Protein AF-0000000066163454 (afdb_homodimer)

Secondary structure (DSSP, 8-state):
--HHHHHHHHHHHHHTT--TT-EEEE--STTHHHHHHHHHHHHHHTSS-S-EEEESSHHHHHHHHHTT--B----SSPBSEEEE--SEE-TTS-EE--TTS-HHHHHHHHTTBS-EEEEEEGGGB-SSTTSSS-EEEEE-STTHHHHHHHHHTTS-EEEE--SSSS----TTS-EEEEEEPPSS--HHHHHHHHHHSTTEEEESEE-S--SEEEEEETTEEEEEE-/--HHHHHHHHHHHHHTT--TT-EEEE--STTHHHHHHHHHHHHHTTSS-S-EEEESSHHHHHHHHHTT--B----SSPBSEEEE--SEE-TTS-EE--TTS-HHHHHHHHTTBS-EEEEEEGGGB-SSTTSSS-EEEEE-STTHHHHHHHHTTTS-EEEE--SSSS----TTS-EEEEEEPPSS--HHHHHHHHHHSTTEEEESEE-S--SEEEEEETTEEEEEE-

InterPro domains:
  IPR004788 Ribose 5-phosphate isomerase, type A [PF06026] (52-220)
  IPR004788 Ribose 5-phosphate isomerase, type A [TIGR00021] (7-221)
  IPR004788 Ribose 5-phosphate isomerase, type A [cd01398] (6-216)
  IPR020672 Ribose-5-phosphate isomerase, type A, subgroup [MF_00170] (3-224)
  IPR037171 NagB/RpiA transferase-like [SSF100950] (3-178)
  IPR050262 Ribose 5-phosphate isomerase [PTHR43748] (4-224)

Sequence (452 aa):
MDLEALKKEAALRSVALVQSGQRVGLGTGSTAKYAIEELGRKLAAGELSGIVGVSTSEASEKLAREVGIPTEPLDPRPLDIAIDGADEIAPNLDLVKGLGGALVREKMTEVQAKRLIIIADHTKLVTRLGEKAPLPIEIVPFGFLSTIERLREFLPGGRLRQPGAQPYVTDNGNYIFDAQLPAEFDARELERRIKGTLGVVDTGLFLGMAERAFVAAPDGVQELTRMDLEALKKEAALRSVALVQSGQRVGLGTGSTAKYAIEELGRKLAAGELSGIVGVSTSEASEKLAREVGIPTEPLDPRPLDIAIDGADEIAPNLDLVKGLGGALVREKMTEVQAKRLIIIADHTKLVTRLGEKAPLPIEIVPFGFLSTIERLREFLPGGRLRQPGAQPYVTDNGNYIFDAQLPAEFDARELERRIKGTLGVVDTGLFLGMAERAFVAAPDGVQELTR

Organism: Deinococcus radiodurans (strain ATCC 13939 / DSM 20539 / JCM 16871 / CCUG 27074 / LMG 4051 / NBRC 15346 / NCIMB 9279 / VKM B-1422 / R1) (NCBI:txid243230)

pLDDT: mean 97.54, std 3.18, range [61.19, 98.94]

Radius of gyration: 24.63 Å; Cα contacts (8 Å, |Δi|>4): 1105; chains: 2; bounding box: 43×76×53 Å

Solvent-accessible surface area (backbone atoms only — not comparable to full-atom values): 23075 Å² total; per-residue (Å²): 133,64,65,66,59,31,20,39,53,14,16,52,60,56,50,70,72,62,56,63,61,34,34,32,32,34,24,48,53,87,38,17,50,41,30,50,50,50,52,17,50,34,40,74,70,62,75,33,49,66,54,35,32,30,50,24,31,72,67,31,39,53,50,31,51,74,45,67,39,50,68,48,80,65,52,70,68,68,25,56,33,18,43,24,44,56,62,30,35,24,80,76,43,30,31,35,31,30,90,80,47,37,30,66,44,36,51,65,50,44,73,40,20,76,32,25,37,33,26,32,40,56,86,26,58,37,91,44,84,54,72,90,46,62,42,31,28,34,26,43,60,81,36,37,62,34,32,51,54,60,49,52,74,79,29,84,45,66,44,72,41,46,95,60,96,48,68,44,67,33,95,72,63,25,32,36,38,34,24,38,63,59,96,75,74,56,68,68,60,50,50,51,54,52,30,57,35,74,50,22,46,38,56,15,70,42,74,82,59,52,52,32,31,30,30,10,42,96,91,41,72,41,78,45,65,116,133,64,65,64,60,31,21,39,52,14,16,53,60,57,49,68,72,63,58,62,60,33,35,32,32,34,25,50,54,88,37,16,49,41,29,50,49,50,51,17,50,33,41,75,72,61,75,31,48,66,54,36,33,29,50,22,33,72,67,32,39,54,52,30,52,72,45,66,39,48,68,50,81,65,51,72,69,70,25,57,34,18,42,25,44,55,62,30,34,24,81,76,43,30,30,35,32,30,90,81,48,37,30,64,44,36,50,65,51,43,72,39,20,76,32,25,38,33,26,32,40,56,85,26,59,37,91,43,84,54,72,88,47,63,43,31,27,36,26,41,60,81,38,38,64,34,32,52,54,61,49,51,74,80,28,83,46,65,43,71,42,47,93,59,96,48,68,44,66,33,93,72,63,25,30,37,39,34,24,40,63,60,95,74,77,56,68,68,60,50,49,51,54,51,29,57,34,75,50,20,46,36,58,14,69,42,72,82,58,52,54,32,32,30,30,10,43,97,92,41,70,44,77,46,66,118

Foldseek 3Di:
DPQLVLLLQQLVVQLVVDAAQFEEEQADDSSSLSNLLVNLVCVVVVVHYNYEYEYLAPVRVVSNVVSPHHYDYDDQAAGAEYEYEFQAQEQQRKTFHQPVPRQVSCCSNLQRYPAYEYEEAPVRYDNDPLPPFFKKWWFAPVCVVVLVVQVVVPFVDWDWCDPDPDFDAHPVRTTITRTHHDPDDDLVVSQCVSCPGPGTPGIRIDPPRHQWYFYGDPVGTDIRGD/DPQLVLLLQQLVVQLVVDAAQFEEEQADDSSSLSNLLVNLVCVVVVVHYNYEYEYLAPVRVVSNVVSPHHYDYDDQAAGAEYEYEFQAQEQQRKTFHQPVPRQVSCCSNLQRYPAYEYEEAPVRYDNDPLPPFFKKWWFAPVCVVVLVVQVVVQFVDWDWCDPDPDFDAHPVRTTITRTHHDPDDDLVVSQCVSCPGPGTPGIRIDPPRHQWYFYGDPVGTDIHGD

Structure (mmCIF, N/CA/C/O backbone):
data_AF-0000000066163454-model_v1
#
loop_
_entity.id
_entity.type
_entity.pdbx_description
1 polymer 'Ribose-5-phosphate isomerase A'
#
loop_
_atom_site.group_PDB
_atom_site.id
_atom_site.type_symbol
_atom_site.label_atom_id
_atom_site.label_alt_id
_atom_site.label_comp_id
_atom_site.label_asym_id
_atom_site.label_entity_id
_atom_site.label_seq_id
_atom_site.pdbx_PDB_ins_code
_atom_site.Cartn_x
_atom_site.Cartn_y
_atom_site.Cartn_z
_atom_site.occupancy
_atom_site.B_iso_or_equiv
_atom_site.auth_seq_id
_atom_site.auth_comp_id
_atom_site.auth_asym_id
_atom_site.auth_atom_id
_atom_site.pdbx_PDB_model_num
ATOM 1 N N . MET A 1 1 ? 21.797 -27.141 -21.172 1 61.19 1 MET A N 1
ATOM 2 C CA . MET A 1 1 ? 20.391 -27.516 -21.297 1 61.19 1 MET A CA 1
ATOM 3 C C . MET A 1 1 ? 19.5 -26.281 -21.359 1 61.19 1 MET A C 1
ATOM 5 O O . MET A 1 1 ? 19.859 -25.219 -20.828 1 61.19 1 MET A O 1
ATOM 9 N N . ASP A 1 2 ? 18.422 -26.188 -22.234 1 85.31 2 ASP A N 1
ATOM 10 C CA . ASP A 1 2 ? 17.547 -25.078 -22.594 1 85.31 2 ASP A CA 1
ATOM 11 C C . ASP A 1 2 ? 16.562 -24.766 -21.453 1 85.31 2 ASP A C 1
ATOM 13 O O . ASP A 1 2 ? 15.633 -25.516 -21.203 1 85.31 2 ASP A O 1
ATOM 17 N N . LEU A 1 3 ? 16.922 -23.797 -20.609 1 88.12 3 LEU A N 1
ATOM 18 C CA . LEU A 1 3 ? 16.109 -23.406 -19.453 1 88.12 3 LEU A CA 1
ATOM 19 C C . LEU A 1 3 ? 14.664 -23.188 -19.859 1 88.12 3 LEU A C 1
ATOM 21 O O . LEU A 1 3 ? 13.75 -23.484 -19.078 1 88.12 3 LEU A O 1
ATOM 25 N N . GLU A 1 4 ? 14.461 -22.828 -21.016 1 90 4 GLU A N 1
ATOM 26 C CA . GLU A 1 4 ? 13.102 -22.594 -21.5 1 90 4 GLU A CA 1
ATOM 27 C C . GLU A 1 4 ? 12.32 -23.891 -21.594 1 90 4 GLU A C 1
ATOM 29 O O . GLU A 1 4 ? 11.141 -23.953 -21.234 1 90 4 GLU A O 1
ATOM 34 N N . ALA A 1 5 ? 13.023 -24.859 -22.047 1 91.69 5 ALA A N 1
ATOM 35 C CA . ALA A 1 5 ? 12.391 -26.172 -22.156 1 91.69 5 ALA A CA 1
ATOM 36 C C . ALA A 1 5 ? 12.031 -26.719 -20.781 1 91.69 5 ALA A C 1
ATOM 38 O O . ALA A 1 5 ? 10.984 -27.344 -20.609 1 91.69 5 ALA A O 1
ATOM 39 N N . LEU A 1 6 ? 12.875 -26.484 -19.844 1 92.19 6 LEU A N 1
ATOM 40 C CA . LEU A 1 6 ? 12.641 -26.938 -18.484 1 92.19 6 LEU A CA 1
ATOM 41 C C . LEU A 1 6 ? 11.422 -26.234 -17.891 1 92.19 6 LEU A C 1
ATOM 43 O O . LEU A 1 6 ? 10.57 -26.891 -17.281 1 92.19 6 LEU A O 1
ATOM 47 N N . LYS A 1 7 ? 11.32 -24.969 -18.094 1 93.94 7 LYS A N 1
ATOM 48 C CA . LYS A 1 7 ? 10.18 -24.203 -17.609 1 93.94 7 LYS A CA 1
ATOM 49 C C . LYS A 1 7 ? 8.867 -24.75 -18.172 1 93.94 7 LYS A C 1
ATOM 51 O O . LYS A 1 7 ? 7.887 -24.891 -17.453 1 93.94 7 LYS A O 1
ATOM 56 N N . LYS A 1 8 ? 8.922 -25.062 -19.406 1 96.06 8 LYS A N 1
ATOM 57 C CA . LYS A 1 8 ? 7.734 -25.594 -20.062 1 96.06 8 LYS A CA 1
ATOM 58 C C . LYS A 1 8 ? 7.32 -26.938 -19.438 1 96.06 8 LYS A C 1
ATOM 60 O O . LYS A 1 8 ? 6.133 -27.188 -19.219 1 96.06 8 LYS A O 1
ATOM 65 N N . GLU A 1 9 ? 8.273 -27.766 -19.156 1 96.25 9 GLU A N 1
ATOM 66 C CA . GLU A 1 9 ? 7.977 -29.062 -18.562 1 96.25 9 GLU A CA 1
ATOM 67 C C . GLU A 1 9 ? 7.285 -28.891 -17.203 1 96.25 9 GLU A C 1
ATOM 69 O O . GLU A 1 9 ? 6.289 -29.578 -16.938 1 96.25 9 GLU A O 1
ATOM 74 N N . ALA A 1 10 ? 7.809 -28.047 -16.406 1 97.44 10 ALA A N 1
ATOM 75 C CA . ALA A 1 10 ? 7.195 -27.781 -15.10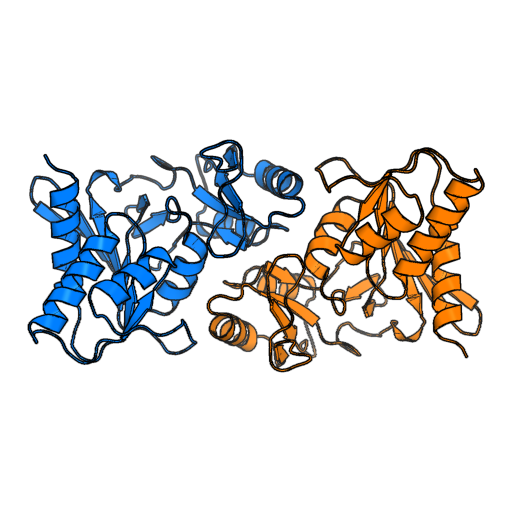2 1 97.44 10 ALA A CA 1
ATOM 76 C C . ALA A 1 10 ? 5.773 -27.25 -15.266 1 97.44 10 ALA A C 1
ATOM 78 O O . ALA A 1 10 ? 4.867 -27.656 -14.531 1 97.44 10 ALA A O 1
ATOM 79 N N . ALA A 1 11 ? 5.578 -26.359 -16.219 1 98 11 ALA A N 1
ATOM 80 C CA . ALA A 1 11 ? 4.266 -25.781 -16.5 1 98 11 ALA A CA 1
ATOM 81 C C . ALA A 1 11 ? 3.256 -26.859 -16.875 1 98 11 ALA A C 1
ATOM 83 O O . ALA A 1 11 ? 2.129 -26.859 -16.375 1 98 11 ALA A O 1
ATOM 84 N N . LEU A 1 12 ? 3.654 -27.75 -17.75 1 97.75 12 LEU A N 1
ATOM 85 C CA . LEU A 1 12 ? 2.764 -28.812 -18.203 1 97.75 12 LEU A CA 1
ATOM 86 C C . LEU A 1 12 ? 2.328 -29.703 -17.031 1 97.75 12 LEU A C 1
ATOM 88 O O . LEU A 1 12 ? 1.161 -30.094 -16.953 1 97.75 12 LEU A O 1
ATOM 92 N N . ARG A 1 13 ? 3.268 -30 -16.156 1 97.75 13 ARG A N 1
ATOM 93 C CA . ARG A 1 13 ? 2.945 -30.812 -14.992 1 97.75 13 ARG A CA 1
ATOM 94 C C . ARG A 1 13 ? 1.906 -30.109 -14.117 1 97.75 13 ARG A C 1
ATOM 96 O O . ARG A 1 13 ? 1.005 -30.766 -13.578 1 97.75 13 ARG A O 1
ATOM 103 N N . SER A 1 14 ? 2.02 -28.875 -13.938 1 98.56 14 SER A N 1
ATOM 104 C CA . SER A 1 14 ? 1.097 -28.109 -13.109 1 98.56 14 SER A CA 1
ATOM 105 C C . SER A 1 14 ? -0.287 -28.031 -13.742 1 98.56 14 SER A C 1
ATOM 107 O O . SER A 1 14 ? -1.301 -28.172 -13.055 1 98.56 14 SER A O 1
ATOM 109 N N . VAL A 1 15 ? -0.374 -27.812 -15.039 1 98.75 15 VAL A N 1
ATOM 110 C CA . VAL A 1 15 ? -1.64 -27.656 -15.75 1 98.75 15 VAL A CA 1
ATOM 111 C C . VAL A 1 15 ? -2.408 -28.984 -15.742 1 98.75 15 VAL A C 1
ATOM 113 O O . VAL A 1 15 ? -3.643 -28.984 -15.773 1 98.75 15 VAL A O 1
ATOM 116 N N . ALA A 1 16 ? -1.667 -30.078 -15.68 1 98.5 16 ALA A N 1
ATOM 117 C CA . ALA A 1 16 ? -2.297 -31.391 -15.602 1 98.5 16 ALA A CA 1
ATOM 118 C C . ALA A 1 16 ? -3.17 -31.516 -14.359 1 98.5 16 ALA A C 1
ATOM 120 O O . ALA A 1 16 ? -4.043 -32.375 -14.289 1 98.5 16 ALA A O 1
ATOM 121 N N . LEU A 1 17 ? -2.984 -30.656 -13.367 1 98.62 17 LEU A N 1
ATOM 122 C CA . LEU A 1 17 ? -3.746 -30.688 -12.117 1 98.62 17 LEU A CA 1
ATOM 123 C C . LEU A 1 17 ? -5.07 -29.953 -12.266 1 98.62 17 LEU A C 1
ATOM 125 O O . LEU A 1 17 ? -5.949 -30.062 -11.414 1 98.62 17 LEU A O 1
ATOM 129 N N . VAL A 1 18 ? -5.258 -29.156 -13.328 1 98.88 18 VAL A N 1
ATOM 130 C CA . VAL A 1 18 ? -6.441 -28.312 -13.523 1 98.88 18 VAL A CA 1
ATOM 131 C C . VAL A 1 18 ? -7.598 -29.172 -14.039 1 98.88 18 VAL A C 1
ATOM 133 O O . VAL A 1 18 ? -7.406 -30.031 -14.906 1 98.88 18 VAL A O 1
ATOM 136 N N . GLN A 1 19 ? -8.75 -28.906 -13.539 1 98.81 19 GLN A N 1
ATOM 137 C CA . GLN A 1 19 ? -9.953 -29.609 -13.953 1 98.81 19 GLN A CA 1
ATOM 138 C C . GLN A 1 19 ? -10.977 -28.656 -14.547 1 98.81 19 GLN A C 1
ATOM 140 O O . GLN A 1 19 ? -11.008 -27.469 -14.195 1 98.81 19 GLN A O 1
ATOM 145 N N . SER A 1 20 ? -11.852 -29.266 -15.406 1 98.81 20 SER A N 1
ATOM 146 C CA . SER A 1 20 ? -12.922 -28.469 -16 1 98.81 20 SER A CA 1
ATOM 147 C C . SER A 1 20 ? -13.805 -27.828 -14.93 1 98.81 20 SER A C 1
ATOM 149 O O . SER A 1 20 ? -14.047 -28.422 -13.883 1 98.81 20 SER A O 1
ATOM 151 N N . GLY A 1 21 ? -14.211 -26.625 -15.156 1 98.69 21 GLY A N 1
ATOM 152 C CA . GLY A 1 21 ? -15.125 -25.922 -14.273 1 98.69 21 GLY A CA 1
ATOM 153 C C . GLY A 1 21 ? -14.406 -25.109 -13.211 1 98.69 21 GLY A C 1
ATOM 154 O O . GLY A 1 21 ? -15.055 -24.438 -12.398 1 98.69 21 GLY A O 1
ATOM 155 N N . GLN A 1 22 ? -13.078 -25.094 -13.25 1 98.88 22 GLN A N 1
ATOM 156 C CA . GLN A 1 22 ? -12.336 -24.484 -12.156 1 98.88 22 GLN A CA 1
ATOM 157 C C . GLN A 1 22 ? -12.047 -23 -12.438 1 98.88 22 GLN A C 1
ATOM 159 O O . GLN A 1 22 ? -11.922 -22.609 -13.602 1 98.88 22 GLN A O 1
ATOM 164 N N . ARG A 1 23 ? -11.992 -22.188 -11.391 1 98.88 23 ARG A N 1
ATOM 165 C CA . ARG A 1 23 ? -11.398 -20.859 -11.406 1 98.88 23 ARG A CA 1
ATOM 166 C C . ARG A 1 23 ? -9.898 -20.922 -11.133 1 98.88 23 ARG A C 1
ATOM 168 O O . ARG A 1 23 ? -9.469 -21.453 -10.109 1 98.88 23 ARG A O 1
ATOM 175 N N . VAL A 1 24 ? -9.141 -20.391 -12.062 1 98.94 24 VAL A N 1
ATOM 176 C CA . VAL A 1 24 ? -7.695 -20.625 -12.047 1 98.94 24 VAL A CA 1
ATOM 177 C C . VAL A 1 24 ? -6.965 -19.281 -11.961 1 98.94 24 VAL A C 1
ATOM 179 O O . VAL A 1 24 ? -7.195 -18.391 -12.781 1 98.94 24 VAL A O 1
ATOM 182 N N . GLY A 1 25 ? -6.137 -19.172 -10.891 1 98.94 25 GLY A N 1
ATOM 183 C CA . GLY A 1 25 ? -5.215 -18.047 -10.867 1 98.94 25 GLY A CA 1
ATOM 184 C C . GLY A 1 25 ? -4.078 -18.188 -11.867 1 98.94 25 GLY A C 1
ATOM 185 O O . GLY A 1 25 ? -3.389 -19.203 -11.883 1 98.94 25 GLY A O 1
ATOM 186 N N . LEU A 1 26 ? -3.869 -17.141 -12.656 1 98.88 26 LEU A N 1
ATOM 187 C CA . LEU A 1 26 ? -2.875 -17.156 -13.727 1 98.88 26 LEU A CA 1
ATOM 188 C C . LEU A 1 26 ? -1.677 -16.297 -13.367 1 98.88 26 LEU A C 1
ATOM 190 O O . LEU A 1 26 ? -1.774 -15.062 -13.375 1 98.88 26 LEU A O 1
ATOM 194 N N . GLY A 1 27 ? -0.599 -16.984 -13.156 1 98.56 27 GLY A N 1
ATOM 195 C CA . GLY A 1 27 ? 0.597 -16.312 -12.688 1 98.56 27 GLY A CA 1
ATOM 196 C C . GLY A 1 27 ? 1.246 -15.445 -13.75 1 98.56 27 GLY A C 1
ATOM 197 O O . GLY A 1 27 ? 0.738 -15.336 -14.867 1 98.56 27 GLY A O 1
ATOM 198 N N . THR A 1 28 ? 2.32 -14.773 -13.289 1 96 28 THR A N 1
ATOM 199 C CA . THR A 1 28 ? 3.068 -13.836 -14.117 1 96 28 THR A CA 1
ATOM 200 C C . THR A 1 28 ? 4.512 -14.305 -14.289 1 96 28 THR A C 1
ATOM 202 O O . THR A 1 28 ? 5.074 -14.945 -13.406 1 96 28 THR A O 1
ATOM 205 N N . GLY A 1 29 ? 5.055 -13.977 -15.516 1 92.75 29 GLY A N 1
ATOM 206 C CA . GLY A 1 29 ? 6.48 -14.188 -15.703 1 92.75 29 GLY A CA 1
ATOM 207 C C . GLY A 1 29 ? 6.797 -15.242 -16.75 1 92.75 29 GLY A C 1
ATOM 208 O O . GLY A 1 29 ? 5.891 -15.797 -17.375 1 92.75 29 GLY A O 1
ATOM 209 N N . SER A 1 30 ? 8.062 -15.562 -16.859 1 92.25 30 SER A N 1
ATOM 210 C CA . SER A 1 30 ? 8.594 -16.328 -17.984 1 92.25 30 SER A CA 1
ATOM 211 C C . SER A 1 30 ? 8.234 -17.797 -17.875 1 92.25 30 SER A C 1
ATOM 213 O O . SER A 1 30 ? 8.195 -18.516 -18.875 1 92.25 30 SER A O 1
ATOM 215 N N . THR A 1 31 ? 7.977 -18.234 -16.656 1 93.88 31 THR A N 1
ATOM 216 C CA . THR A 1 31 ? 7.594 -19.641 -16.516 1 93.88 31 THR A CA 1
ATOM 217 C C . THR A 1 31 ? 6.078 -19.797 -16.578 1 93.88 31 THR A C 1
ATOM 219 O O . THR A 1 31 ? 5.562 -20.688 -17.266 1 93.88 31 THR A O 1
ATOM 222 N N . ALA A 1 32 ? 5.41 -18.875 -15.938 1 97.06 32 ALA A N 1
ATOM 223 C CA . ALA A 1 32 ? 3.955 -18.938 -15.852 1 97.06 32 ALA A CA 1
ATOM 224 C C . ALA A 1 32 ? 3.32 -18.797 -17.234 1 97.06 32 ALA A C 1
ATOM 226 O O . ALA A 1 32 ? 2.225 -19.312 -17.469 1 97.06 32 ALA A O 1
ATOM 227 N N . LYS A 1 33 ? 4.016 -18.188 -18.156 1 97.75 33 LYS A N 1
ATOM 228 C CA . LYS A 1 33 ? 3.475 -18.016 -19.5 1 97.75 33 LYS A CA 1
ATOM 229 C C . LYS A 1 33 ? 3.189 -19.375 -20.156 1 97.75 33 LYS A C 1
ATOM 231 O O . LYS A 1 33 ? 2.207 -19.516 -20.891 1 97.75 33 LYS A O 1
ATOM 236 N N . TYR A 1 34 ? 4 -20.359 -19.875 1 98.19 34 TYR A N 1
ATOM 237 C CA . TYR A 1 34 ? 3.816 -21.672 -20.469 1 98.19 34 TYR A CA 1
ATOM 238 C C . TYR A 1 34 ? 2.592 -22.375 -19.891 1 98.19 34 TYR A C 1
ATOM 240 O O . TYR A 1 34 ? 1.918 -23.141 -20.578 1 98.19 34 TYR A O 1
ATOM 248 N N . ALA A 1 35 ? 2.355 -22.109 -18.625 1 98.75 35 ALA A N 1
ATOM 249 C CA . ALA A 1 35 ? 1.138 -22.656 -18.031 1 98.75 35 ALA A CA 1
ATOM 250 C C . ALA A 1 35 ? -0.105 -22.047 -18.672 1 98.75 35 ALA A C 1
ATOM 252 O O . ALA A 1 35 ? -1.064 -22.75 -18.984 1 98.75 35 ALA A O 1
ATOM 253 N N . ILE A 1 36 ? -0.097 -20.75 -18.875 1 98.88 36 ILE A N 1
ATOM 254 C CA . ILE A 1 36 ? -1.223 -20.062 -19.5 1 98.88 36 ILE A CA 1
ATOM 255 C C . ILE A 1 36 ? -1.433 -20.594 -20.922 1 98.88 36 ILE A C 1
ATOM 257 O O . ILE A 1 36 ? -2.557 -20.938 -21.297 1 98.88 36 ILE A O 1
ATOM 261 N N . GLU A 1 37 ? -0.391 -20.75 -21.672 1 98.75 37 GLU A N 1
ATOM 262 C CA . GLU A 1 37 ? -0.463 -21.266 -23.031 1 98.75 37 GLU A CA 1
ATOM 263 C C . GLU A 1 37 ? -1.02 -22.688 -23.062 1 98.75 37 GLU A C 1
ATOM 265 O O . GLU A 1 37 ? -1.86 -23 -23.906 1 98.75 37 GLU A O 1
ATOM 270 N N . GLU A 1 38 ? -0.517 -23.516 -22.203 1 98.75 38 GLU A N 1
ATOM 271 C CA . GLU A 1 38 ? -0.979 -24.891 -22.156 1 98.75 38 GLU A CA 1
ATOM 272 C C . GLU A 1 38 ? -2.457 -24.969 -21.781 1 98.75 38 GLU A C 1
ATOM 274 O O . GLU A 1 38 ? -3.201 -25.781 -22.328 1 98.75 38 GLU A O 1
ATOM 279 N N . LEU A 1 39 ? -2.859 -24.156 -20.812 1 98.81 39 LEU A N 1
ATOM 280 C CA . LEU A 1 39 ? -4.27 -24.094 -20.438 1 98.81 39 LEU A CA 1
ATOM 281 C C . LEU A 1 39 ? -5.137 -23.719 -21.641 1 98.81 39 LEU A C 1
ATOM 283 O O . LEU A 1 39 ? -6.172 -24.344 -21.875 1 98.81 39 LEU A O 1
ATOM 287 N N . GLY A 1 40 ? -4.707 -22.688 -22.359 1 98.75 40 GLY A N 1
ATOM 288 C CA . GLY A 1 40 ? -5.395 -22.297 -23.594 1 98.75 40 GLY A CA 1
ATOM 289 C C . GLY A 1 40 ? -5.496 -23.422 -24.594 1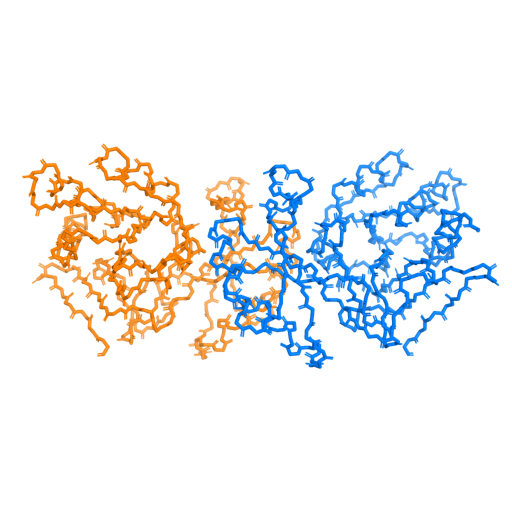 98.75 40 GLY A C 1
ATOM 290 O O . GLY A 1 40 ? -6.559 -23.641 -25.188 1 98.75 40 GLY A O 1
ATOM 291 N N . ARG A 1 41 ? -4.398 -24.109 -24.812 1 98.69 41 ARG A N 1
ATOM 292 C CA . ARG A 1 41 ? -4.367 -25.234 -25.75 1 98.69 41 ARG A CA 1
ATOM 293 C C . ARG A 1 41 ? -5.391 -26.297 -25.359 1 98.69 41 ARG A C 1
ATOM 295 O O . ARG A 1 41 ? -6.125 -26.797 -26.203 1 98.69 41 ARG A O 1
ATOM 302 N N . LYS A 1 42 ? -5.387 -26.625 -24.078 1 98.75 42 LYS A N 1
ATOM 303 C CA . LYS A 1 42 ? -6.305 -27.656 -23.594 1 98.75 42 LYS A CA 1
ATOM 304 C C . LYS A 1 42 ? -7.758 -27.234 -23.781 1 98.75 42 LYS A C 1
ATOM 306 O O . LYS A 1 42 ? -8.617 -28.062 -24.094 1 98.75 42 LYS A O 1
ATOM 311 N N . LEU A 1 43 ? -8.039 -25.984 -23.578 1 98.69 43 LEU A N 1
ATOM 312 C CA . LEU A 1 43 ? -9.383 -25.469 -23.797 1 98.69 43 LEU A CA 1
ATOM 313 C C . LEU A 1 43 ? -9.758 -25.562 -25.281 1 98.69 43 LEU A C 1
ATOM 315 O O . LEU A 1 43 ? -10.852 -26.031 -25.609 1 98.69 43 LEU A O 1
ATOM 319 N N . ALA A 1 44 ? -8.875 -25.188 -26.125 1 98.38 44 ALA A N 1
ATOM 320 C CA . ALA A 1 44 ? -9.117 -25.203 -27.562 1 98.38 44 ALA A CA 1
ATOM 321 C C . ALA A 1 44 ? -9.336 -26.625 -28.062 1 98.38 44 ALA A C 1
ATOM 323 O O . ALA A 1 44 ? -10.141 -26.859 -28.969 1 98.38 44 ALA A O 1
ATOM 324 N N . ALA A 1 45 ? -8.641 -27.547 -27.453 1 98.38 45 ALA A N 1
ATOM 325 C CA . ALA A 1 45 ? -8.711 -28.953 -27.875 1 98.38 45 ALA A CA 1
ATOM 326 C C . ALA A 1 45 ? -9.93 -29.641 -27.266 1 98.38 45 ALA A C 1
ATOM 328 O O . ALA A 1 45 ? -10.219 -30.797 -27.594 1 98.38 45 ALA A O 1
ATOM 329 N N . GLY A 1 46 ? -10.547 -29 -26.328 1 98.31 46 GLY A N 1
ATOM 330 C CA . GLY A 1 46 ? -11.711 -29.594 -25.688 1 98.31 46 GLY A CA 1
ATOM 331 C C . GLY A 1 46 ? -11.352 -30.531 -24.547 1 98.31 46 GLY A C 1
ATOM 332 O O . GLY A 1 46 ? -12.211 -31.25 -24.047 1 98.31 46 GLY A O 1
ATOM 333 N N . GLU A 1 47 ? -10.086 -30.484 -24.172 1 98.56 47 GLU A N 1
ATOM 334 C CA . GLU A 1 47 ? -9.633 -31.297 -23.062 1 98.56 47 GLU A CA 1
ATOM 335 C C . GLU A 1 47 ? -10.102 -30.734 -21.719 1 98.56 47 GLU A C 1
ATOM 337 O O . GLU A 1 47 ? -10.266 -31.469 -20.75 1 98.56 47 GLU A O 1
ATOM 342 N N . LEU A 1 48 ? -10.281 -29.438 -21.672 1 98.69 48 LEU A N 1
ATOM 343 C CA . LEU A 1 48 ? -10.844 -28.703 -20.547 1 98.69 48 LEU A CA 1
ATOM 344 C C . LEU A 1 48 ? -12.008 -27.812 -20.984 1 98.69 48 LEU A C 1
ATOM 346 O O . LEU A 1 48 ? -12.047 -27.375 -22.141 1 98.69 48 LEU A O 1
ATOM 350 N N . SER A 1 49 ? -12.875 -27.625 -20.125 1 98.56 49 SER A N 1
ATOM 351 C CA . SER A 1 49 ? -14 -26.719 -20.375 1 98.56 49 SER A CA 1
ATOM 352 C C . SER A 1 49 ? -14.398 -25.969 -19.125 1 98.56 49 SER A C 1
ATOM 354 O O . SER A 1 49 ? -14.117 -26.406 -18 1 98.56 49 SER A O 1
ATOM 356 N N . GLY A 1 50 ? -14.961 -24.812 -19.297 1 98.38 50 GLY A N 1
ATOM 357 C CA . GLY A 1 50 ? -15.531 -24.062 -18.188 1 98.38 50 GLY A CA 1
ATOM 358 C C . GLY A 1 50 ? -14.484 -23.422 -17.297 1 98.38 50 GLY A C 1
ATOM 359 O O . GLY A 1 50 ? -14.734 -23.188 -16.109 1 98.38 50 GLY A O 1
ATOM 360 N N . ILE A 1 51 ? -13.336 -23.219 -17.812 1 98.69 51 ILE A N 1
ATOM 361 C CA . ILE A 1 51 ? -12.266 -22.578 -17.047 1 98.69 51 ILE A CA 1
ATOM 362 C C . ILE A 1 51 ? -12.484 -21.062 -17.031 1 98.69 51 ILE A C 1
ATOM 364 O O . ILE A 1 51 ? -12.852 -20.469 -18.047 1 98.69 51 ILE A O 1
ATOM 368 N N . VAL A 1 52 ? -12.32 -20.469 -15.875 1 98.56 52 VAL A N 1
ATOM 369 C CA . VAL A 1 52 ? -12.273 -19.016 -15.742 1 98.56 52 VAL A CA 1
ATOM 370 C C . VAL A 1 52 ? -10.93 -18.609 -15.141 1 98.56 52 VAL A C 1
ATOM 372 O O . VAL A 1 52 ? -10.562 -19.078 -14.062 1 98.56 52 VAL A O 1
ATOM 375 N N . GLY A 1 53 ? -10.203 -17.781 -15.844 1 98.81 53 GLY A N 1
ATOM 376 C CA . GLY A 1 53 ? -8.898 -17.328 -15.375 1 98.81 53 GLY A CA 1
ATOM 377 C C . GLY A 1 53 ? -8.969 -16.016 -14.617 1 98.81 53 GLY A C 1
ATOM 378 O O . GLY A 1 53 ? -9.742 -15.117 -14.977 1 98.81 53 GLY A O 1
ATOM 379 N N . VAL A 1 54 ? -8.188 -15.883 -13.57 1 98.81 54 VAL A N 1
ATOM 380 C CA . VAL A 1 54 ? -7.938 -14.641 -12.852 1 98.81 54 VAL A CA 1
ATOM 381 C C . VAL A 1 54 ? -6.445 -14.32 -12.883 1 98.81 54 VAL A C 1
ATOM 383 O O . VAL A 1 54 ? -5.645 -14.992 -12.227 1 98.81 54 VAL A O 1
ATOM 386 N N . SER A 1 55 ? -6.07 -13.266 -13.586 1 98.69 55 SER A N 1
ATOM 387 C CA . SER A 1 55 ? -4.668 -13.008 -13.891 1 98.69 55 SER A CA 1
ATOM 388 C C . SER A 1 55 ? -4.016 -12.148 -12.812 1 98.69 55 SER A C 1
ATOM 390 O O . SER A 1 55 ? -4.633 -11.219 -12.289 1 98.69 55 SER A O 1
ATOM 392 N N . THR A 1 56 ? -2.752 -12.422 -12.555 1 98.38 56 THR A N 1
ATOM 393 C CA . THR A 1 56 ? -2.016 -11.734 -11.5 1 98.38 56 THR A CA 1
ATOM 394 C C . THR A 1 56 ? -1.33 -10.484 -12.055 1 98.38 56 THR A C 1
ATOM 396 O O . THR A 1 56 ? -0.719 -9.719 -11.297 1 98.38 56 THR A O 1
ATOM 399 N N . SER A 1 57 ? -1.343 -10.297 -13.359 1 98.06 57 SER A N 1
ATOM 400 C CA . SER A 1 57 ? -0.733 -9.133 -13.992 1 98.06 57 SER A CA 1
ATOM 401 C C . SER A 1 57 ? -1.453 -8.766 -15.289 1 98.06 57 SER A C 1
ATOM 403 O O . SER A 1 57 ? -2.227 -9.562 -15.82 1 98.06 57 SER A O 1
ATOM 405 N N . GLU A 1 58 ? -1.166 -7.543 -15.742 1 97.19 58 GLU A N 1
ATOM 406 C CA . GLU A 1 58 ? -1.702 -7.141 -17.047 1 97.19 58 GLU A CA 1
ATOM 407 C C . GLU A 1 58 ? -1.135 -8.008 -18.156 1 97.19 58 GLU A C 1
ATOM 409 O O . GLU A 1 58 ? -1.85 -8.359 -19.109 1 97.19 58 GLU A O 1
ATOM 414 N N . ALA A 1 59 ? 0.119 -8.359 -18.047 1 97.19 59 ALA A N 1
ATOM 415 C CA . ALA A 1 59 ? 0.762 -9.211 -19.047 1 97.19 59 ALA A CA 1
ATOM 416 C C . ALA A 1 59 ? 0.102 -10.586 -19.094 1 97.19 59 ALA A C 1
ATOM 418 O O . ALA A 1 59 ? -0.189 -11.102 -20.188 1 97.19 59 ALA A O 1
ATOM 419 N N . SER A 1 60 ? -0.131 -11.172 -17.938 1 98 60 SER A N 1
ATOM 420 C CA . SER A 1 60 ? -0.782 -12.477 -17.891 1 98 60 SER A CA 1
ATOM 421 C C . SER A 1 60 ? -2.203 -12.406 -18.438 1 98 60 SER A C 1
ATOM 423 O O . SER A 1 60 ? -2.666 -13.336 -19.109 1 98 60 SER A O 1
ATOM 425 N N . GLU A 1 61 ? -2.883 -11.352 -18.125 1 98.25 61 GLU A N 1
ATOM 426 C CA . GLU A 1 61 ? -4.242 -11.172 -18.625 1 98.25 61 GLU A CA 1
ATOM 427 C C . GLU A 1 61 ? -4.27 -11.094 -20.141 1 98.25 61 GLU A C 1
ATOM 429 O O . GLU A 1 61 ? -5.109 -11.727 -20.797 1 98.25 61 GLU A O 1
ATOM 434 N N . LYS A 1 62 ? -3.422 -10.305 -20.703 1 98.25 62 LYS A N 1
ATOM 435 C CA . LYS A 1 62 ? -3.326 -10.18 -22.156 1 98.25 62 LYS A CA 1
ATOM 436 C C . LYS A 1 62 ? -3.057 -11.531 -22.812 1 98.25 62 LYS A C 1
ATOM 438 O O . LYS A 1 62 ? -3.711 -11.898 -23.781 1 98.25 62 LYS A O 1
ATOM 443 N N . LEU A 1 63 ? -2.111 -12.242 -22.25 1 98.62 63 LEU A N 1
ATOM 444 C CA . LEU A 1 63 ? -1.771 -13.555 -22.797 1 98.62 63 LEU A CA 1
ATOM 445 C C . LEU A 1 63 ? -2.955 -14.508 -22.703 1 98.62 63 LEU A C 1
ATOM 447 O O . LEU A 1 63 ? -3.232 -15.258 -23.641 1 98.62 63 LEU A O 1
ATOM 451 N N . ALA A 1 64 ? -3.594 -14.477 -21.547 1 98.75 64 ALA A N 1
ATOM 452 C CA . ALA A 1 64 ? -4.762 -15.336 -21.375 1 98.75 64 ALA A CA 1
ATOM 453 C C . ALA A 1 64 ? -5.797 -15.094 -22.469 1 98.75 64 ALA A C 1
ATOM 455 O O . ALA A 1 64 ? -6.309 -16.047 -23.062 1 98.75 64 ALA A O 1
ATOM 456 N N . ARG A 1 65 ? -6.078 -13.859 -22.734 1 98.31 65 ARG A N 1
ATOM 457 C CA . ARG A 1 65 ? -7.043 -13.5 -23.766 1 98.31 65 ARG A CA 1
ATOM 458 C C . ARG A 1 65 ? -6.566 -13.961 -25.141 1 98.31 65 ARG A C 1
ATOM 460 O O . ARG A 1 65 ? -7.352 -14.477 -25.938 1 98.31 65 ARG A O 1
ATOM 467 N N . GLU A 1 66 ? -5.395 -13.836 -25.391 1 98.5 66 GLU A N 1
ATOM 468 C CA . GLU A 1 66 ? -4.809 -14.203 -26.672 1 98.5 66 GLU A CA 1
ATOM 469 C C . GLU A 1 66 ? -4.969 -15.695 -26.938 1 98.5 66 GLU A C 1
ATOM 471 O O . GLU A 1 66 ? -5.16 -16.109 -28.094 1 98.5 66 GLU A O 1
ATOM 476 N N . VAL A 1 67 ? -4.891 -16.438 -25.906 1 98.5 67 VAL A N 1
ATOM 477 C CA . VAL A 1 67 ? -4.91 -17.875 -26.125 1 98.5 67 VAL A CA 1
ATOM 478 C C . VAL A 1 67 ? -6.305 -18.422 -25.859 1 98.5 67 VAL A C 1
ATOM 480 O O . VAL A 1 67 ? -6.496 -19.641 -25.766 1 98.5 67 VAL A O 1
ATOM 483 N N . GLY A 1 68 ? -7.246 -17.562 -25.547 1 98.38 68 GLY A N 1
ATOM 484 C CA . GLY A 1 68 ? -8.648 -17.953 -25.531 1 98.38 68 GLY A CA 1
ATOM 485 C C . GLY A 1 68 ? -9.133 -18.375 -24.156 1 98.38 68 GLY A C 1
ATOM 486 O O . GLY A 1 68 ? -10.141 -19.078 -24.031 1 98.38 68 GLY A O 1
ATOM 487 N N . ILE A 1 69 ? -8.523 -17.969 -23.109 1 98.75 69 ILE A N 1
ATOM 488 C CA . ILE A 1 69 ? -8.977 -18.266 -21.766 1 98.75 69 ILE A CA 1
ATOM 489 C C . ILE A 1 69 ? -9.93 -17.172 -21.297 1 98.75 69 ILE A C 1
ATOM 491 O O . ILE A 1 69 ? -9.562 -16 -21.219 1 98.75 69 ILE A O 1
ATOM 495 N N . PRO A 1 70 ? -11.195 -17.531 -20.984 1 98.5 70 PRO A N 1
ATOM 496 C CA . PRO A 1 70 ? -12.047 -16.516 -20.344 1 98.5 70 PRO A CA 1
ATOM 497 C C . PRO A 1 70 ? -11.453 -15.992 -19.047 1 98.5 70 PRO A C 1
ATOM 499 O O . PRO A 1 70 ? -10.914 -16.766 -18.25 1 98.5 70 PRO A O 1
ATOM 502 N N . THR A 1 71 ? -11.5 -14.727 -18.828 1 98.38 71 THR A N 1
ATOM 503 C CA . THR A 1 71 ? -10.891 -14.141 -17.641 1 98.38 71 THR A CA 1
ATOM 504 C C . THR A 1 71 ? -11.898 -13.266 -16.906 1 98.38 71 THR A C 1
ATOM 506 O O . THR A 1 71 ? -12.859 -12.773 -17.5 1 98.38 71 THR A O 1
ATOM 509 N N . GLU A 1 72 ? -11.773 -13.172 -15.656 1 98.12 72 GLU A N 1
ATOM 510 C CA . GLU A 1 72 ? -12.531 -12.281 -14.789 1 98.12 72 GLU A CA 1
ATOM 511 C C . GLU A 1 72 ? -11.609 -11.516 -13.844 1 98.12 72 GLU A C 1
ATOM 513 O O . GLU A 1 72 ? -10.492 -11.953 -13.57 1 98.12 72 GLU A O 1
ATOM 518 N N . PRO A 1 73 ? -12.094 -10.297 -13.375 1 97.69 73 PRO A N 1
ATOM 519 C CA . PRO A 1 73 ? -11.328 -9.609 -12.336 1 97.69 73 PRO A CA 1
ATOM 520 C C . PRO A 1 73 ? -11.312 -10.367 -11.008 1 97.69 73 PRO A C 1
ATOM 522 O O . PRO A 1 73 ? -12.203 -11.188 -10.758 1 97.69 73 PRO A O 1
ATOM 525 N N . LEU A 1 74 ? -10.25 -10.117 -10.25 1 98.38 74 LEU A N 1
ATOM 526 C CA . LEU A 1 74 ? -10.203 -10.719 -8.922 1 98.38 74 LEU A CA 1
ATOM 527 C C . LEU A 1 74 ? -11.352 -10.227 -8.055 1 98.38 74 LEU A C 1
ATOM 529 O O . LEU A 1 74 ? -11.609 -9.023 -7.98 1 98.38 74 LEU A O 1
ATOM 533 N N . ASP A 1 75 ? -12.031 -11.117 -7.469 1 96.81 75 ASP A N 1
ATOM 534 C CA . ASP A 1 75 ? -13.078 -10.836 -6.492 1 96.81 75 ASP A CA 1
ATOM 535 C C . ASP A 1 75 ? -13 -11.789 -5.305 1 96.81 75 ASP A C 1
ATOM 537 O O . ASP A 1 75 ? -12.078 -12.594 -5.211 1 96.81 75 ASP A O 1
ATOM 541 N N . PRO A 1 76 ? -13.93 -11.648 -4.34 1 97.44 76 PRO A N 1
ATOM 542 C CA . PRO A 1 76 ? -13.758 -12.383 -3.084 1 97.44 76 PRO A CA 1
ATOM 543 C C . PRO A 1 76 ? -14.016 -13.883 -3.238 1 97.44 76 PRO A C 1
ATOM 545 O O . PRO A 1 76 ? -13.727 -14.656 -2.326 1 97.44 76 PRO A O 1
ATOM 548 N N . ARG A 1 77 ? -14.602 -14.367 -4.383 1 97.88 77 ARG A N 1
ATOM 549 C CA . ARG A 1 77 ? -14.828 -15.797 -4.57 1 97.88 77 ARG A CA 1
ATOM 550 C C . ARG A 1 77 ? -13.508 -16.562 -4.609 1 97.88 77 ARG A C 1
ATOM 552 O O . ARG A 1 77 ? -12.531 -16.094 -5.207 1 97.88 77 ARG A O 1
ATOM 559 N N . PRO A 1 78 ? -13.453 -17.734 -4.012 1 98.44 78 PRO A N 1
ATOM 560 C CA . PRO A 1 78 ? -12.219 -18.531 -4 1 98.44 78 PRO A CA 1
ATOM 561 C C . PRO A 1 78 ? -11.805 -19 -5.391 1 98.44 78 PRO A C 1
ATOM 563 O O . PRO A 1 78 ? -12.656 -19.141 -6.277 1 98.44 78 PRO A O 1
ATOM 566 N N . LEU A 1 79 ? -10.547 -19.188 -5.547 1 98.81 79 LEU A N 1
ATOM 567 C CA . LEU A 1 79 ? -9.992 -19.875 -6.703 1 98.81 79 LEU A CA 1
ATOM 568 C C . LEU A 1 79 ? -9.695 -21.344 -6.367 1 98.81 79 LEU A C 1
ATOM 570 O O . LEU A 1 79 ? -9.336 -21.656 -5.234 1 98.81 79 LEU A O 1
ATOM 574 N N . ASP A 1 80 ? -9.875 -22.141 -7.359 1 98.94 80 ASP A N 1
ATOM 575 C CA . ASP A 1 80 ? -9.625 -23.562 -7.133 1 98.94 80 ASP A CA 1
ATOM 576 C C . ASP A 1 80 ? -8.133 -23.875 -7.125 1 98.94 80 ASP A C 1
ATOM 578 O O . ASP A 1 80 ? -7.664 -24.688 -6.32 1 98.94 80 ASP A O 1
ATOM 582 N N . ILE A 1 81 ? -7.426 -23.25 -7.984 1 98.94 81 ILE A N 1
ATOM 583 C CA . ILE A 1 81 ? -5.992 -23.484 -8.148 1 98.94 81 ILE A CA 1
ATOM 584 C C . ILE A 1 81 ? -5.336 -22.234 -8.727 1 98.94 81 ILE A C 1
ATOM 586 O O . ILE A 1 81 ? -5.938 -21.531 -9.547 1 98.94 81 ILE A O 1
ATOM 590 N N . ALA A 1 82 ? -4.238 -21.891 -8.234 1 98.94 82 ALA A N 1
ATOM 591 C CA . ALA A 1 82 ? -3.383 -20.875 -8.867 1 98.94 82 ALA A CA 1
ATOM 592 C C . ALA A 1 82 ? -2.031 -21.484 -9.25 1 98.94 82 ALA A C 1
ATOM 594 O O . ALA A 1 82 ? -1.47 -22.281 -8.508 1 98.94 82 ALA A O 1
ATOM 595 N N . ILE A 1 83 ? -1.547 -21.109 -10.383 1 98.94 83 ILE A N 1
ATOM 596 C CA . ILE A 1 83 ? -0.251 -21.562 -10.883 1 98.94 83 ILE A CA 1
ATOM 597 C C . ILE A 1 83 ? 0.637 -20.344 -11.164 1 98.94 83 ILE A C 1
ATOM 599 O O . ILE A 1 83 ? 0.266 -19.469 -11.945 1 98.94 83 ILE A O 1
ATOM 603 N N . ASP A 1 84 ? 1.756 -20.297 -10.555 1 98.88 84 ASP A N 1
ATOM 604 C CA . ASP A 1 84 ? 2.643 -19.156 -10.727 1 98.88 84 ASP A CA 1
ATOM 605 C C . ASP A 1 84 ? 4.102 -19.547 -10.508 1 98.88 84 ASP A C 1
ATOM 607 O O . ASP A 1 84 ? 4.387 -20.672 -10.078 1 98.88 84 ASP A O 1
ATOM 611 N N . GLY A 1 85 ? 4.984 -18.688 -10.961 1 98.19 85 GLY A N 1
ATOM 612 C CA . GLY A 1 85 ? 6.406 -18.875 -10.727 1 98.19 85 GLY A CA 1
ATOM 613 C C . GLY A 1 85 ? 6.875 -18.328 -9.398 1 98.19 85 GLY A C 1
ATOM 614 O O . GLY A 1 85 ? 6.07 -17.828 -8.609 1 98.19 85 GLY A O 1
ATOM 615 N N . ALA A 1 86 ? 8.148 -18.484 -9.156 1 98.19 86 ALA A N 1
ATOM 616 C CA . ALA A 1 86 ? 8.844 -17.906 -8.008 1 98.19 86 ALA A CA 1
ATOM 617 C C . ALA A 1 86 ? 10.273 -17.516 -8.367 1 98.19 86 ALA A C 1
ATOM 619 O O . ALA A 1 86 ? 10.852 -18.047 -9.312 1 98.19 86 ALA A O 1
ATOM 620 N N . ASP A 1 87 ? 10.789 -16.594 -7.629 1 98.31 87 ASP A N 1
ATOM 621 C CA . ASP A 1 87 ? 12.188 -16.188 -7.809 1 98.31 87 ASP A CA 1
ATOM 622 C C . ASP A 1 87 ? 13.117 -17.031 -6.945 1 98.31 87 ASP A C 1
ATOM 624 O O . ASP A 1 87 ? 14.266 -17.281 -7.316 1 98.31 87 ASP A O 1
ATOM 628 N N . GLU A 1 88 ? 12.648 -17.391 -5.793 1 98.75 88 GLU A N 1
ATOM 629 C CA . GLU A 1 88 ? 13.336 -18.344 -4.922 1 98.75 88 GLU A CA 1
ATOM 630 C C . GLU A 1 88 ? 12.344 -19.281 -4.234 1 98.75 88 GLU A C 1
ATOM 632 O O . GLU A 1 88 ? 11.234 -18.859 -3.879 1 98.75 88 GLU A O 1
ATOM 637 N N . ILE A 1 89 ? 12.789 -20.469 -4.035 1 98.75 89 ILE A N 1
ATOM 638 C CA . ILE A 1 89 ? 12.047 -21.484 -3.303 1 98.75 89 ILE A CA 1
ATOM 639 C C . ILE A 1 89 ? 12.914 -22.047 -2.182 1 98.75 89 ILE A C 1
ATOM 641 O O . ILE A 1 89 ? 13.922 -22.719 -2.443 1 98.75 89 ILE A O 1
ATOM 645 N N . ALA A 1 90 ? 12.508 -21.797 -0.973 1 98.31 90 ALA A N 1
ATOM 646 C CA . ALA A 1 90 ? 13.203 -22.359 0.181 1 98.31 90 ALA A CA 1
ATOM 647 C C . ALA A 1 90 ? 12.734 -23.781 0.454 1 98.31 90 ALA A C 1
ATOM 649 O O . ALA A 1 90 ? 11.711 -24.219 -0.082 1 98.31 90 ALA A O 1
ATOM 650 N N . PRO A 1 91 ? 13.461 -24.531 1.307 1 97.25 91 PRO A N 1
ATOM 651 C CA . PRO A 1 91 ? 13.125 -25.938 1.562 1 97.25 91 PRO A CA 1
ATOM 652 C C . PRO A 1 91 ? 11.727 -26.109 2.152 1 97.25 91 PRO A C 1
ATOM 654 O O . PRO A 1 91 ? 11.086 -27.141 1.935 1 97.25 91 PRO A O 1
ATOM 657 N N . ASN A 1 92 ? 11.258 -25.188 2.918 1 97.44 92 ASN A N 1
ATOM 658 C CA . ASN A 1 92 ? 9.93 -25.266 3.525 1 97.44 92 ASN A CA 1
ATOM 659 C C . ASN A 1 92 ? 8.852 -24.703 2.596 1 97.44 92 ASN A C 1
ATOM 661 O O . ASN A 1 92 ? 7.738 -24.422 3.031 1 97.44 92 ASN A O 1
ATOM 665 N N . LEU A 1 93 ? 9.188 -24.266 1.332 1 98.5 93 LEU A N 1
ATOM 666 C CA . LEU A 1 93 ? 8.344 -23.781 0.254 1 98.5 93 LEU A CA 1
ATOM 667 C C . LEU A 1 93 ? 7.945 -22.328 0.493 1 98.5 93 LEU A C 1
ATOM 669 O O . LEU A 1 93 ? 6.996 -21.828 -0.117 1 98.5 93 LEU A O 1
ATOM 673 N N . ASP A 1 94 ? 8.664 -21.719 1.408 1 98.62 94 ASP A N 1
ATOM 674 C CA . ASP A 1 94 ? 8.562 -20.25 1.401 1 98.62 94 ASP A CA 1
ATOM 675 C C . ASP A 1 94 ? 9.219 -19.672 0.154 1 98.62 94 ASP A C 1
ATOM 677 O O . ASP A 1 94 ? 10.18 -20.234 -0.375 1 98.62 94 ASP A O 1
ATOM 681 N N . LEU A 1 95 ? 8.688 -18.562 -0.262 1 98.81 95 LEU A N 1
ATOM 682 C CA . LEU A 1 95 ? 9.102 -18.062 -1.571 1 98.81 95 LEU A CA 1
ATOM 683 C C . LEU A 1 95 ? 9.516 -16.594 -1.491 1 98.81 95 LEU A C 1
ATOM 685 O O . LEU A 1 95 ? 9.039 -15.859 -0.632 1 98.81 95 LEU A O 1
ATOM 689 N N . VAL A 1 96 ? 10.422 -16.203 -2.344 1 98.81 96 VAL A N 1
ATOM 690 C CA . VAL A 1 96 ? 10.57 -14.828 -2.799 1 98.81 96 VAL A CA 1
ATOM 691 C C . VAL A 1 96 ? 9.945 -14.672 -4.184 1 98.81 96 VAL A C 1
ATOM 693 O O . VAL A 1 96 ? 10.227 -15.461 -5.09 1 98.81 96 VAL A O 1
ATOM 696 N N . LYS A 1 97 ? 9.039 -13.805 -4.332 1 98.62 97 LYS A N 1
ATOM 697 C CA . LYS A 1 97 ? 8.414 -13.461 -5.605 1 98.62 97 LYS A CA 1
ATOM 698 C C . LYS A 1 97 ? 8.477 -11.953 -5.863 1 98.62 97 LYS A C 1
ATOM 700 O O . LYS A 1 97 ? 8.688 -11.172 -4.938 1 98.62 97 LYS A O 1
ATOM 705 N N . GLY A 1 98 ? 8.32 -11.578 -7.219 1 97.5 98 GLY A N 1
ATOM 706 C CA . GLY A 1 98 ? 8.148 -10.156 -7.496 1 97.5 98 GLY A CA 1
ATOM 707 C C . GLY A 1 98 ? 9.227 -9.594 -8.398 1 97.5 98 GLY A C 1
ATOM 708 O O . GLY A 1 98 ? 9.195 -8.406 -8.742 1 97.5 98 GLY A O 1
ATOM 709 N N . LEU A 1 99 ? 10.203 -10.375 -8.828 1 96.56 99 LEU A N 1
ATOM 710 C CA . LEU A 1 99 ? 11.195 -9.852 -9.766 1 96.56 99 LEU A CA 1
ATOM 711 C C . LEU A 1 99 ? 10.523 -9.391 -11.062 1 96.56 99 LEU A C 1
ATOM 713 O O . LEU A 1 99 ? 11.031 -8.508 -11.75 1 96.56 99 LEU A O 1
ATOM 717 N N . GLY A 1 100 ? 9.398 -9.969 -11.336 1 95.31 100 GLY A N 1
ATOM 718 C CA . GLY A 1 100 ? 8.633 -9.531 -12.5 1 95.31 100 GLY A CA 1
ATOM 719 C C . GLY A 1 100 ? 7.805 -8.289 -12.234 1 95.31 100 GLY A C 1
ATOM 720 O O . GLY A 1 100 ? 7.188 -7.738 -13.148 1 95.31 100 GLY A O 1
ATOM 721 N N . GLY A 1 101 ? 7.688 -7.883 -11 1 97.38 101 GLY A N 1
ATOM 722 C CA . GLY A 1 101 ? 7.059 -6.617 -10.648 1 97.38 101 GLY A CA 1
ATOM 723 C C . GLY A 1 101 ? 5.59 -6.758 -10.297 1 97.38 101 GLY A C 1
ATOM 724 O O . GLY A 1 101 ? 4.891 -5.758 -10.125 1 97.38 101 GLY A O 1
ATOM 725 N N . ALA A 1 102 ? 5.098 -8.039 -10.133 1 98 102 ALA A N 1
ATOM 726 C CA . ALA A 1 102 ? 3.664 -8.25 -9.953 1 98 102 ALA A CA 1
ATOM 727 C C . ALA A 1 102 ? 3.348 -8.734 -8.547 1 98 102 ALA A C 1
ATOM 729 O O . ALA A 1 102 ? 2.273 -9.289 -8.297 1 98 102 ALA A O 1
ATOM 730 N N . LEU A 1 103 ? 4.199 -8.625 -7.578 1 98.19 103 LEU A N 1
ATOM 731 C CA . LEU A 1 103 ? 4.18 -9.281 -6.273 1 98.19 103 LEU A CA 1
ATOM 732 C C . LEU A 1 103 ? 2.857 -9.031 -5.559 1 98.19 103 LEU A C 1
ATOM 734 O O . LEU A 1 103 ? 2.211 -9.969 -5.09 1 98.19 103 LEU A O 1
ATOM 738 N N . VAL A 1 104 ? 2.383 -7.766 -5.629 1 98.81 104 VAL A N 1
ATOM 739 C CA . VAL A 1 104 ? 1.183 -7.477 -4.855 1 98.81 104 VAL A CA 1
ATOM 740 C C . VAL A 1 104 ? -0.025 -8.156 -5.492 1 98.81 104 VAL A C 1
ATOM 742 O O . VAL A 1 104 ? -0.8 -8.828 -4.809 1 98.81 104 VAL A O 1
ATOM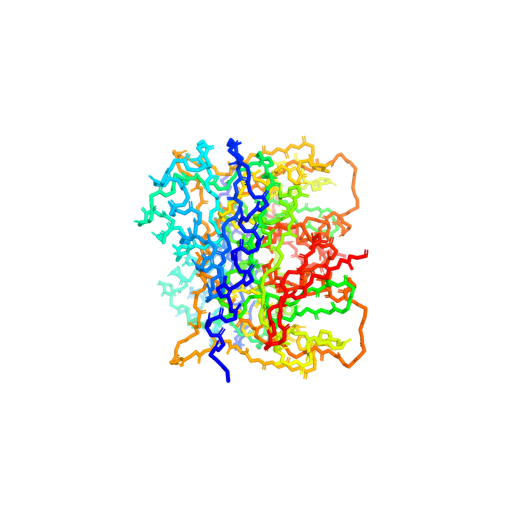 745 N N . ARG A 1 105 ? -0.159 -8.055 -6.809 1 98.81 105 ARG A N 1
ATOM 746 C CA . ARG A 1 105 ? -1.281 -8.688 -7.496 1 98.81 105 ARG A CA 1
ATOM 747 C C . ARG A 1 105 ? -1.191 -10.211 -7.402 1 98.81 105 ARG A C 1
ATOM 749 O O . ARG A 1 105 ? -2.211 -10.891 -7.277 1 98.81 105 ARG A O 1
ATOM 756 N N . GLU A 1 106 ? 0.069 -10.719 -7.484 1 98.81 106 GLU A N 1
ATOM 757 C CA . GLU A 1 106 ? 0.261 -12.148 -7.297 1 98.81 106 GLU A CA 1
ATOM 758 C C . GLU A 1 106 ? -0.24 -12.602 -5.926 1 98.81 106 GLU A C 1
ATOM 760 O O . GLU A 1 106 ? -1.026 -13.547 -5.828 1 98.81 106 GLU A O 1
ATOM 765 N N . LYS A 1 107 ? 0.168 -11.984 -4.895 1 98.88 107 LYS A N 1
ATOM 766 C CA . LYS A 1 107 ? -0.184 -12.383 -3.533 1 98.88 107 LYS A CA 1
ATOM 767 C C . LYS A 1 107 ? -1.69 -12.297 -3.309 1 98.88 107 LYS A C 1
ATOM 769 O O . LYS A 1 107 ? -2.289 -13.203 -2.727 1 98.88 107 LYS A O 1
ATOM 774 N N . MET A 1 108 ? -2.295 -11.188 -3.799 1 98.69 108 MET A N 1
ATOM 775 C CA . MET A 1 108 ? -3.734 -10.984 -3.664 1 98.69 108 MET A CA 1
ATOM 776 C C . MET A 1 108 ? -4.512 -12.109 -4.336 1 98.69 108 MET A C 1
ATOM 778 O O . MET A 1 108 ? -5.535 -12.562 -3.816 1 98.69 108 MET A O 1
ATOM 782 N N . THR A 1 109 ? -4.059 -12.562 -5.457 1 98.81 109 THR A N 1
ATOM 783 C CA . THR A 1 109 ? -4.73 -13.625 -6.207 1 98.81 109 THR A CA 1
ATOM 784 C C . THR A 1 109 ? -4.484 -14.984 -5.562 1 98.81 109 THR A C 1
ATOM 786 O O . THR A 1 109 ? -5.422 -15.75 -5.332 1 98.81 109 THR A O 1
ATOM 789 N N . GLU A 1 110 ? -3.273 -15.18 -5.184 1 98.81 110 GLU A N 1
ATOM 790 C CA . GLU A 1 110 ? -2.842 -16.516 -4.785 1 98.81 110 GLU A CA 1
ATOM 791 C C . GLU A 1 110 ? -3.32 -16.859 -3.377 1 98.81 110 GLU A C 1
ATOM 793 O O . GLU A 1 110 ? -3.557 -18.031 -3.059 1 98.81 110 GLU A O 1
ATOM 798 N N . VAL A 1 111 ? -3.51 -15.867 -2.562 1 98.25 111 VAL A N 1
ATOM 799 C CA . VAL A 1 111 ? -4.016 -16.125 -1.218 1 98.25 111 VAL A CA 1
ATOM 800 C C . VAL A 1 111 ? -5.457 -16.625 -1.29 1 98.25 111 VAL A C 1
ATOM 802 O O . VAL A 1 111 ? -5.953 -17.234 -0.349 1 98.25 111 VAL A O 1
ATOM 805 N N . GLN A 1 112 ? -6.133 -16.375 -2.424 1 97.75 112 GLN A N 1
ATOM 806 C CA . GLN A 1 112 ? -7.527 -16.766 -2.586 1 97.75 112 GLN A CA 1
ATOM 807 C C . GLN A 1 112 ? -7.648 -18.172 -3.184 1 97.75 112 GLN A C 1
ATOM 809 O O . GLN A 1 112 ? -8.75 -18.703 -3.314 1 97.75 112 GLN A O 1
ATOM 814 N N . ALA A 1 113 ? -6.582 -18.75 -3.545 1 98.75 113 ALA A N 1
ATOM 815 C CA . ALA A 1 113 ? -6.594 -20.047 -4.191 1 98.75 113 ALA A CA 1
ATOM 816 C C . ALA A 1 113 ? -6.566 -21.172 -3.162 1 98.75 113 ALA A C 1
ATOM 818 O O . ALA A 1 113 ? -5.77 -21.141 -2.223 1 98.75 113 ALA A O 1
ATOM 819 N N . LYS A 1 114 ? -7.406 -22.172 -3.344 1 98.69 114 LYS A N 1
ATOM 820 C CA . LYS A 1 114 ? -7.375 -23.359 -2.494 1 98.69 114 LYS A CA 1
ATOM 821 C C . LYS A 1 114 ? -6.027 -24.062 -2.584 1 98.69 114 LYS A C 1
ATOM 823 O O . LYS A 1 114 ? -5.531 -24.594 -1.589 1 98.69 114 LYS A O 1
ATOM 828 N N . ARG A 1 115 ? -5.465 -24.047 -3.773 1 98.75 115 ARG A N 1
ATOM 829 C CA . ARG A 1 115 ? -4.16 -24.641 -4.035 1 98.75 115 ARG A CA 1
ATOM 830 C C . ARG A 1 115 ? -3.256 -23.688 -4.793 1 98.75 115 ARG A C 1
ATOM 832 O O . ARG A 1 115 ? -3.637 -23.156 -5.844 1 98.75 115 ARG A O 1
ATOM 839 N N . LEU A 1 116 ? -2.129 -23.469 -4.242 1 98.88 116 LEU A N 1
ATOM 840 C CA . LEU A 1 116 ? -1.108 -22.719 -4.969 1 98.88 116 LEU A CA 1
ATOM 841 C C . LEU A 1 116 ? 0.012 -23.641 -5.438 1 98.88 116 LEU A C 1
ATOM 843 O O . LEU A 1 116 ? 0.704 -24.25 -4.617 1 98.88 116 LEU A O 1
ATOM 847 N N . ILE A 1 117 ? 0.172 -23.688 -6.727 1 98.94 117 ILE A N 1
ATOM 848 C CA . ILE A 1 117 ? 1.194 -24.516 -7.359 1 98.94 117 ILE A CA 1
ATOM 849 C C . ILE A 1 117 ? 2.297 -23.625 -7.93 1 98.94 117 ILE A C 1
ATOM 851 O O . ILE A 1 117 ? 2.031 -22.75 -8.758 1 98.94 117 ILE A O 1
ATOM 855 N N . ILE A 1 118 ? 3.482 -23.953 -7.48 1 98.88 118 ILE A N 1
ATOM 856 C CA . ILE A 1 118 ? 4.625 -23.172 -7.957 1 98.88 118 ILE A CA 1
ATOM 857 C C . ILE A 1 118 ? 5.363 -23.969 -9.039 1 98.88 118 ILE A C 1
ATOM 859 O O . ILE A 1 118 ? 5.566 -25.172 -8.906 1 98.88 118 ILE A O 1
ATOM 863 N N . ILE A 1 119 ? 5.727 -23.234 -10.086 1 98.75 119 ILE A N 1
ATOM 864 C CA . ILE A 1 119 ? 6.516 -23.844 -11.148 1 98.75 119 ILE A CA 1
ATOM 865 C C . ILE A 1 119 ? 7.805 -23.047 -11.352 1 98.75 119 ILE A C 1
ATOM 867 O O . ILE A 1 119 ? 7.781 -21.812 -11.391 1 98.75 119 ILE A O 1
ATOM 871 N N . ALA A 1 120 ? 8.898 -23.781 -11.469 1 97.62 120 ALA A N 1
ATOM 872 C CA . ALA A 1 120 ? 10.188 -23.125 -11.617 1 97.62 120 ALA A CA 1
ATOM 873 C C . ALA A 1 120 ? 11.219 -24.078 -12.219 1 97.62 120 ALA A C 1
ATOM 875 O O . ALA A 1 120 ? 10.953 -25.266 -12.391 1 97.62 120 ALA A O 1
ATOM 876 N N . ASP A 1 121 ? 12.336 -23.531 -12.648 1 96.44 121 ASP A N 1
ATOM 877 C CA . ASP A 1 121 ? 13.5 -24.359 -12.93 1 96.44 121 ASP A CA 1
ATOM 878 C C . ASP A 1 121 ? 14.375 -24.516 -11.688 1 96.44 121 ASP A C 1
ATOM 880 O O . ASP A 1 121 ? 14.219 -23.766 -10.719 1 96.44 121 ASP A O 1
ATOM 884 N N . HIS A 1 122 ? 15.344 -25.391 -11.742 1 96 122 HIS A N 1
ATOM 885 C CA . HIS A 1 122 ? 16.109 -25.812 -10.578 1 96 122 HIS A CA 1
ATOM 886 C C . HIS A 1 122 ? 16.969 -24.672 -10.039 1 96 122 HIS A C 1
ATOM 888 O O . HIS A 1 122 ? 17.438 -24.719 -8.898 1 96 122 HIS A O 1
ATOM 894 N N . THR A 1 123 ? 17.219 -23.594 -10.844 1 96.12 123 THR A N 1
ATOM 895 C CA . THR A 1 123 ? 18.062 -22.5 -10.406 1 96.12 123 THR A CA 1
ATOM 896 C C . THR A 1 123 ? 17.359 -21.656 -9.344 1 96.12 123 THR A C 1
ATOM 898 O O . THR A 1 123 ? 17.984 -20.844 -8.664 1 96.12 123 THR A O 1
ATOM 901 N N . LYS A 1 124 ? 16.031 -21.875 -9.109 1 97.5 124 LYS A N 1
ATOM 902 C CA . LYS A 1 124 ? 15.258 -21.078 -8.164 1 97.5 124 LYS A CA 1
ATOM 903 C C . LYS A 1 124 ? 15.305 -21.688 -6.77 1 97.5 124 LYS A C 1
ATOM 905 O O . LYS A 1 124 ? 14.82 -21.094 -5.805 1 97.5 124 LYS A O 1
ATOM 910 N N . LEU A 1 125 ? 15.852 -22.891 -6.668 1 97.94 125 LEU A N 1
ATOM 911 C CA . LEU A 1 125 ? 16 -23.516 -5.359 1 97.94 125 LEU A CA 1
ATOM 912 C C . LEU A 1 125 ? 17.125 -22.859 -4.57 1 97.94 125 LEU A C 1
ATOM 914 O O . LEU A 1 125 ? 18.219 -22.672 -5.102 1 97.94 125 LEU A O 1
ATOM 918 N N . VAL A 1 126 ? 16.797 -22.562 -3.326 1 98.38 126 VAL A N 1
ATOM 919 C CA . VAL A 1 126 ? 17.812 -21.969 -2.447 1 98.38 126 VAL A CA 1
ATOM 920 C C . VAL A 1 126 ? 17.781 -22.672 -1.092 1 98.38 126 VAL A C 1
ATOM 922 O O . VAL A 1 126 ? 16.812 -23.344 -0.751 1 98.38 126 VAL A O 1
ATOM 925 N N . THR A 1 127 ? 18.875 -22.484 -0.296 1 97.56 127 THR A N 1
ATOM 926 C CA . THR A 1 127 ? 18.938 -23.047 1.052 1 97.56 127 THR A CA 1
ATOM 927 C C . THR A 1 127 ? 18.281 -22.109 2.055 1 97.56 127 THR A C 1
ATOM 929 O O . THR A 1 127 ? 17.812 -22.547 3.109 1 97.56 127 THR A O 1
ATOM 932 N N . ARG A 1 128 ? 18.312 -20.844 1.637 1 97.12 128 ARG A N 1
ATOM 933 C CA . ARG A 1 128 ? 17.641 -19.812 2.416 1 97.12 128 ARG A CA 1
ATOM 934 C C . ARG A 1 128 ? 17.156 -18.672 1.52 1 97.12 128 ARG A C 1
ATOM 936 O O . ARG A 1 128 ? 17.797 -18.359 0.516 1 97.12 128 ARG A O 1
ATOM 943 N N . LEU A 1 129 ? 16.109 -18.047 1.918 1 98.31 129 LEU A N 1
ATOM 944 C CA . LEU A 1 129 ? 15.609 -16.922 1.142 1 98.31 129 LEU A CA 1
ATOM 945 C C . LEU A 1 129 ? 16.641 -15.789 1.102 1 98.31 129 LEU A C 1
ATOM 947 O O . LEU A 1 129 ? 17.281 -15.5 2.109 1 98.31 129 LEU A O 1
ATOM 951 N N . GLY A 1 130 ? 16.688 -15.156 0.023 1 97.62 130 GLY A N 1
ATOM 952 C CA . GLY A 1 130 ? 17.609 -14.047 -0.153 1 97.62 130 GLY A CA 1
ATOM 953 C C . GLY A 1 130 ? 18.984 -14.492 -0.631 1 97.62 130 GLY A C 1
ATOM 954 O O . GLY A 1 130 ? 19.891 -13.68 -0.765 1 97.62 130 GLY A O 1
ATOM 955 N N . GLU A 1 131 ? 19.141 -15.758 -0.914 1 97.31 131 GLU A N 1
ATOM 956 C CA . GLU A 1 131 ? 20.422 -16.328 -1.318 1 97.31 131 GLU A CA 1
ATOM 957 C C . GLU A 1 131 ? 20.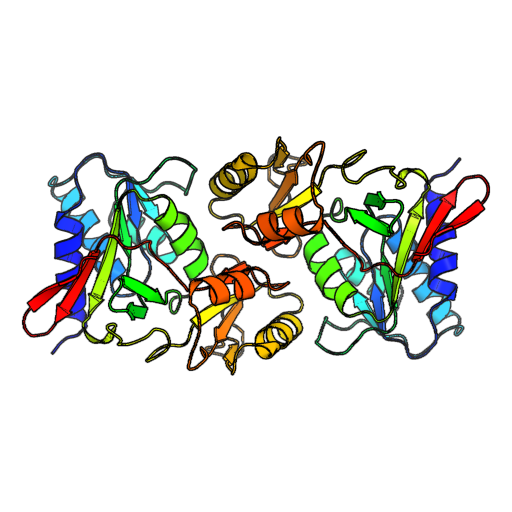812 -15.859 -2.717 1 97.31 131 GLU A C 1
ATOM 959 O O . GLU A 1 131 ? 21.969 -15.531 -2.965 1 97.31 131 GLU A O 1
ATOM 964 N N . LYS A 1 132 ? 19.906 -15.812 -3.662 1 97.12 132 LYS A N 1
ATOM 965 C CA . LYS A 1 132 ? 20.234 -15.578 -5.062 1 97.12 132 LYS A CA 1
ATOM 966 C C . LYS A 1 132 ? 19.516 -14.344 -5.605 1 97.12 132 LYS A C 1
ATOM 968 O O . LYS A 1 132 ? 19.875 -13.828 -6.668 1 97.12 132 LYS A O 1
ATOM 973 N N . ALA A 1 133 ? 18.5 -13.898 -4.902 1 97.25 133 ALA A N 1
ATOM 974 C CA . ALA A 1 133 ? 17.672 -12.789 -5.383 1 97.25 133 ALA A CA 1
ATOM 975 C C . ALA A 1 133 ? 17.375 -11.805 -4.262 1 97.25 133 ALA A C 1
ATOM 977 O O . ALA A 1 133 ? 17.297 -12.188 -3.092 1 97.25 133 ALA A O 1
ATOM 978 N N . PRO A 1 134 ? 17.266 -10.484 -4.629 1 98.5 134 PRO A N 1
ATOM 979 C CA . PRO A 1 134 ? 16.781 -9.547 -3.619 1 98.5 134 PRO A CA 1
ATOM 980 C C . PRO A 1 134 ? 15.305 -9.766 -3.273 1 98.5 134 PRO A C 1
ATOM 982 O O . PRO A 1 134 ? 14.617 -10.523 -3.953 1 98.5 134 PRO A O 1
ATOM 985 N N . LEU A 1 135 ? 14.898 -9.234 -2.189 1 98.88 135 LEU A N 1
ATOM 986 C CA . LEU A 1 135 ? 13.484 -9.211 -1.831 1 98.88 135 LEU A CA 1
ATOM 987 C C . LEU A 1 135 ? 12.797 -7.969 -2.396 1 98.88 135 LEU A C 1
ATOM 989 O O . LEU A 1 135 ? 13.086 -6.852 -1.968 1 98.88 135 LEU A O 1
ATOM 993 N N . PRO A 1 136 ? 11.906 -8.133 -3.363 1 98.88 136 PRO A N 1
ATOM 994 C CA . PRO A 1 136 ? 11.148 -6.977 -3.846 1 98.88 136 PRO A CA 1
ATOM 995 C C . PRO A 1 136 ? 10.156 -6.445 -2.812 1 98.88 136 PRO A C 1
ATOM 997 O O . PRO A 1 136 ? 9.422 -7.223 -2.197 1 98.88 136 PRO A O 1
ATOM 1000 N N . ILE A 1 137 ? 10.195 -5.188 -2.594 1 98.94 137 ILE A N 1
ATOM 1001 C CA . ILE A 1 137 ? 9.25 -4.477 -1.737 1 98.94 137 ILE A CA 1
ATOM 1002 C C . ILE A 1 137 ? 8.555 -3.375 -2.539 1 98.94 137 ILE A C 1
ATOM 1004 O O . ILE A 1 137 ? 9.219 -2.488 -3.086 1 98.94 137 ILE A O 1
ATOM 1008 N N . GLU A 1 138 ? 7.227 -3.506 -2.662 1 98.94 138 GLU A N 1
ATOM 1009 C CA . GLU A 1 138 ? 6.465 -2.484 -3.375 1 98.94 138 GLU A CA 1
ATOM 1010 C C . GLU A 1 138 ? 6.156 -1.295 -2.471 1 98.94 138 GLU A C 1
ATOM 1012 O O . GLU A 1 138 ? 5.656 -1.468 -1.356 1 98.94 138 GLU A O 1
ATOM 1017 N N . ILE A 1 139 ? 6.492 -0.055 -2.938 1 98.94 139 ILE A N 1
ATOM 1018 C CA . ILE A 1 139 ? 6.359 1.142 -2.113 1 98.94 139 ILE A CA 1
ATOM 1019 C C . ILE A 1 139 ? 5.68 2.248 -2.92 1 98.94 139 ILE A C 1
ATOM 1021 O O . ILE A 1 139 ? 5.805 2.297 -4.145 1 98.94 139 ILE A O 1
ATOM 1025 N N . VAL A 1 140 ? 4.957 3.129 -2.25 1 98.81 140 VAL A N 1
ATOM 1026 C CA . VAL A 1 140 ? 4.32 4.277 -2.887 1 98.81 140 VAL A CA 1
ATOM 1027 C C . VAL A 1 140 ? 5.387 5.211 -3.451 1 98.81 140 VAL A C 1
ATOM 1029 O O . VAL A 1 140 ? 6.418 5.441 -2.816 1 98.81 140 VAL A O 1
ATOM 1032 N N . PRO A 1 141 ? 5.117 5.84 -4.648 1 98.62 141 PRO A N 1
ATOM 1033 C CA . PRO A 1 141 ? 6.109 6.73 -5.25 1 98.62 141 PRO A CA 1
ATOM 1034 C C . PRO A 1 141 ? 6.344 7.996 -4.43 1 98.62 141 PRO A C 1
ATOM 1036 O O . PRO A 1 141 ? 7.484 8.445 -4.297 1 98.62 141 PRO A O 1
ATOM 1039 N N . PHE A 1 142 ? 5.301 8.594 -3.877 1 98.62 142 PHE A N 1
ATOM 1040 C CA . PHE A 1 142 ? 5.438 9.805 -3.084 1 98.62 142 PHE A CA 1
ATOM 1041 C C . PHE A 1 142 ? 6.309 9.555 -1.858 1 98.62 142 PHE A C 1
ATOM 1043 O O . PHE A 1 142 ? 6.012 8.68 -1.048 1 98.62 142 PHE A O 1
ATOM 1050 N N . GLY A 1 143 ? 7.418 10.281 -1.809 1 98.19 143 GLY A N 1
ATOM 1051 C CA . GLY A 1 143 ? 8.297 10.164 -0.654 1 98.19 143 GLY A CA 1
ATOM 1052 C C . GLY A 1 143 ? 9.07 8.867 -0.623 1 98.19 143 GLY A C 1
ATOM 1053 O O . GLY A 1 143 ? 9.43 8.375 0.45 1 98.19 143 GLY A O 1
ATOM 1054 N N . PHE A 1 144 ? 9.273 8.242 -1.741 1 98.56 144 PHE A N 1
ATOM 1055 C CA . PHE A 1 144 ? 9.844 6.902 -1.775 1 98.56 144 PHE A CA 1
ATOM 1056 C C . PHE A 1 144 ? 11.234 6.887 -1.153 1 98.56 144 PHE A C 1
ATOM 1058 O O . PHE A 1 144 ? 11.633 5.906 -0.523 1 98.56 144 PHE A O 1
ATOM 1065 N N . LEU A 1 145 ? 11.992 8.016 -1.302 1 98.38 145 LEU A N 1
ATOM 1066 C CA . LEU A 1 145 ? 13.32 8.039 -0.688 1 98.38 145 LEU A CA 1
ATOM 1067 C C . LEU A 1 145 ? 13.211 7.949 0.831 1 98.38 145 LEU A C 1
ATOM 1069 O O . LEU A 1 145 ? 14.031 7.293 1.476 1 98.38 145 LEU A O 1
ATOM 1073 N N . SER A 1 146 ? 12.234 8.609 1.41 1 98.31 146 SER A N 1
ATOM 1074 C CA . SER A 1 146 ? 12.008 8.539 2.85 1 98.31 146 SER A CA 1
ATOM 1075 C C . SER A 1 146 ? 11.602 7.133 3.277 1 98.31 146 SER A C 1
ATOM 1077 O O . SER A 1 146 ? 12 6.66 4.344 1 98.31 146 SER A O 1
ATOM 1079 N N . THR A 1 147 ? 10.781 6.461 2.51 1 98.75 147 THR A N 1
ATOM 1080 C CA . THR A 1 147 ? 10.391 5.082 2.781 1 98.75 147 THR A CA 1
ATOM 1081 C C . THR A 1 147 ? 11.617 4.168 2.793 1 98.75 147 THR A C 1
ATOM 1083 O O . THR A 1 147 ? 11.773 3.344 3.695 1 98.75 147 THR A O 1
ATOM 1086 N N . ILE A 1 148 ? 12.484 4.344 1.796 1 98.69 148 ILE A N 1
ATOM 1087 C CA . ILE A 1 148 ? 13.695 3.537 1.699 1 98.69 148 ILE A CA 1
ATOM 1088 C C . ILE A 1 148 ? 14.562 3.768 2.932 1 98.69 148 ILE A C 1
ATOM 1090 O O . ILE A 1 148 ? 15.133 2.822 3.486 1 98.69 148 ILE A O 1
ATOM 1094 N N . GLU A 1 149 ? 14.641 5.027 3.387 1 98.25 149 GLU A N 1
ATOM 1095 C CA . GLU A 1 149 ? 15.414 5.324 4.586 1 98.25 149 GLU A CA 1
ATOM 1096 C C . GLU A 1 149 ? 14.844 4.609 5.809 1 98.25 149 GLU A C 1
ATOM 1098 O O . GLU A 1 149 ? 15.586 4.098 6.641 1 98.25 149 GLU A O 1
ATOM 1103 N N . ARG A 1 150 ? 13.547 4.551 5.941 1 98.31 150 ARG A N 1
ATOM 1104 C CA . ARG A 1 150 ? 12.914 3.82 7.035 1 98.31 150 ARG A CA 1
ATOM 1105 C C . ARG A 1 150 ? 13.242 2.332 6.965 1 98.31 150 ARG A C 1
ATOM 1107 O O . ARG A 1 150 ? 13.508 1.701 7.988 1 98.31 150 ARG A O 1
ATOM 1114 N N . LEU A 1 151 ? 13.234 1.753 5.797 1 98.75 151 LEU A N 1
ATOM 1115 C CA . LEU A 1 151 ? 13.539 0.338 5.609 1 98.75 151 LEU A CA 1
ATOM 1116 C C . LEU A 1 151 ? 15 0.044 5.941 1 98.75 151 LEU A C 1
ATOM 1118 O O . LEU A 1 151 ? 15.312 -1.007 6.504 1 98.75 151 LEU A O 1
ATOM 1122 N N . ARG A 1 152 ? 15.852 0.983 5.648 1 98 152 ARG A N 1
ATOM 1123 C CA . ARG A 1 152 ? 17.281 0.807 5.863 1 98 152 ARG A CA 1
ATOM 1124 C C . ARG A 1 152 ? 17.609 0.771 7.352 1 98 152 ARG A C 1
ATOM 1126 O O . ARG A 1 152 ? 18.719 0.394 7.734 1 98 152 ARG A O 1
ATOM 1133 N N . GLU A 1 153 ? 16.688 1.159 8.148 1 97.75 153 GLU A N 1
ATOM 1134 C CA . GLU A 1 153 ? 16.906 1.079 9.586 1 97.75 153 GLU A CA 1
ATOM 1135 C C . GLU A 1 153 ? 17.062 -0.369 10.047 1 97.75 153 GLU A C 1
ATOM 1137 O O . GLU A 1 153 ? 17.641 -0.637 11.094 1 97.75 153 GLU A O 1
ATOM 1142 N N . PHE A 1 154 ? 16.516 -1.364 9.266 1 98 154 PHE A N 1
ATOM 1143 C CA . PHE A 1 154 ? 16.594 -2.736 9.75 1 98 154 PHE A CA 1
ATOM 1144 C C . PHE A 1 154 ? 16.922 -3.695 8.609 1 98 154 PHE A C 1
ATOM 1146 O O . PHE A 1 154 ? 17.062 -4.898 8.82 1 98 154 PHE A O 1
ATOM 1153 N N . LEU A 1 155 ? 16.984 -3.244 7.363 1 98.5 155 LEU A N 1
ATOM 1154 C CA . LEU A 1 155 ? 17.469 -4.023 6.227 1 98.5 155 LEU A CA 1
ATOM 1155 C C . LEU A 1 155 ? 18.875 -3.596 5.836 1 98.5 155 LEU A C 1
ATOM 1157 O O . LEU A 1 155 ? 19.203 -2.404 5.844 1 98.5 155 LEU A O 1
ATOM 1161 N N . PRO A 1 156 ? 19.75 -4.504 5.586 1 97.38 156 PRO A N 1
ATOM 1162 C CA . PRO A 1 156 ? 21.172 -4.188 5.449 1 97.38 156 PRO A CA 1
ATOM 1163 C C . PRO A 1 156 ? 21.484 -3.426 4.16 1 97.38 156 PRO A C 1
ATOM 1165 O O . PRO A 1 156 ? 22.562 -2.855 4.023 1 97.38 156 PRO A O 1
ATOM 1168 N N . GLY A 1 157 ? 20.609 -3.494 3.141 1 96.69 157 GLY A N 1
ATOM 1169 C CA . GLY A 1 157 ? 20.844 -2.816 1.875 1 96.69 157 GLY A CA 1
ATOM 1170 C C . GLY A 1 157 ? 19.703 -2.998 0.882 1 96.69 157 GLY A C 1
ATOM 1171 O O . GLY A 1 157 ? 18.672 -3.572 1.216 1 96.69 157 GLY A O 1
ATOM 1172 N N . GLY A 1 158 ? 19.984 -2.344 -0.383 1 97.94 158 GLY A N 1
ATOM 1173 C CA . GLY A 1 158 ? 19.016 -2.43 -1.466 1 97.94 158 GLY A CA 1
ATOM 1174 C C . GLY A 1 158 ? 19.094 -1.261 -2.43 1 97.94 158 GLY A C 1
ATOM 1175 O O . GLY A 1 158 ? 19.922 -0.359 -2.254 1 97.94 158 GLY A O 1
ATOM 1176 N N . ARG A 1 159 ? 18.297 -1.423 -3.432 1 97.75 159 ARG A N 1
ATOM 1177 C CA . ARG A 1 159 ? 18.25 -0.373 -4.441 1 97.75 159 ARG A CA 1
ATOM 1178 C C . ARG A 1 159 ? 16.859 -0.24 -5.035 1 97.75 159 ARG A C 1
ATOM 1180 O O . ARG A 1 159 ? 16.141 -1.234 -5.184 1 97.75 159 ARG A O 1
ATOM 1187 N N . LEU A 1 160 ? 16.547 1.028 -5.344 1 98.62 160 LEU A N 1
ATOM 1188 C CA . LEU A 1 160 ? 15.328 1.241 -6.121 1 98.62 160 LEU A CA 1
ATOM 1189 C C . LEU A 1 160 ? 15.43 0.579 -7.492 1 98.62 160 LEU A C 1
ATOM 1191 O O . LEU A 1 160 ? 16.438 0.736 -8.188 1 98.62 160 LEU A O 1
ATOM 1195 N N . ARG A 1 161 ? 14.43 -0.291 -7.852 1 98.56 161 ARG A N 1
ATOM 1196 C CA . ARG A 1 161 ? 14.43 -0.907 -9.172 1 98.56 161 ARG A CA 1
ATOM 1197 C C . ARG A 1 161 ? 14.305 0.146 -10.273 1 98.56 161 ARG A C 1
ATOM 1199 O O . ARG A 1 161 ? 13.281 0.827 -10.375 1 98.56 161 ARG A O 1
ATOM 1206 N N . GLN A 1 162 ? 15.398 0.188 -11.062 1 97.25 162 GLN A N 1
ATOM 1207 C CA . GLN A 1 162 ? 15.492 1.203 -12.102 1 97.25 162 GLN A CA 1
ATOM 1208 C C . GLN A 1 162 ? 16.188 0.65 -13.344 1 97.25 162 GLN A C 1
ATOM 1210 O O . GLN A 1 162 ? 17.375 0.904 -13.57 1 97.25 162 GLN A O 1
ATOM 1215 N N . PRO A 1 163 ? 15.477 -0.069 -14.211 1 91 163 PRO A N 1
ATOM 1216 C CA . PRO A 1 163 ? 16.094 -0.632 -15.406 1 91 163 PRO A CA 1
ATOM 1217 C C . PRO A 1 163 ? 16.609 0.441 -16.359 1 91 163 PRO A C 1
ATOM 1219 O O . PRO A 1 163 ? 17.531 0.189 -17.141 1 91 163 PRO A O 1
ATOM 1222 N N . GLY A 1 164 ? 16.219 1.706 -16.328 1 91.31 164 GLY A N 1
ATOM 1223 C CA . GLY A 1 164 ? 16.656 2.857 -17.094 1 91.31 164 GLY A CA 1
ATOM 1224 C C . GLY A 1 164 ? 16.781 4.121 -16.266 1 91.31 164 GLY A C 1
ATOM 1225 O O . GLY A 1 164 ? 17.312 4.094 -15.148 1 91.31 164 GLY A O 1
ATOM 1226 N N . ALA A 1 165 ? 16.469 5.129 -16.859 1 93.56 165 ALA A N 1
ATOM 1227 C CA . ALA A 1 165 ? 16.594 6.422 -16.188 1 93.56 165 ALA A CA 1
ATOM 1228 C C . ALA A 1 165 ? 15.453 6.645 -15.203 1 93.56 165 ALA A C 1
ATOM 1230 O O . ALA A 1 165 ? 15.523 7.523 -14.344 1 93.56 165 ALA A O 1
ATOM 1231 N N . GLN A 1 166 ? 14.438 5.844 -15.352 1 96.44 166 GLN A N 1
ATOM 1232 C CA . GLN A 1 166 ? 13.258 6.031 -14.516 1 96.44 166 GLN A CA 1
ATOM 1233 C C . GLN A 1 166 ? 12.984 4.793 -13.664 1 96.44 166 GLN A C 1
ATOM 1235 O O . GLN A 1 166 ? 13.312 3.674 -14.062 1 96.44 166 GLN A O 1
ATOM 1240 N N . PRO A 1 167 ? 12.453 5.035 -12.523 1 97.94 167 PRO A N 1
ATOM 1241 C CA . PRO A 1 167 ? 12.055 3.881 -11.711 1 97.94 167 PRO A CA 1
ATOM 1242 C C . PRO A 1 167 ? 11.055 2.973 -12.422 1 97.94 167 PRO A C 1
ATOM 1244 O O . PRO A 1 167 ? 10.242 3.447 -13.219 1 97.94 167 PRO A O 1
ATOM 1247 N N . TYR A 1 168 ? 11.211 1.671 -12.188 1 98.31 168 TYR A N 1
ATOM 1248 C CA . TYR A 1 168 ? 10.195 0.724 -12.617 1 98.31 168 TYR A CA 1
ATOM 1249 C C . TYR A 1 168 ? 8.852 1.034 -11.961 1 98.31 168 TYR A C 1
ATOM 1251 O O . TYR A 1 168 ? 8.789 1.314 -10.766 1 98.31 168 TYR A O 1
ATOM 1259 N N . VAL A 1 169 ? 7.75 1.047 -12.727 1 98.38 169 VAL A N 1
ATOM 1260 C CA . VAL A 1 169 ? 6.41 1.302 -12.203 1 98.38 169 VAL A CA 1
ATOM 1261 C C . VAL A 1 169 ? 5.555 0.044 -12.344 1 98.38 169 VAL A C 1
ATOM 1263 O O . VAL A 1 169 ? 5.414 -0.505 -13.438 1 98.38 169 VAL A O 1
ATOM 1266 N N . THR A 1 170 ? 5.059 -0.493 -11.25 1 98.44 170 THR A N 1
ATOM 1267 C CA . THR A 1 170 ? 4.238 -1.698 -11.227 1 98.44 170 THR A CA 1
ATOM 1268 C C . THR A 1 170 ? 2.873 -1.434 -11.852 1 98.44 170 THR A C 1
ATOM 1270 O O . THR A 1 170 ? 2.516 -0.283 -12.109 1 98.44 170 THR A O 1
ATOM 1273 N N . ASP A 1 171 ? 2.094 -2.5 -11.992 1 98.06 171 ASP A N 1
ATOM 1274 C CA . ASP A 1 171 ? 0.729 -2.385 -12.5 1 98.06 171 ASP A CA 1
ATOM 1275 C C . ASP A 1 171 ? -0.146 -1.576 -11.547 1 98.06 171 ASP A C 1
ATOM 1277 O O . ASP A 1 171 ? -1.213 -1.094 -11.93 1 98.06 171 ASP A O 1
ATOM 1281 N N . ASN A 1 172 ? 0.287 -1.391 -10.305 1 98.31 172 ASN A N 1
ATOM 1282 C CA . ASN A 1 172 ? -0.446 -0.613 -9.312 1 98.31 172 ASN A CA 1
ATOM 1283 C C . ASN A 1 172 ? 0.03 0.836 -9.273 1 98.31 172 ASN A C 1
ATOM 1285 O O . ASN A 1 172 ? -0.435 1.624 -8.445 1 98.31 172 ASN A O 1
ATOM 1289 N N . GLY A 1 173 ? 0.988 1.187 -10.109 1 98.19 173 GLY A N 1
ATOM 1290 C CA . GLY A 1 173 ? 1.499 2.547 -10.141 1 98.19 173 GLY A CA 1
ATOM 1291 C C . GLY A 1 173 ? 2.537 2.818 -9.062 1 98.19 173 GLY A C 1
ATOM 1292 O O . GLY A 1 173 ? 2.82 3.975 -8.75 1 98.19 173 GLY A O 1
ATOM 1293 N N . ASN A 1 174 ? 3.08 1.799 -8.492 1 98.81 174 ASN A N 1
ATOM 1294 C CA . ASN A 1 174 ? 4.035 1.927 -7.395 1 98.81 174 ASN A CA 1
ATOM 1295 C C . ASN A 1 174 ? 5.457 1.611 -7.848 1 98.81 174 ASN A C 1
ATOM 1297 O O . ASN A 1 174 ? 5.676 1.238 -9 1 98.81 174 ASN A O 1
ATOM 1301 N N . TYR A 1 175 ? 6.387 1.869 -6.984 1 98.88 175 TYR A N 1
ATOM 1302 C CA . TYR A 1 175 ? 7.789 1.524 -7.207 1 98.88 175 TYR A CA 1
ATOM 1303 C C . TYR A 1 175 ? 8.156 0.238 -6.477 1 98.88 175 TYR A C 1
ATOM 1305 O O . TYR A 1 175 ? 7.348 -0.31 -5.727 1 98.88 175 TYR A O 1
ATOM 1313 N N . ILE A 1 176 ? 9.328 -0.26 -6.805 1 98.94 176 ILE A N 1
ATOM 1314 C CA . ILE A 1 176 ? 9.836 -1.436 -6.102 1 98.94 176 ILE A CA 1
ATOM 1315 C C . ILE A 1 176 ? 11.227 -1.146 -5.547 1 98.94 176 ILE A C 1
ATOM 1317 O O . ILE A 1 176 ? 12.094 -0.628 -6.258 1 98.94 176 ILE A O 1
ATOM 1321 N N . PHE A 1 177 ? 11.406 -1.328 -4.297 1 98.94 177 PHE A N 1
ATOM 1322 C CA . PHE A 1 177 ? 12.711 -1.385 -3.66 1 98.94 177 PHE A CA 1
ATOM 1323 C C . PHE A 1 177 ? 13.203 -2.824 -3.555 1 98.94 177 PHE A C 1
ATOM 1325 O O . PHE A 1 177 ? 12.586 -3.648 -2.879 1 98.94 177 PHE A O 1
ATOM 1332 N N . ASP A 1 178 ? 14.305 -3.18 -4.234 1 98.88 178 ASP A N 1
ATOM 1333 C CA . ASP A 1 178 ? 14.922 -4.5 -4.152 1 98.88 178 ASP A CA 1
ATOM 1334 C C . ASP A 1 178 ? 15.883 -4.582 -2.973 1 98.88 178 ASP A C 1
ATOM 1336 O O . ASP A 1 178 ? 17.031 -4.156 -3.076 1 98.88 178 ASP A O 1
ATOM 1340 N N . ALA A 1 179 ? 15.477 -5.258 -1.941 1 98.81 179 ALA A N 1
ATOM 1341 C CA . ALA A 1 179 ? 16.172 -5.199 -0.658 1 98.81 179 ALA A CA 1
ATOM 1342 C C . ALA A 1 179 ? 17.062 -6.422 -0.462 1 98.81 179 ALA A C 1
ATOM 1344 O O . ALA A 1 179 ? 16.703 -7.527 -0.886 1 98.81 179 ALA A O 1
ATOM 1345 N N . GLN A 1 180 ? 18.109 -6.223 0.164 1 98.5 180 GLN A N 1
ATOM 1346 C CA . GLN A 1 180 ? 18.906 -7.32 0.694 1 98.5 180 GLN A CA 1
ATOM 1347 C C . GLN A 1 180 ? 18.344 -7.82 2.023 1 98.5 180 GLN A C 1
ATOM 1349 O O . GLN A 1 180 ? 18.016 -7.02 2.902 1 98.5 180 GLN A O 1
ATOM 1354 N N . LEU A 1 181 ? 18.266 -9.117 2.133 1 98.19 181 LEU A N 1
ATOM 1355 C CA . LEU A 1 181 ? 17.797 -9.695 3.391 1 98.19 181 LEU A CA 1
ATOM 1356 C C . LEU A 1 181 ? 18.953 -9.82 4.391 1 98.19 181 LEU A C 1
ATOM 1358 O O . LEU A 1 181 ? 20.094 -10.031 3.998 1 98.19 181 LEU A O 1
ATOM 1362 N N . PRO A 1 182 ? 18.594 -9.695 5.703 1 97.31 182 PRO A N 1
ATOM 1363 C CA . PRO A 1 182 ? 19.625 -9.969 6.719 1 97.31 182 PRO A CA 1
ATOM 1364 C C . PRO A 1 182 ? 20.109 -11.414 6.684 1 97.31 182 PRO A C 1
ATOM 1366 O O . PRO A 1 182 ? 19.406 -12.297 6.18 1 97.31 182 PRO A O 1
ATOM 1369 N N . ALA A 1 183 ? 21.297 -11.625 7.254 1 94.75 183 ALA A N 1
ATOM 1370 C CA . ALA A 1 183 ? 21.875 -12.969 7.289 1 94.75 183 ALA A CA 1
ATOM 1371 C C . ALA A 1 183 ? 21 -13.922 8.109 1 94.75 183 ALA A C 1
ATOM 1373 O O . ALA A 1 183 ? 20.844 -15.086 7.75 1 94.75 183 ALA A O 1
ATOM 1374 N N . GLU A 1 184 ? 20.516 -13.398 9.219 1 95.62 184 GLU A N 1
ATOM 1375 C CA . GLU A 1 184 ? 19.594 -14.141 10.078 1 95.62 184 GLU A CA 1
ATOM 1376 C C . GLU A 1 184 ? 18.328 -13.32 10.359 1 95.62 184 GLU A C 1
ATOM 1378 O O . GLU A 1 184 ? 18.406 -12.133 10.68 1 95.62 184 GLU A O 1
ATOM 1383 N N . PHE A 1 185 ? 17.234 -14.016 10.086 1 97.06 185 PHE A N 1
ATOM 1384 C CA . PHE A 1 185 ? 15.969 -13.336 10.359 1 97.06 185 PHE A CA 1
ATOM 1385 C C . PHE A 1 185 ? 14.836 -14.344 10.523 1 97.06 185 PHE A C 1
ATOM 1387 O O . PHE A 1 185 ? 14.93 -15.469 10.039 1 97.06 185 PHE A O 1
ATOM 1394 N N . ASP A 1 186 ? 13.906 -13.93 11.328 1 98 186 ASP A N 1
ATOM 1395 C CA . ASP A 1 186 ? 12.609 -14.602 11.32 1 98 186 ASP A CA 1
ATOM 1396 C C . ASP A 1 186 ? 11.727 -14.086 10.188 1 98 186 ASP A C 1
ATOM 1398 O O . ASP A 1 186 ? 11.352 -12.906 10.172 1 98 186 ASP A O 1
ATOM 1402 N N . ALA A 1 187 ? 11.344 -14.938 9.211 1 98 187 ALA A N 1
ATOM 1403 C CA . ALA A 1 187 ? 10.68 -14.523 7.98 1 98 187 ALA A CA 1
ATOM 1404 C C . ALA A 1 187 ? 9.352 -13.844 8.281 1 98 187 ALA A C 1
ATOM 1406 O O . ALA A 1 187 ? 9.016 -12.82 7.676 1 98 187 ALA A O 1
ATOM 1407 N N . ARG A 1 188 ? 8.617 -14.398 9.211 1 98.19 188 ARG A N 1
ATOM 1408 C CA . ARG A 1 188 ? 7.301 -13.852 9.531 1 98.19 188 ARG A CA 1
ATOM 1409 C C . ARG A 1 188 ? 7.422 -12.5 10.219 1 98.19 188 ARG A C 1
ATOM 1411 O O . ARG A 1 188 ? 6.668 -11.57 9.922 1 98.19 188 ARG A O 1
ATOM 1418 N N . GLU A 1 189 ? 8.312 -12.438 11.117 1 98.44 189 GLU A N 1
ATOM 1419 C CA . GLU A 1 189 ? 8.547 -11.164 11.797 1 98.44 189 GLU A CA 1
ATOM 1420 C C . GLU A 1 189 ? 9.031 -10.094 10.82 1 98.44 189 GLU A C 1
ATOM 1422 O O . GLU A 1 189 ? 8.578 -8.945 10.875 1 98.44 189 GLU A O 1
ATOM 1427 N N . LEU A 1 190 ? 9.961 -10.469 9.977 1 98.62 190 LEU A N 1
ATOM 1428 C CA . LEU A 1 190 ? 10.492 -9.531 8.992 1 98.62 190 LEU A CA 1
ATOM 1429 C C . LEU A 1 190 ? 9.391 -9.047 8.047 1 98.62 190 LEU A C 1
ATOM 1431 O O . LEU A 1 190 ? 9.32 -7.859 7.734 1 98.62 190 LEU A O 1
ATOM 1435 N N . GLU A 1 191 ? 8.562 -9.977 7.594 1 98.62 191 GLU A N 1
ATOM 1436 C CA . GLU A 1 191 ? 7.449 -9.594 6.727 1 98.62 191 GLU A CA 1
ATOM 1437 C C . GLU A 1 191 ? 6.547 -8.57 7.406 1 98.62 191 GLU A C 1
ATOM 1439 O O . GLU A 1 191 ? 6.156 -7.574 6.797 1 98.62 191 GLU A O 1
ATOM 1444 N N . ARG A 1 192 ? 6.227 -8.828 8.648 1 98.5 192 ARG A N 1
ATOM 1445 C CA . ARG A 1 192 ? 5.367 -7.93 9.414 1 98.5 192 ARG A CA 1
ATOM 1446 C C . ARG A 1 192 ? 6 -6.547 9.539 1 98.5 192 ARG A C 1
ATOM 1448 O O . ARG A 1 192 ? 5.32 -5.531 9.375 1 98.5 192 ARG A O 1
ATOM 1455 N N . ARG A 1 193 ? 7.23 -6.52 9.82 1 98.62 193 ARG A N 1
ATOM 1456 C CA . ARG A 1 193 ? 7.934 -5.254 10 1 98.62 193 ARG A CA 1
ATOM 1457 C C . ARG A 1 193 ? 7.98 -4.465 8.695 1 98.62 193 ARG A C 1
ATOM 1459 O O . ARG A 1 193 ? 7.746 -3.254 8.688 1 98.62 193 ARG A O 1
ATOM 1466 N N . ILE A 1 194 ? 8.273 -5.16 7.605 1 98.88 194 ILE A N 1
ATOM 1467 C CA . ILE A 1 194 ? 8.352 -4.5 6.305 1 98.88 194 ILE A CA 1
ATOM 1468 C C . ILE A 1 194 ? 6.973 -3.973 5.914 1 98.88 194 ILE A C 1
ATOM 1470 O O . ILE A 1 194 ? 6.82 -2.787 5.605 1 98.88 194 ILE A O 1
ATOM 1474 N N . LYS A 1 195 ? 5.969 -4.832 6.004 1 98.88 195 LYS A N 1
ATOM 1475 C CA . LYS A 1 195 ? 4.609 -4.434 5.648 1 98.88 195 LYS A CA 1
ATOM 1476 C C . LYS A 1 195 ? 4.129 -3.279 6.527 1 98.88 195 LYS A C 1
ATOM 1478 O O . LYS A 1 195 ? 3.422 -2.387 6.055 1 98.88 195 LYS A O 1
ATOM 1483 N N . GLY A 1 196 ? 4.52 -3.275 7.742 1 98.69 196 GLY A N 1
ATOM 1484 C CA . GLY A 1 196 ? 4.09 -2.266 8.695 1 98.69 196 GLY A CA 1
ATOM 1485 C C . GLY A 1 196 ? 4.762 -0.92 8.484 1 98.69 196 GLY A C 1
ATOM 1486 O O . GLY A 1 196 ? 4.34 0.086 9.062 1 98.69 196 GLY A O 1
ATOM 1487 N N . THR A 1 197 ? 5.762 -0.849 7.672 1 98.81 197 THR A N 1
ATOM 1488 C CA . THR A 1 197 ? 6.504 0.383 7.426 1 98.81 197 THR A CA 1
ATOM 1489 C C . THR A 1 197 ? 5.68 1.357 6.594 1 98.81 197 THR A C 1
ATOM 1491 O O . THR A 1 197 ? 5.086 0.972 5.582 1 98.81 197 THR A O 1
ATOM 1494 N N . LEU A 1 198 ? 5.617 2.627 7.059 1 98.75 198 LEU A N 1
ATOM 1495 C CA . LEU A 1 198 ? 4.918 3.682 6.34 1 98.75 198 LEU A CA 1
ATOM 1496 C C . LEU A 1 198 ? 5.445 3.812 4.914 1 98.75 198 LEU A C 1
ATOM 1498 O O . LEU A 1 198 ? 6.656 3.9 4.703 1 98.75 198 LEU A O 1
ATOM 1502 N N . GLY A 1 199 ? 4.594 3.773 3.932 1 98.81 199 GLY A N 1
ATOM 1503 C CA . GLY A 1 199 ? 4.957 3.895 2.529 1 98.81 199 GLY A CA 1
ATOM 1504 C C . GLY A 1 199 ? 5.047 2.559 1.817 1 98.81 199 GLY A C 1
ATOM 1505 O O . GLY A 1 199 ? 5.082 2.504 0.586 1 98.81 199 GLY A O 1
ATOM 1506 N N . VAL A 1 200 ? 5.105 1.47 2.566 1 98.94 200 VAL A N 1
ATOM 1507 C CA . VAL A 1 200 ? 5.188 0.137 1.978 1 98.94 200 VAL A CA 1
ATOM 1508 C C . VAL A 1 200 ? 3.783 -0.365 1.643 1 98.94 200 VAL A C 1
ATOM 1510 O O . VAL A 1 200 ? 2.854 -0.204 2.438 1 98.94 200 VAL A O 1
ATOM 1513 N N . VAL A 1 201 ? 3.645 -0.92 0.427 1 98.94 201 VAL A N 1
ATOM 1514 C CA . VAL A 1 201 ? 2.389 -1.542 0.02 1 98.94 201 VAL A CA 1
ATOM 1515 C C . VAL A 1 201 ? 2.396 -3.02 0.406 1 98.94 201 VAL A C 1
ATOM 1517 O O . VAL A 1 201 ? 1.462 -3.504 1.05 1 98.94 201 VAL A O 1
ATOM 1520 N N . ASP A 1 202 ? 3.426 -3.699 0.018 1 98.88 202 ASP A N 1
ATOM 1521 C CA . ASP A 1 202 ? 3.605 -5.09 0.431 1 98.88 202 ASP A CA 1
ATOM 1522 C C . ASP A 1 202 ? 5 -5.594 0.067 1 98.88 202 ASP A C 1
ATOM 1524 O O . ASP A 1 202 ? 5.84 -4.828 -0.404 1 98.88 202 ASP A O 1
ATOM 1528 N N . THR A 1 203 ? 5.297 -6.875 0.346 1 98.75 203 THR A N 1
ATOM 1529 C CA . THR A 1 203 ? 6.609 -7.465 0.119 1 98.75 203 THR A CA 1
ATOM 1530 C C . THR A 1 203 ? 6.496 -8.742 -0.708 1 98.75 203 THR A C 1
ATOM 1532 O O . THR A 1 203 ? 5.43 -9.367 -0.754 1 98.75 203 THR A O 1
ATOM 1535 N N . GLY A 1 204 ? 7.625 -9.148 -1.259 1 98.81 204 GLY A N 1
ATOM 1536 C CA . GLY A 1 204 ? 7.691 -10.344 -2.094 1 98.81 204 GLY A CA 1
ATOM 1537 C C . GLY A 1 204 ? 7.859 -11.617 -1.299 1 98.81 204 GLY A C 1
ATOM 1538 O O . GLY A 1 204 ? 8.227 -12.656 -1.854 1 98.81 204 GLY A O 1
ATOM 1539 N N . LEU A 1 205 ? 7.688 -11.617 0.015 1 98.88 205 LEU A N 1
ATOM 1540 C CA . LEU A 1 205 ? 7.688 -12.836 0.809 1 98.88 205 LEU A CA 1
ATOM 1541 C C . LEU A 1 205 ? 6.34 -13.547 0.715 1 98.88 205 LEU A C 1
ATOM 1543 O O . LEU A 1 205 ? 5.301 -12.953 1.017 1 98.88 205 LEU A O 1
ATOM 1547 N N . PHE A 1 206 ? 6.344 -14.719 0.191 1 98.81 206 PHE A N 1
ATOM 1548 C CA . PHE A 1 206 ? 5.191 -15.617 0.193 1 98.81 206 PHE A CA 1
ATOM 1549 C C . PHE A 1 206 ? 5.414 -16.781 1.147 1 98.81 206 PHE A C 1
ATOM 1551 O O . PHE A 1 206 ? 6.074 -17.766 0.794 1 98.81 206 PHE A O 1
ATOM 1558 N N . LEU A 1 207 ? 4.832 -16.688 2.354 1 98.69 207 LEU A N 1
ATOM 1559 C CA . LEU A 1 207 ? 5.156 -17.609 3.443 1 98.69 207 LEU A CA 1
ATOM 1560 C C . LEU A 1 207 ? 3.992 -18.547 3.729 1 98.69 207 LEU A C 1
ATOM 1562 O O . LEU A 1 207 ? 2.867 -18.094 3.959 1 98.69 207 LEU A O 1
ATOM 1566 N N . GLY A 1 208 ? 4.23 -19.812 3.65 1 98.06 208 GLY A N 1
ATOM 1567 C CA . GLY A 1 208 ? 3.248 -20.812 4.008 1 98.06 208 GLY A CA 1
ATOM 1568 C C . GLY A 1 208 ? 2.1 -20.906 3.02 1 98.06 208 GLY A C 1
ATOM 1569 O O . GLY A 1 208 ? 1.002 -21.344 3.373 1 98.06 208 GLY A O 1
ATOM 1570 N N . MET A 1 209 ? 2.293 -20.484 1.755 1 98.31 209 MET A N 1
ATOM 1571 C CA . MET A 1 209 ? 1.181 -20.375 0.815 1 98.31 209 MET A CA 1
ATOM 1572 C C . MET A 1 209 ? 1.216 -21.516 -0.198 1 98.31 209 MET A C 1
ATOM 1574 O O . MET A 1 209 ? 0.169 -22.031 -0.605 1 98.31 209 MET A O 1
ATOM 1578 N N . ALA A 1 210 ? 2.395 -21.938 -0.584 1 98.75 210 ALA A N 1
ATOM 1579 C CA . ALA A 1 210 ? 2.543 -22.906 -1.667 1 98.75 210 ALA A CA 1
ATOM 1580 C C . ALA A 1 210 ? 2.188 -24.312 -1.197 1 98.75 210 ALA A C 1
ATOM 1582 O O . ALA A 1 210 ? 2.697 -24.781 -0.178 1 98.75 210 ALA A O 1
ATOM 1583 N N . GLU A 1 211 ? 1.348 -24.938 -1.916 1 98.44 211 GLU A N 1
ATOM 1584 C CA . GLU A 1 211 ? 1.04 -26.344 -1.665 1 98.44 211 GLU A CA 1
ATOM 1585 C C . GLU A 1 211 ? 2.162 -27.25 -2.158 1 98.44 211 GLU A C 1
ATOM 1587 O O . GLU A 1 211 ? 2.555 -28.188 -1.468 1 98.44 211 GLU A O 1
ATOM 1592 N N . ARG A 1 212 ? 2.596 -26.984 -3.318 1 98.12 212 ARG A N 1
ATOM 1593 C CA . ARG A 1 212 ? 3.682 -27.75 -3.922 1 98.12 212 ARG A CA 1
ATOM 1594 C C . ARG A 1 212 ? 4.398 -26.938 -4.992 1 98.12 212 ARG A C 1
ATOM 1596 O O . ARG A 1 212 ? 3.898 -25.906 -5.426 1 98.12 212 ARG A O 1
ATOM 1603 N N . ALA A 1 213 ? 5.512 -27.438 -5.34 1 98.81 213 ALA A N 1
ATOM 1604 C CA . ALA A 1 213 ? 6.309 -26.859 -6.414 1 98.81 213 ALA A CA 1
ATOM 1605 C C . ALA A 1 213 ? 6.785 -27.922 -7.395 1 98.81 213 ALA A C 1
ATOM 1607 O O . ALA A 1 213 ? 7.254 -28.984 -6.984 1 98.81 213 ALA A O 1
ATOM 1608 N N . PHE A 1 214 ? 6.516 -27.656 -8.625 1 98.62 214 PHE A N 1
ATOM 1609 C CA . PHE A 1 214 ? 7.164 -28.422 -9.68 1 98.62 214 PHE A CA 1
ATOM 1610 C C . PHE A 1 214 ? 8.43 -27.719 -10.164 1 98.62 214 PHE A C 1
ATOM 1612 O O . PHE A 1 214 ? 8.352 -26.672 -10.789 1 98.62 214 PHE A O 1
ATOM 1619 N N . VAL A 1 215 ? 9.547 -28.391 -9.914 1 98.25 215 VAL A N 1
ATOM 1620 C CA . VAL A 1 215 ? 10.844 -27.797 -10.25 1 98.25 215 VAL A CA 1
ATOM 1621 C C . VAL A 1 215 ? 11.516 -28.625 -11.336 1 98.25 215 VAL A C 1
ATOM 1623 O O . VAL A 1 215 ? 11.859 -29.797 -11.117 1 98.25 215 VAL A O 1
ATOM 1626 N N . ALA A 1 216 ? 11.68 -27.969 -12.43 1 96.62 216 ALA A N 1
ATOM 1627 C CA . ALA A 1 216 ? 12.273 -28.672 -13.562 1 96.62 216 ALA A CA 1
ATOM 1628 C C . ALA A 1 216 ? 13.797 -28.641 -13.492 1 96.62 216 ALA A C 1
ATOM 1630 O O . ALA A 1 216 ? 14.383 -27.578 -13.234 1 96.62 216 ALA A O 1
ATOM 1631 N N . ALA A 1 217 ? 14.375 -29.812 -13.727 1 94.88 217 ALA A N 1
ATOM 1632 C CA . ALA A 1 217 ? 15.82 -30 -13.797 1 94.88 217 ALA A CA 1
ATOM 1633 C C . ALA A 1 217 ? 16.203 -30.891 -14.977 1 94.88 217 ALA A C 1
ATOM 1635 O O . ALA A 1 217 ? 15.344 -31.516 -15.594 1 94.88 217 ALA A O 1
ATOM 1636 N N . PRO A 1 218 ? 17.5 -30.875 -15.305 1 92.25 218 PRO A N 1
ATOM 1637 C CA . PRO A 1 218 ? 17.922 -31.688 -16.453 1 92.25 218 PRO A CA 1
ATOM 1638 C C . PRO A 1 218 ? 17.547 -33.156 -16.281 1 92.25 218 PRO A C 1
ATOM 1640 O O . PRO A 1 218 ? 17.266 -33.844 -17.281 1 92.25 218 PRO A O 1
ATOM 1643 N N . ASP A 1 219 ? 17.5 -33.562 -15.086 1 92.31 219 ASP A N 1
ATOM 1644 C CA . ASP A 1 219 ? 17.219 -35 -14.852 1 92.31 219 ASP A CA 1
ATOM 1645 C C . ASP A 1 219 ? 15.727 -35.219 -14.672 1 92.31 219 ASP A C 1
ATOM 1647 O O . ASP A 1 219 ? 15.297 -36.344 -14.422 1 92.31 219 ASP A O 1
ATOM 1651 N N . GLY A 1 220 ? 14.969 -34.156 -14.844 1 93.12 220 GLY A N 1
ATOM 1652 C CA . GLY A 1 220 ? 13.523 -34.312 -14.75 1 93.12 220 GLY A CA 1
ATOM 1653 C C . GLY A 1 220 ? 12.875 -33.25 -13.859 1 93.12 220 GLY A C 1
ATOM 1654 O O . GLY A 1 220 ? 13.555 -32.344 -13.367 1 93.12 220 GLY A O 1
ATOM 1655 N N . VAL A 1 221 ? 11.555 -33.375 -13.75 1 96.06 221 VAL A N 1
ATOM 1656 C CA . VAL A 1 221 ? 10.789 -32.438 -12.922 1 96.06 221 VAL A CA 1
ATOM 1657 C C . VAL A 1 221 ? 10.617 -33.031 -11.523 1 96.06 221 VAL A C 1
ATOM 1659 O O . VAL A 1 221 ? 10.125 -34.156 -11.375 1 96.06 221 VAL A O 1
ATOM 1662 N N . GLN A 1 222 ? 11.094 -32.281 -10.586 1 96.38 222 GLN A N 1
ATOM 1663 C CA . GLN A 1 222 ? 10.906 -32.656 -9.188 1 96.38 222 GLN A CA 1
ATOM 1664 C C . GLN A 1 222 ? 9.672 -31.984 -8.594 1 96.38 222 GLN A C 1
ATOM 1666 O O . GLN A 1 222 ? 9.391 -30.828 -8.875 1 96.38 222 GLN A O 1
ATOM 1671 N N . GLU A 1 223 ? 8.984 -32.781 -7.828 1 97.19 223 GLU A N 1
ATOM 1672 C CA . GLU A 1 223 ? 7.863 -32.25 -7.062 1 97.19 223 GLU A CA 1
ATOM 1673 C C . GLU A 1 223 ? 8.234 -32.062 -5.598 1 97.19 223 GLU A C 1
ATOM 1675 O O . GLU A 1 223 ? 8.672 -33 -4.926 1 97.19 223 GLU A O 1
ATOM 1680 N N . LEU A 1 224 ? 8.117 -30.844 -5.164 1 97.44 224 LEU A N 1
ATOM 1681 C CA . LEU A 1 224 ? 8.375 -30.5 -3.768 1 97.44 224 LEU A CA 1
ATOM 1682 C C . LEU A 1 224 ? 7.07 -30.266 -3.016 1 97.44 224 LEU A C 1
ATOM 1684 O O . LEU A 1 224 ? 6.176 -29.578 -3.518 1 97.44 224 LEU A O 1
ATOM 1688 N N . THR A 1 225 ? 6.961 -30.906 -1.807 1 95.38 225 THR A N 1
ATOM 1689 C CA . THR A 1 225 ? 5.816 -30.688 -0.927 1 95.38 225 THR A CA 1
ATOM 1690 C C . THR A 1 225 ? 6.277 -30.375 0.494 1 95.38 225 THR A C 1
ATOM 1692 O O . THR A 1 225 ? 7.449 -30.562 0.83 1 95.38 225 THR A O 1
ATOM 1695 N N . ARG A 1 226 ? 5.309 -29.75 1.294 1 85.88 226 ARG A N 1
ATOM 1696 C CA . ARG A 1 226 ? 5.645 -29.438 2.68 1 85.88 226 ARG A CA 1
ATOM 1697 C C . ARG A 1 226 ? 5.621 -30.703 3.541 1 85.88 226 ARG A C 1
ATOM 1699 O O . ARG A 1 226 ? 4.848 -31.625 3.279 1 85.88 226 ARG A O 1
ATOM 1706 N N . MET B 1 1 ? -22.656 31.031 13.25 1 61.53 1 MET B N 1
ATOM 1707 C CA . MET B 1 1 ? -21.281 31.531 13.117 1 61.53 1 MET B CA 1
ATOM 1708 C C . MET B 1 1 ? -20.594 30.906 11.906 1 61.53 1 MET B C 1
ATOM 1710 O O . MET B 1 1 ? -20.922 29.797 11.508 1 61.53 1 MET B O 1
ATOM 1714 N N . ASP B 1 2 ? -19.781 31.656 11.062 1 85.62 2 ASP B N 1
ATOM 1715 C CA . ASP B 1 2 ? -19.172 31.328 9.781 1 85.62 2 ASP B CA 1
ATOM 1716 C C . ASP B 1 2 ? -17.969 30.391 9.969 1 85.62 2 ASP B C 1
ATOM 1718 O O . ASP B 1 2 ? -16.922 30.812 10.445 1 85.62 2 ASP B O 1
ATOM 1722 N N . LEU B 1 3 ? -18.203 29.078 9.852 1 88.19 3 LEU B N 1
ATOM 1723 C CA . LEU B 1 3 ? -17.188 28.062 10.047 1 88.19 3 LEU B CA 1
ATOM 1724 C C . LEU B 1 3 ? -15.93 28.391 9.258 1 88.19 3 LEU B C 1
ATOM 1726 O O . LEU B 1 3 ? -14.812 28.109 9.703 1 88.19 3 LEU B O 1
ATOM 1730 N N . GLU B 1 4 ? -16.094 29.047 8.234 1 90.06 4 GLU B N 1
ATOM 1731 C CA . GLU B 1 4 ? -14.945 29.422 7.406 1 90.06 4 GLU B CA 1
ATOM 1732 C C . GLU B 1 4 ? -14.062 30.453 8.109 1 90.06 4 GLU B C 1
ATOM 1734 O O . GLU B 1 4 ? -12.836 30.359 8.055 1 90.06 4 GLU B O 1
ATOM 1739 N N . ALA B 1 5 ? -14.742 31.328 8.734 1 91.69 5 ALA B N 1
ATOM 1740 C CA . ALA B 1 5 ? -14 32.344 9.477 1 91.69 5 ALA B CA 1
ATOM 1741 C C . ALA B 1 5 ? -13.234 31.719 10.641 1 91.69 5 ALA B C 1
ATOM 1743 O O . ALA B 1 5 ? -12.102 32.125 10.938 1 91.69 5 ALA B O 1
ATOM 1744 N N . LEU B 1 6 ? -13.82 30.75 11.258 1 92.19 6 LEU B N 1
ATOM 1745 C CA . LEU B 1 6 ? -13.172 30.047 12.359 1 92.19 6 LEU B CA 1
ATOM 1746 C C . LEU B 1 6 ? -11.938 29.297 11.875 1 92.19 6 LEU B C 1
ATOM 1748 O O . LEU B 1 6 ? -10.875 29.375 12.5 1 92.19 6 LEU B O 1
ATOM 1752 N N . LYS B 1 7 ? -12.055 28.641 10.773 1 93.81 7 LYS B N 1
ATOM 1753 C CA . LYS B 1 7 ? -10.922 27.922 10.188 1 93.81 7 LYS B CA 1
ATOM 1754 C C . LYS B 1 7 ? -9.758 28.859 9.914 1 93.81 7 LYS B C 1
ATOM 1756 O O . LYS B 1 7 ? -8.602 28.531 10.195 1 93.81 7 LYS B O 1
ATOM 1761 N N . LYS B 1 8 ? -10.102 29.984 9.406 1 96 8 LYS B N 1
ATOM 1762 C CA . LYS B 1 8 ? -9.07 30.969 9.094 1 96 8 LYS B CA 1
ATOM 1763 C C . LYS B 1 8 ? -8.344 31.422 10.359 1 96 8 LYS B C 1
ATOM 1765 O O . LYS B 1 8 ? -7.117 31.562 10.359 1 96 8 LYS B O 1
ATOM 1770 N N . GLU B 1 9 ? -9.07 31.625 11.414 1 96.19 9 GLU B N 1
ATOM 1771 C CA . GLU B 1 9 ? -8.461 32.062 12.664 1 96.19 9 GLU B CA 1
ATOM 1772 C C . GLU B 1 9 ? -7.465 31.031 13.188 1 96.19 9 GLU B C 1
ATOM 1774 O O . GLU B 1 9 ? -6.359 31.375 13.594 1 96.19 9 GLU B O 1
ATOM 1779 N N . ALA B 1 10 ? -7.859 29.812 13.172 1 97.44 10 ALA B N 1
ATOM 1780 C CA . ALA B 1 10 ? -6.965 28.734 13.594 1 97.44 10 ALA B CA 1
ATOM 1781 C C . ALA B 1 10 ? -5.711 28.688 12.727 1 97.44 10 ALA B C 1
ATOM 1783 O O . ALA B 1 10 ? -4.602 28.516 13.234 1 97.44 10 ALA B O 1
ATOM 1784 N N . ALA B 1 11 ? -5.891 28.859 11.43 1 98 11 ALA B N 1
ATOM 1785 C CA . ALA B 1 11 ? -4.781 28.844 10.477 1 98 11 ALA B CA 1
ATOM 1786 C C . ALA B 1 11 ? -3.781 29.953 10.789 1 98 11 ALA B C 1
ATOM 1788 O O . ALA B 1 11 ? -2.57 29.719 10.797 1 98 11 ALA B O 1
ATOM 1789 N N . LEU B 1 12 ? -4.289 31.141 11.039 1 97.75 12 LEU B N 1
ATOM 1790 C CA . LEU B 1 12 ? -3.43 32.281 11.32 1 97.75 12 LEU B CA 1
ATOM 1791 C C . LEU B 1 12 ? -2.594 32.031 12.57 1 97.75 12 LEU B C 1
ATOM 1793 O O . LEU B 1 12 ? -1.407 32.375 12.609 1 97.75 12 LEU B O 1
ATOM 1797 N N . ARG B 1 13 ? -3.215 31.469 13.57 1 97.75 13 ARG B N 1
ATOM 1798 C CA . ARG B 1 13 ? -2.496 31.156 14.805 1 97.75 13 ARG B CA 1
ATOM 1799 C C . ARG B 1 13 ? -1.356 30.172 14.539 1 97.75 13 ARG B C 1
ATOM 1801 O O . ARG B 1 13 ? -0.273 30.312 15.117 1 97.75 13 ARG B O 1
ATOM 1808 N N . SER B 1 14 ? -1.57 29.219 13.75 1 98.5 14 SER B N 1
ATOM 1809 C CA . SER B 1 14 ? -0.562 28.219 13.438 1 98.5 14 SER B CA 1
ATOM 1810 C C . SER B 1 14 ? 0.584 28.812 12.633 1 98.5 14 SER B C 1
ATOM 1812 O O . SER B 1 14 ? 1.752 28.516 12.891 1 98.5 14 SER B O 1
ATOM 1814 N N . VAL B 1 15 ? 0.294 29.656 11.656 1 98.75 15 VAL B N 1
ATOM 1815 C CA . VAL B 1 15 ? 1.297 30.234 10.773 1 98.75 15 VAL B CA 1
ATOM 1816 C C . VAL B 1 15 ? 2.199 31.188 11.562 1 98.75 15 VAL B C 1
ATOM 1818 O O . VAL B 1 15 ? 3.371 31.359 11.227 1 98.75 15 VAL B O 1
ATOM 1821 N N . ALA B 1 16 ? 1.641 31.75 12.617 1 98.5 16 ALA B N 1
ATOM 1822 C CA . ALA B 1 16 ? 2.424 32.625 13.484 1 98.5 16 ALA B CA 1
ATOM 1823 C C . ALA B 1 16 ? 3.604 31.891 14.102 1 98.5 16 ALA B C 1
ATOM 1825 O O . ALA B 1 16 ? 4.566 32.5 14.555 1 98.5 16 ALA B O 1
ATOM 1826 N N . LEU B 1 17 ? 3.59 30.562 14.109 1 98.62 17 LEU B N 1
ATOM 1827 C CA . LEU B 1 17 ? 4.652 29.75 14.695 1 98.62 17 LEU B CA 1
ATOM 1828 C C . LEU B 1 17 ? 5.789 29.547 13.695 1 98.62 17 LEU B C 1
ATOM 1830 O O . LEU B 1 17 ? 6.871 29.094 14.07 1 98.62 17 LEU B O 1
ATOM 1834 N N . VAL B 1 18 ? 5.586 29.844 12.406 1 98.88 18 VAL B N 1
ATOM 1835 C CA . VAL B 1 18 ? 6.562 29.594 11.352 1 98.88 18 VAL B CA 1
ATOM 1836 C C . VAL B 1 18 ? 7.637 30.688 11.375 1 98.88 18 VAL B C 1
ATOM 1838 O O . VAL B 1 18 ? 7.328 31.859 11.539 1 98.88 18 VAL B O 1
ATOM 1841 N N . GLN B 1 19 ? 8.828 30.266 11.172 1 98.81 19 GLN B N 1
ATOM 1842 C CA . GLN B 1 19 ? 9.961 31.188 11.133 1 98.81 19 GLN B CA 1
ATOM 1843 C C . GLN B 1 19 ? 10.664 31.141 9.781 1 98.81 19 GLN B C 1
ATOM 1845 O O . GLN B 1 19 ? 10.633 30.109 9.094 1 98.81 19 GLN B O 1
ATOM 1850 N N . SER B 1 20 ? 11.352 32.281 9.484 1 98.81 20 SER B N 1
ATOM 1851 C CA . SER B 1 20 ? 12.117 32.344 8.242 1 98.81 20 SER B CA 1
ATOM 1852 C C . SER B 1 20 ? 13.164 31.234 8.18 1 98.81 20 SER B C 1
ATOM 1854 O O . SER B 1 20 ? 13.75 30.859 9.195 1 98.81 20 SER B O 1
ATOM 1856 N N . GLY B 1 21 ? 13.352 30.688 7.039 1 98.69 21 GLY B N 1
ATOM 1857 C CA . GLY B 1 21 ? 14.367 29.672 6.805 1 98.69 21 GLY B CA 1
ATOM 1858 C C . GLY B 1 21 ? 13.867 28.266 7.027 1 98.69 21 GLY B C 1
ATOM 1859 O O . GLY B 1 21 ? 14.609 27.297 6.848 1 98.69 21 GLY B O 1
ATOM 1860 N N . GLN B 1 22 ? 12.586 28.109 7.34 1 98.88 22 GLN B N 1
ATOM 1861 C CA . GLN B 1 22 ? 12.086 26.797 7.742 1 98.88 22 GLN B CA 1
ATOM 1862 C C . GLN B 1 22 ? 11.555 26.016 6.543 1 98.88 22 GLN B C 1
ATOM 1864 O O . GLN B 1 22 ? 11.086 26.609 5.57 1 98.88 22 GLN B O 1
ATOM 1869 N N . ARG B 1 23 ? 11.68 24.688 6.582 1 98.88 23 ARG B N 1
ATOM 1870 C CA . ARG B 1 23 ? 10.945 23.766 5.73 1 9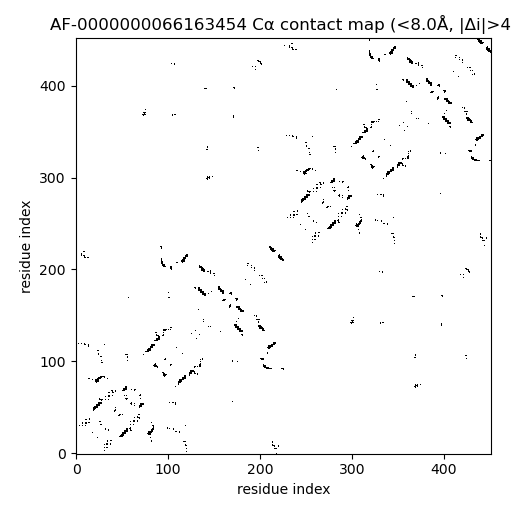8.88 23 ARG B CA 1
ATOM 1871 C C . ARG B 1 23 ? 9.594 23.422 6.34 1 98.88 23 ARG B C 1
ATOM 1873 O O . ARG B 1 23 ? 9.516 22.938 7.473 1 98.88 23 ARG B O 1
ATOM 1880 N N . VAL B 1 24 ? 8.547 23.688 5.582 1 98.94 24 VAL B N 1
ATOM 1881 C CA . VAL B 1 24 ? 7.203 23.625 6.145 1 98.94 24 VAL B CA 1
ATOM 1882 C C . VAL B 1 24 ? 6.363 22.609 5.387 1 98.94 24 VAL B C 1
ATOM 1884 O O . VAL B 1 24 ? 6.254 22.672 4.16 1 98.94 24 VAL B O 1
ATOM 1887 N N . GLY B 1 25 ? 5.844 21.625 6.168 1 98.94 25 GLY B N 1
ATOM 1888 C CA . GLY B 1 25 ? 4.828 20.766 5.582 1 98.94 25 GLY B CA 1
ATOM 1889 C C . GLY B 1 25 ? 3.496 21.453 5.383 1 98.94 25 GLY B C 1
ATOM 1890 O O . GLY B 1 25 ? 2.955 22.047 6.32 1 98.94 25 GLY B O 1
ATOM 1891 N N . LEU B 1 26 ? 2.957 21.359 4.18 1 98.88 26 LEU B N 1
ATOM 1892 C CA . LEU B 1 26 ? 1.725 22.047 3.809 1 98.88 26 LEU B CA 1
ATOM 1893 C C . LEU B 1 26 ? 0.568 21.062 3.689 1 98.88 26 LEU B C 1
ATOM 1895 O O . LEU B 1 26 ? 0.506 20.281 2.734 1 98.88 26 LEU B O 1
ATOM 1899 N N . GLY B 1 27 ? -0.321 21.219 4.621 1 98.56 27 GLY B N 1
ATOM 1900 C CA . GLY B 1 27 ? -1.422 20.266 4.711 1 98.56 27 GLY B CA 1
ATOM 1901 C C . GLY B 1 27 ? -2.434 20.422 3.592 1 98.56 27 GLY B C 1
ATOM 1902 O O . GLY B 1 27 ? -2.26 21.25 2.699 1 98.56 27 GLY B O 1
ATOM 1903 N N . THR B 1 28 ? -3.426 19.5 3.66 1 95.88 28 THR B N 1
ATOM 1904 C CA . THR B 1 28 ? -4.48 19.422 2.656 1 95.88 28 THR B CA 1
ATOM 1905 C C . THR B 1 28 ? -5.848 19.688 3.285 1 95.88 28 THR B C 1
ATOM 1907 O O . THR B 1 28 ? -6.062 19.391 4.461 1 95.88 28 THR B O 1
ATOM 1910 N N . GLY B 1 29 ? -6.73 20.328 2.43 1 92.88 29 GLY B N 1
ATOM 1911 C CA . GLY B 1 29 ? -8.117 20.438 2.857 1 92.88 29 GLY B CA 1
ATOM 1912 C C . GLY B 1 29 ? -8.562 21.859 3.096 1 92.88 29 GLY B C 1
ATOM 1913 O O . GLY B 1 29 ? -7.789 22.797 2.889 1 92.88 29 GLY B O 1
ATOM 1914 N N . SER B 1 30 ? -9.758 22 3.605 1 92.38 30 SER B N 1
ATOM 1915 C CA . SER B 1 30 ? -10.461 23.281 3.633 1 92.38 30 SER B CA 1
ATOM 1916 C C . SER B 1 30 ? -9.906 24.188 4.719 1 92.38 30 SER B C 1
ATOM 1918 O O . SER B 1 30 ? -10.039 25.422 4.629 1 92.38 30 SER B O 1
ATOM 1920 N N . THR B 1 31 ? -9.289 23.609 5.707 1 94 31 THR B N 1
ATOM 1921 C CA . THR B 1 31 ? -8.719 24.453 6.746 1 94 31 THR B CA 1
ATOM 1922 C C . THR B 1 31 ? -7.262 24.781 6.43 1 94 31 THR B C 1
ATOM 1924 O O . THR B 1 31 ? -6.844 25.938 6.539 1 94 31 THR B O 1
ATOM 1927 N N . ALA B 1 32 ? -6.57 23.797 5.949 1 97.06 32 ALA B N 1
ATOM 1928 C CA . ALA B 1 32 ? -5.148 23.953 5.656 1 97.06 32 ALA B CA 1
ATOM 1929 C C . ALA B 1 32 ? -4.922 24.969 4.547 1 97.06 32 ALA B C 1
ATOM 1931 O O . ALA B 1 32 ? -3.877 25.625 4.492 1 97.06 32 ALA B O 1
ATOM 1932 N N . LYS B 1 33 ? -5.91 25.188 3.721 1 97.75 33 LYS B N 1
ATOM 1933 C CA . LYS B 1 33 ? -5.766 26.141 2.631 1 97.75 33 LYS B CA 1
ATOM 1934 C C . LYS B 1 33 ? -5.504 27.547 3.168 1 97.75 33 LYS B C 1
ATOM 1936 O O . LYS B 1 33 ? -4.738 28.312 2.572 1 97.75 33 LYS B O 1
ATOM 1941 N N . TYR B 1 34 ? -6.082 27.875 4.285 1 98.25 34 TYR B N 1
ATOM 1942 C CA . TYR B 1 34 ? -5.902 29.203 4.863 1 98.25 34 TYR B CA 1
ATOM 1943 C C . TYR B 1 34 ? -4.492 29.375 5.414 1 98.25 34 TYR B C 1
ATOM 1945 O O . TYR B 1 34 ? -3.936 30.484 5.387 1 98.25 34 TYR B O 1
ATOM 1953 N N . ALA B 1 35 ? -3.957 28.281 5.926 1 98.75 35 ALA B N 1
ATOM 1954 C CA . ALA B 1 35 ? -2.566 28.344 6.371 1 98.75 35 ALA B CA 1
ATOM 1955 C C . ALA B 1 35 ? -1.624 28.578 5.195 1 98.75 35 ALA B C 1
ATOM 1957 O O . ALA B 1 35 ? -0.701 29.391 5.285 1 98.75 35 ALA B O 1
ATOM 1958 N N . ILE B 1 36 ? -1.854 27.891 4.102 1 98.88 36 ILE B N 1
ATOM 1959 C CA . ILE B 1 36 ? -1.029 28.062 2.91 1 98.88 36 ILE B CA 1
ATOM 1960 C C . ILE B 1 36 ? -1.136 29.5 2.402 1 98.88 36 ILE B C 1
ATOM 1962 O O . ILE B 1 36 ? -0.122 30.141 2.119 1 98.88 36 ILE B O 1
ATOM 1966 N N . GLU B 1 37 ? -2.311 30.016 2.338 1 98.75 37 GLU B N 1
ATOM 1967 C CA . GLU B 1 37 ? -2.543 31.391 1.867 1 98.75 37 GLU B CA 1
ATOM 1968 C C . GLU B 1 37 ? -1.846 32.406 2.762 1 98.75 37 GLU B C 1
ATOM 1970 O O . GLU B 1 37 ? -1.225 33.344 2.27 1 98.75 37 GLU B O 1
ATOM 1975 N N . GLU B 1 38 ? -1.99 32.219 4.051 1 98.75 38 GLU B N 1
ATOM 1976 C CA . GLU B 1 38 ? -1.366 33.156 4.992 1 98.75 38 GLU B CA 1
ATOM 1977 C C . GLU B 1 38 ? 0.156 33.094 4.887 1 98.75 38 GLU B C 1
ATOM 1979 O O . GLU B 1 38 ? 0.821 34.156 4.961 1 98.75 38 GLU B O 1
ATOM 1984 N N . LEU B 1 39 ? 0.698 31.906 4.754 1 98.81 39 LEU B N 1
ATOM 1985 C CA . LEU B 1 39 ? 2.137 31.766 4.566 1 98.81 39 LEU B CA 1
ATOM 1986 C C . LEU B 1 39 ? 2.604 32.531 3.324 1 98.81 39 LEU B C 1
ATOM 1988 O O . LEU B 1 39 ? 3.604 33.25 3.369 1 98.81 39 LEU B O 1
ATOM 1992 N N . GLY B 1 40 ? 1.863 32.344 2.227 1 98.75 40 GLY B N 1
ATOM 1993 C CA . GLY B 1 40 ? 2.146 33.094 1.012 1 98.75 40 GLY B CA 1
ATOM 1994 C C . GLY B 1 40 ? 2.115 34.594 1.216 1 98.75 40 GLY B C 1
ATOM 1995 O O . GLY B 1 40 ? 3.006 35.312 0.75 1 98.75 40 GLY B O 1
ATOM 1996 N N . ARG B 1 41 ? 1.097 35.062 1.878 1 98.69 41 ARG B N 1
ATOM 1997 C CA . ARG B 1 41 ? 0.959 36.5 2.164 1 98.69 41 ARG B CA 1
ATOM 1998 C C . ARG B 1 41 ? 2.172 37 2.928 1 98.69 41 ARG B C 1
ATOM 2000 O O . ARG B 1 41 ? 2.711 38.062 2.594 1 98.69 41 ARG B O 1
ATOM 2007 N N . LYS B 1 42 ? 2.553 36.281 3.963 1 98.75 42 LYS B N 1
ATOM 2008 C CA . LYS B 1 42 ? 3.684 36.688 4.785 1 98.75 42 LYS B CA 1
ATOM 2009 C C . LYS B 1 42 ? 4.969 36.75 3.965 1 98.75 42 LYS B C 1
ATOM 2011 O O . LYS B 1 42 ? 5.809 37.625 4.168 1 98.75 42 LYS B O 1
ATOM 2016 N N . LEU B 1 43 ? 5.141 35.812 3.084 1 98.69 43 LEU B N 1
ATOM 2017 C CA . LEU B 1 43 ? 6.301 35.812 2.199 1 98.69 43 LEU B CA 1
ATOM 2018 C C . LEU B 1 43 ? 6.281 37.031 1.276 1 98.69 43 LEU B C 1
ATOM 2020 O O . LEU B 1 43 ? 7.289 37.719 1.138 1 98.69 43 LEU B O 1
ATOM 2024 N N . ALA B 1 44 ? 5.168 37.281 0.717 1 98.38 44 ALA B N 1
ATOM 2025 C CA . ALA B 1 44 ? 5.016 38.406 -0.209 1 98.38 44 ALA B CA 1
ATOM 2026 C C . ALA B 1 44 ? 5.266 39.719 0.494 1 98.38 44 ALA B C 1
ATOM 2028 O O . ALA B 1 44 ? 5.828 40.656 -0.096 1 98.38 44 ALA B O 1
ATOM 2029 N N . ALA B 1 45 ? 4.883 39.812 1.736 1 98.38 45 ALA B N 1
ATOM 2030 C CA . ALA B 1 45 ? 5.012 41.031 2.516 1 98.38 45 ALA B CA 1
ATOM 2031 C C . ALA B 1 45 ? 6.422 41.188 3.076 1 98.38 45 ALA B C 1
ATOM 2033 O O . ALA B 1 45 ? 6.758 42.219 3.666 1 98.38 45 ALA B O 1
ATOM 2034 N N . GLY B 1 46 ? 7.172 40.156 2.998 1 98.31 46 GLY B N 1
ATOM 2035 C CA . GLY B 1 46 ? 8.523 40.188 3.521 1 98.31 46 GLY B CA 1
ATOM 2036 C C . GLY B 1 46 ? 8.602 39.906 5.008 1 98.31 46 GLY B C 1
ATOM 2037 O O . GLY B 1 46 ? 9.648 40.094 5.633 1 98.31 46 GLY B O 1
ATOM 2038 N N . GLU B 1 47 ? 7.488 39.438 5.539 1 98.56 47 GLU B N 1
ATOM 2039 C CA . GLU B 1 47 ? 7.457 39.062 6.957 1 98.56 47 GLU B CA 1
ATOM 2040 C C . GLU B 1 47 ? 8.188 37.75 7.207 1 98.56 47 GLU B C 1
ATOM 2042 O O . GLU B 1 47 ? 8.695 37.531 8.305 1 98.56 47 GLU B O 1
ATOM 2047 N N . LEU B 1 48 ? 8.219 36.906 6.219 1 98.69 48 LEU B N 1
ATOM 2048 C CA . LEU B 1 48 ? 8.969 35.656 6.203 1 98.69 48 LEU B CA 1
ATOM 2049 C C . LEU B 1 48 ? 9.852 35.562 4.961 1 98.69 48 LEU B C 1
ATOM 2051 O O . LEU B 1 48 ? 9.523 36.125 3.922 1 98.69 48 LEU B O 1
ATOM 2055 N N . SER B 1 49 ? 10.891 34.875 5.117 1 98.62 49 SER B N 1
ATOM 2056 C CA . SER B 1 49 ? 11.781 34.625 3.99 1 98.62 49 SER B CA 1
ATOM 2057 C C . SER B 1 49 ? 12.406 33.25 4.082 1 98.62 49 SER B C 1
ATOM 2059 O O . SER B 1 49 ? 12.492 32.656 5.164 1 98.62 49 SER B O 1
ATOM 2061 N N . GLY B 1 50 ? 12.75 32.688 2.963 1 98.38 50 GLY B N 1
ATOM 2062 C CA . GLY B 1 50 ? 13.5 31.438 2.926 1 98.38 50 GLY B CA 1
ATOM 2063 C C . GLY B 1 50 ? 12.656 30.219 3.275 1 98.38 50 GLY B C 1
ATOM 2064 O O . GLY B 1 50 ? 13.18 29.219 3.76 1 98.38 50 GLY B O 1
ATOM 2065 N N . ILE B 1 51 ? 11.398 30.344 3.094 1 98.69 51 ILE B N 1
ATOM 2066 C CA . ILE B 1 51 ? 10.508 29.219 3.363 1 98.69 51 ILE B CA 1
ATOM 2067 C C . ILE B 1 51 ? 10.531 28.25 2.188 1 98.69 51 ILE B C 1
ATOM 2069 O O . ILE B 1 51 ? 10.539 28.656 1.027 1 98.69 51 ILE B O 1
ATOM 2073 N N . VAL B 1 52 ? 10.602 26.969 2.486 1 98.56 52 VAL B N 1
ATOM 2074 C CA . VAL B 1 52 ? 10.406 25.922 1.49 1 98.56 52 VAL B CA 1
ATOM 2075 C C . VAL B 1 52 ? 9.234 25.031 1.901 1 98.56 52 VAL B C 1
ATOM 2077 O O . VAL B 1 52 ? 9.227 24.484 3.006 1 98.56 52 VAL B O 1
ATOM 2080 N N . GLY B 1 53 ? 8.25 24.938 1.053 1 98.81 53 GLY B N 1
ATOM 2081 C CA . GLY B 1 53 ? 7.074 24.141 1.334 1 98.81 53 GLY B CA 1
ATOM 2082 C C . GLY B 1 53 ? 7.176 22.719 0.794 1 98.81 53 GLY B C 1
ATOM 2083 O O . GLY B 1 53 ? 7.715 22.5 -0.295 1 98.81 53 GLY B O 1
ATOM 2084 N N . VAL B 1 54 ? 6.699 21.75 1.546 1 98.81 54 VAL B N 1
ATOM 2085 C CA . VAL B 1 54 ? 6.496 20.375 1.112 1 98.81 54 VAL B CA 1
ATOM 2086 C C . VAL B 1 54 ? 5.02 20.016 1.244 1 98.81 54 VAL B C 1
ATOM 2088 O O . VAL B 1 54 ? 4.508 19.859 2.355 1 98.81 54 VAL B O 1
ATOM 2091 N N . SER B 1 55 ? 4.34 19.812 0.127 1 98.69 55 SER B N 1
ATOM 2092 C CA . SER B 1 55 ? 2.887 19.703 0.115 1 98.69 55 SER B CA 1
ATOM 2093 C C . SER B 1 55 ? 2.445 18.25 0.304 1 98.69 55 SER B C 1
ATOM 2095 O O . SER B 1 55 ? 3.059 17.328 -0.243 1 98.69 55 SER B O 1
ATOM 2097 N N . THR B 1 56 ? 1.343 18.062 0.999 1 98.44 56 THR B N 1
ATOM 2098 C CA . THR B 1 56 ? 0.834 16.734 1.312 1 98.44 56 THR B CA 1
ATOM 2099 C C . THR B 1 56 ? -0.125 16.25 0.228 1 98.44 56 THR B C 1
ATOM 2101 O O . THR B 1 56 ? -0.607 15.125 0.278 1 98.44 56 THR B O 1
ATOM 2104 N N . SER B 1 57 ? -0.486 17.109 -0.719 1 98.12 57 SER B N 1
ATOM 2105 C CA . SER B 1 57 ? -1.378 16.75 -1.815 1 98.12 57 SER B CA 1
ATOM 2106 C C . SER B 1 57 ? -1.078 17.578 -3.064 1 98.12 57 SER B C 1
ATOM 2108 O O . SER B 1 57 ? -0.383 18.594 -2.994 1 98.12 57 SER B O 1
ATOM 2110 N N . GLU B 1 58 ? -1.62 17.094 -4.176 1 97.25 58 GLU B N 1
ATOM 2111 C CA . GLU B 1 58 ? -1.499 17.859 -5.406 1 97.25 58 GLU B CA 1
ATOM 2112 C C . GLU B 1 58 ? -2.234 19.203 -5.289 1 97.25 58 GLU B C 1
ATOM 2114 O O . GLU B 1 58 ? -1.759 20.219 -5.785 1 97.25 58 GLU B O 1
ATOM 2119 N N . ALA B 1 59 ? -3.355 19.188 -4.625 1 97.19 59 ALA B N 1
ATOM 2120 C CA . ALA B 1 59 ? -4.133 20.406 -4.422 1 97.19 59 ALA B CA 1
ATOM 2121 C C . ALA B 1 59 ? -3.348 21.422 -3.598 1 97.19 59 ALA B C 1
ATOM 2123 O O . ALA B 1 59 ? -3.297 22.609 -3.943 1 97.19 59 ALA B O 1
ATOM 2124 N N . SER B 1 60 ? -2.746 20.969 -2.52 1 98.06 60 SER B N 1
ATOM 2125 C CA . SER B 1 60 ? -1.952 21.859 -1.682 1 98.06 60 SER B CA 1
ATOM 2126 C C . SER B 1 60 ? -0.747 22.406 -2.441 1 98.06 60 SER B C 1
ATOM 2128 O O . SER B 1 60 ? -0.369 23.562 -2.268 1 98.06 60 SER B O 1
ATOM 2130 N N . GLU B 1 61 ? -0.147 21.562 -3.225 1 98.31 61 GLU B N 1
ATOM 2131 C CA . GLU B 1 61 ? 1.001 22 -4.02 1 98.31 61 GLU B CA 1
ATOM 2132 C C . GLU B 1 61 ? 0.611 23.094 -5.008 1 98.31 61 GLU B C 1
ATOM 2134 O O . GLU B 1 61 ? 1.319 24.094 -5.145 1 98.31 61 GLU B O 1
ATOM 2139 N N . LYS B 1 62 ? -0.442 22.891 -5.707 1 98.31 62 LYS B N 1
ATOM 2140 C CA . LYS B 1 62 ? -0.935 23.875 -6.66 1 98.31 62 LYS B CA 1
ATOM 2141 C C . LYS B 1 62 ? -1.202 25.219 -5.969 1 98.31 62 LYS B C 1
ATOM 2143 O O . LYS B 1 62 ? -0.793 26.266 -6.465 1 98.31 62 LYS B O 1
ATOM 2148 N N . LEU B 1 63 ? -1.869 25.141 -4.852 1 98.62 63 LEU B N 1
ATOM 2149 C CA . LEU B 1 63 ? -2.182 26.359 -4.109 1 98.62 63 LEU B CA 1
ATOM 2150 C C . LEU B 1 63 ? -0.906 27.062 -3.646 1 98.62 63 LEU B C 1
ATOM 2152 O O . LEU B 1 63 ? -0.8 28.281 -3.727 1 98.62 63 LEU B O 1
ATOM 2156 N N . ALA B 1 64 ? 0.008 26.25 -3.145 1 98.75 64 ALA B N 1
ATOM 2157 C CA . ALA B 1 64 ? 1.279 26.812 -2.701 1 98.75 64 ALA B CA 1
ATOM 2158 C C . ALA B 1 64 ? 1.948 27.609 -3.818 1 98.75 64 ALA B C 1
ATOM 2160 O O . ALA B 1 64 ? 2.395 28.734 -3.605 1 98.75 64 ALA B O 1
ATOM 2161 N N . ARG B 1 65 ? 1.999 27.047 -4.984 1 98.31 65 ARG B N 1
ATOM 2162 C CA . ARG B 1 65 ? 2.6 27.703 -6.133 1 98.31 65 ARG B CA 1
ATOM 2163 C C . ARG B 1 65 ? 1.834 28.984 -6.496 1 98.31 65 ARG B C 1
ATOM 2165 O O . ARG B 1 65 ? 2.439 30.016 -6.797 1 98.31 65 ARG B O 1
ATOM 2172 N N . GLU B 1 66 ? 0.632 28.938 -6.434 1 98.5 66 GLU B N 1
ATOM 2173 C CA . GLU B 1 66 ? -0.226 30.062 -6.777 1 98.5 66 GLU B CA 1
ATOM 2174 C C . GLU B 1 66 ? 0.041 31.266 -5.863 1 98.5 66 GLU B C 1
ATOM 2176 O O . GLU B 1 66 ? -0.025 32.406 -6.305 1 98.5 66 GLU B O 1
ATOM 2181 N N . VAL B 1 67 ? 0.333 30.953 -4.66 1 98.56 67 VAL B N 1
ATOM 2182 C CA . VAL B 1 67 ? 0.472 32.062 -3.717 1 98.56 67 VAL B CA 1
ATOM 2183 C C . VAL B 1 67 ? 1.951 32.375 -3.512 1 98.56 67 VAL B C 1
ATOM 2185 O O . VAL B 1 67 ? 2.309 33.125 -2.598 1 98.56 67 VAL B O 1
ATOM 2188 N N . GLY B 1 68 ? 2.818 31.703 -4.219 1 98.38 68 GLY B N 1
ATOM 2189 C CA . GLY B 1 68 ? 4.211 32.125 -4.289 1 98.38 68 GLY B CA 1
ATOM 2190 C C . GLY B 1 68 ? 5.09 31.422 -3.27 1 98.38 68 GLY B C 1
ATOM 2191 O O . GLY B 1 68 ? 6.172 31.906 -2.934 1 98.38 68 GLY B O 1
ATOM 2192 N N . ILE B 1 69 ? 4.727 30.312 -2.77 1 98.81 69 ILE B N 1
ATOM 2193 C CA . ILE B 1 69 ? 5.555 29.547 -1.85 1 98.81 69 ILE B CA 1
ATOM 2194 C C . ILE B 1 69 ? 6.461 28.594 -2.639 1 98.81 69 ILE B C 1
ATOM 2196 O O . ILE B 1 69 ? 5.977 27.734 -3.375 1 98.81 69 ILE B O 1
ATOM 2200 N N . PRO B 1 70 ? 7.793 28.766 -2.518 1 98.56 70 PRO B N 1
ATOM 2201 C CA . PRO B 1 70 ? 8.648 27.734 -3.111 1 98.56 70 PRO B CA 1
ATOM 2202 C C . PRO B 1 70 ? 8.367 26.344 -2.561 1 98.56 70 PRO B C 1
ATOM 2204 O O . PRO B 1 70 ? 8.164 26.172 -1.356 1 98.56 70 PRO B O 1
ATOM 2207 N N . THR B 1 71 ? 8.312 25.359 -3.398 1 98.38 71 THR B N 1
ATOM 2208 C CA . THR B 1 71 ? 7.98 24.016 -2.961 1 98.38 71 THR B CA 1
ATOM 2209 C C . THR B 1 71 ? 9.031 23.016 -3.432 1 98.38 71 THR B C 1
ATOM 2211 O O . THR B 1 71 ? 9.734 23.266 -4.414 1 98.38 71 THR B O 1
ATOM 2214 N N . GLU B 1 72 ? 9.234 22.016 -2.707 1 98.12 72 GLU B N 1
ATOM 2215 C CA . GLU B 1 72 ? 10.078 20.875 -3.057 1 98.12 72 GLU B CA 1
ATOM 2216 C C . GLU B 1 72 ? 9.352 19.547 -2.811 1 98.12 72 GLU B C 1
ATOM 2218 O O . GLU B 1 72 ? 8.414 19.484 -2.021 1 98.12 72 GLU B O 1
ATOM 2223 N N . PRO B 1 73 ? 9.789 18.469 -3.568 1 97.69 73 PRO B N 1
ATOM 2224 C CA . PRO B 1 73 ? 9.258 17.141 -3.254 1 97.69 73 PRO B CA 1
ATOM 2225 C C . PRO B 1 73 ? 9.688 16.641 -1.876 1 97.69 73 PRO B C 1
ATOM 2227 O O . PRO B 1 73 ? 10.703 17.094 -1.34 1 97.69 73 PRO B O 1
ATOM 2230 N N . LEU B 1 74 ? 8.852 15.766 -1.324 1 98.38 74 LEU B N 1
ATOM 2231 C CA . LEU B 1 74 ? 9.227 15.156 -0.053 1 98.38 74 LEU B CA 1
ATOM 2232 C C . LEU B 1 74 ? 10.5 14.336 -0.201 1 98.38 74 LEU B C 1
ATOM 2234 O O . LEU B 1 74 ? 10.617 13.531 -1.124 1 98.38 74 LEU B O 1
ATOM 2238 N N . ASP B 1 75 ? 11.414 14.562 0.649 1 97 75 ASP B N 1
ATOM 2239 C CA . ASP B 1 75 ? 12.641 13.781 0.75 1 97 75 ASP B CA 1
ATOM 2240 C C . ASP B 1 75 ? 12.992 13.5 2.207 1 97 75 ASP B C 1
ATOM 2242 O O . ASP B 1 75 ? 12.227 13.836 3.113 1 97 75 ASP B O 1
ATOM 2246 N N . PRO B 1 76 ? 14.117 12.789 2.436 1 97.5 76 PRO B N 1
ATOM 2247 C CA . PRO B 1 76 ? 14.375 12.297 3.791 1 97.5 76 PRO B CA 1
ATOM 2248 C C . PRO B 1 76 ? 14.766 13.414 4.758 1 97.5 76 PRO B C 1
ATOM 2250 O O . PRO B 1 76 ? 14.828 13.195 5.969 1 97.5 76 PRO B O 1
ATOM 2253 N N . ARG B 1 77 ? 15.078 14.672 4.285 1 97.88 77 ARG B N 1
ATOM 2254 C CA . ARG B 1 77 ? 15.422 15.766 5.188 1 97.88 77 ARG B CA 1
ATOM 2255 C C . ARG B 1 77 ? 14.242 16.125 6.086 1 97.88 77 ARG B C 1
ATOM 2257 O O . ARG B 1 77 ? 13.102 16.156 5.637 1 97.88 77 ARG B O 1
ATOM 2264 N N . PRO B 1 78 ? 14.508 16.438 7.344 1 98.38 78 PRO B N 1
ATOM 2265 C CA . PRO B 1 78 ? 13.422 16.797 8.266 1 98.38 78 PRO B CA 1
ATOM 2266 C C . PRO B 1 78 ? 12.719 18.094 7.883 1 98.38 78 PRO B C 1
ATOM 2268 O O . PRO B 1 78 ? 13.312 18.953 7.223 1 98.38 78 PRO B O 1
ATOM 2271 N N . LEU B 1 79 ? 11.492 18.172 8.266 1 98.81 79 LEU B N 1
ATOM 2272 C CA . LEU B 1 79 ? 10.75 19.438 8.227 1 98.81 79 LEU B CA 1
ATOM 2273 C C . LEU B 1 79 ? 10.727 20.094 9.602 1 98.81 79 LEU B C 1
ATOM 2275 O O . LEU B 1 79 ? 10.734 19.406 10.625 1 98.81 79 LEU B O 1
ATOM 2279 N N . ASP B 1 80 ? 10.727 21.375 9.555 1 98.94 80 ASP B N 1
ATOM 2280 C CA . ASP B 1 80 ? 10.727 22.109 10.82 1 98.94 80 ASP B CA 1
ATOM 2281 C C . ASP B 1 80 ? 9.336 22.109 11.453 1 98.94 80 ASP B C 1
ATOM 2283 O O . ASP B 1 80 ? 9.195 21.984 12.664 1 98.94 80 ASP B O 1
ATOM 2287 N N . ILE B 1 81 ? 8.352 22.281 10.656 1 98.94 81 ILE B N 1
ATOM 2288 C CA . ILE B 1 81 ? 6.969 22.375 11.102 1 98.94 81 ILE B CA 1
ATOM 2289 C C . ILE B 1 81 ? 6.035 21.906 9.992 1 98.94 81 ILE B C 1
ATOM 2291 O O . ILE B 1 81 ? 6.312 22.141 8.805 1 98.94 81 ILE B O 1
ATOM 2295 N N . ALA B 1 82 ? 5.07 21.172 10.32 1 98.94 82 ALA B N 1
ATOM 2296 C CA . ALA B 1 82 ? 3.961 20.891 9.414 1 98.94 82 ALA B CA 1
ATOM 2297 C C . ALA B 1 82 ? 2.641 21.391 9.984 1 98.94 82 ALA B C 1
ATOM 2299 O O . ALA B 1 82 ? 2.4 21.297 11.195 1 98.94 82 ALA B O 1
ATOM 2300 N N . ILE B 1 83 ? 1.837 21.953 9.148 1 98.94 83 ILE B N 1
ATOM 2301 C CA . ILE B 1 83 ? 0.52 22.453 9.523 1 98.94 83 ILE B CA 1
ATOM 2302 C C . ILE B 1 83 ? -0.553 21.766 8.68 1 98.94 83 ILE B C 1
ATOM 2304 O O . ILE B 1 83 ? -0.514 21.812 7.449 1 98.94 83 ILE B O 1
ATOM 2308 N N . ASP B 1 84 ? -1.476 21.141 9.305 1 98.88 84 ASP B N 1
ATOM 2309 C CA . ASP B 1 84 ? -2.508 20.406 8.578 1 98.88 84 ASP B CA 1
ATOM 2310 C C . ASP B 1 84 ? -3.795 20.312 9.398 1 98.88 84 ASP B C 1
ATOM 2312 O O . ASP B 1 84 ? -3.818 20.688 10.57 1 98.88 84 ASP B O 1
ATOM 2316 N N . GLY B 1 85 ? -4.867 19.984 8.711 1 98.25 85 GLY B N 1
ATOM 2317 C CA . GLY B 1 85 ? -6.137 19.766 9.375 1 98.25 85 GLY B CA 1
ATOM 2318 C C . GLY B 1 85 ? -6.301 18.344 9.891 1 98.25 85 GLY B C 1
ATOM 2319 O O . GLY B 1 85 ? -5.383 17.531 9.773 1 98.25 85 GLY B O 1
ATOM 2320 N N . ALA B 1 86 ? -7.438 18.109 10.484 1 98.19 86 ALA B N 1
ATOM 2321 C CA . ALA B 1 86 ? -7.863 16.781 10.938 1 98.19 86 ALA B CA 1
ATOM 2322 C C . ALA B 1 86 ? -9.375 16.625 10.805 1 98.19 86 ALA B C 1
ATOM 2324 O O . ALA B 1 86 ? -10.117 17.609 10.781 1 98.19 86 ALA B O 1
ATOM 2325 N N . ASP B 1 87 ? -9.797 15.406 10.703 1 98.31 87 ASP B N 1
ATOM 2326 C CA . ASP B 1 87 ? -11.227 15.109 10.664 1 98.31 87 ASP B CA 1
ATOM 2327 C C . ASP B 1 87 ? -11.773 14.891 12.07 1 98.31 87 ASP B C 1
ATOM 2329 O O . ASP B 1 87 ? -12.945 15.18 12.336 1 98.31 87 ASP B O 1
ATOM 2333 N N . GLU B 1 88 ? -10.977 14.32 12.914 1 98.75 88 GLU B N 1
ATOM 2334 C CA . GLU B 1 88 ? -11.289 14.195 14.336 1 98.75 88 GLU B CA 1
ATOM 2335 C C . GLU B 1 88 ? -10.039 14.406 15.188 1 98.75 88 GLU B C 1
ATOM 2337 O O . GLU B 1 88 ? -8.938 14.016 14.797 1 98.75 88 GLU B O 1
ATOM 2342 N N . ILE B 1 89 ? -10.273 14.969 16.312 1 98.75 89 ILE B N 1
ATOM 2343 C CA . ILE B 1 89 ? -9.242 15.18 17.328 1 98.75 89 ILE B CA 1
ATOM 2344 C C . ILE B 1 89 ? -9.703 14.594 18.656 1 98.75 89 ILE B C 1
ATOM 2346 O O . ILE B 1 89 ? -10.656 15.094 19.266 1 98.75 89 ILE B O 1
ATOM 2350 N N . ALA B 1 90 ? -9.023 13.586 19.109 1 98.31 90 ALA B N 1
ATOM 2351 C CA . ALA B 1 90 ? -9.305 13 20.406 1 98.31 90 ALA B CA 1
ATOM 2352 C C . ALA B 1 90 ? -8.609 13.773 21.516 1 98.31 90 ALA B C 1
ATOM 2354 O O . ALA B 1 90 ? -7.719 14.594 21.25 1 98.31 90 ALA B O 1
ATOM 2355 N N . PRO B 1 91 ? -8.977 13.531 22.797 1 97.25 91 PRO B N 1
ATOM 2356 C CA . PRO B 1 91 ? -8.414 14.289 23.906 1 97.25 91 PRO B CA 1
ATOM 2357 C C . PRO B 1 91 ? -6.898 14.141 24.016 1 97.25 91 PRO B C 1
ATOM 2359 O O . PRO B 1 91 ? -6.215 15.055 24.484 1 97.25 91 PRO B O 1
ATOM 2362 N N . ASN B 1 92 ? -6.355 13.016 23.672 1 97.44 92 ASN B N 1
ATOM 2363 C CA . ASN B 1 92 ? -4.918 12.773 23.75 1 97.44 92 ASN B CA 1
ATOM 2364 C C . ASN B 1 92 ? -4.207 13.25 22.484 1 97.44 92 ASN B C 1
ATOM 2366 O O . ASN B 1 92 ? -3.055 12.883 22.234 1 97.44 92 ASN B O 1
ATOM 2370 N N . LEU B 1 93 ? -4.926 13.875 21.484 1 98.5 93 LEU B N 1
ATOM 2371 C CA . LEU B 1 93 ? -4.461 14.469 20.234 1 98.5 93 LEU B CA 1
ATOM 2372 C C . LEU B 1 93 ? -4.195 13.391 19.188 1 98.5 93 LEU B C 1
ATOM 2374 O O . LEU B 1 93 ? -3.506 13.641 18.188 1 98.5 93 LEU B O 1
ATOM 2378 N N . ASP B 1 94 ? -4.727 12.219 19.453 1 98.69 94 ASP B N 1
ATOM 2379 C CA . ASP B 1 94 ? -4.812 11.289 18.328 1 98.69 94 ASP B CA 1
ATOM 2380 C C . ASP B 1 94 ? -5.844 11.758 17.312 1 98.69 94 ASP B C 1
ATOM 2382 O O . ASP B 1 94 ? -6.832 12.406 17.672 1 98.69 94 ASP B O 1
ATOM 2386 N N . LEU B 1 95 ? -5.578 11.422 16.078 1 98.81 95 LEU B N 1
ATOM 2387 C CA . LEU B 1 95 ? -6.379 12.031 15.031 1 98.81 95 LEU B CA 1
ATOM 2388 C C . LEU B 1 95 ? -6.941 10.969 14.094 1 98.81 95 LEU B C 1
ATOM 2390 O O . LEU B 1 95 ? -6.344 9.906 13.93 1 98.81 95 LEU B O 1
ATOM 2394 N N . VAL B 1 96 ? -8.086 11.234 13.516 1 98.81 96 VAL B N 1
ATOM 2395 C CA . VAL B 1 96 ? -8.516 10.664 12.25 1 98.81 96 VAL B CA 1
ATOM 2396 C C . VAL B 1 96 ? -8.305 11.68 11.125 1 98.81 96 VAL B C 1
ATOM 2398 O O . VAL B 1 96 ? -8.711 12.836 11.242 1 98.81 96 VAL B O 1
ATOM 2401 N N . LYS B 1 97 ? -7.586 11.328 10.133 1 98.62 97 LYS B N 1
ATOM 2402 C CA . LYS B 1 97 ? -7.371 12.141 8.938 1 98.62 97 LYS B CA 1
ATOM 2403 C C . LYS B 1 97 ? -7.688 11.344 7.676 1 98.62 97 LYS B C 1
ATOM 2405 O O . LYS B 1 97 ? -7.738 10.117 7.707 1 98.62 97 LYS B O 1
ATOM 2410 N N . GLY B 1 98 ? -7.941 12.141 6.531 1 97.62 98 GLY B N 1
ATOM 2411 C CA . GLY B 1 98 ? -8.023 11.445 5.254 1 97.62 98 GLY B CA 1
ATOM 2412 C C . GLY B 1 98 ? -9.367 11.617 4.566 1 97.62 98 GLY B C 1
ATOM 2413 O O . GLY B 1 98 ? -9.57 11.125 3.457 1 97.62 98 GLY B O 1
ATOM 2414 N N . LEU B 1 99 ? -10.328 12.336 5.152 1 96.75 99 LEU B N 1
ATOM 2415 C CA . LEU B 1 99 ? -11.578 12.57 4.445 1 96.75 99 LEU B CA 1
ATOM 2416 C C . LEU B 1 99 ? -11.336 13.328 3.146 1 96.75 99 LEU B C 1
ATOM 2418 O O . LEU B 1 99 ? -12.117 13.211 2.197 1 96.75 99 LEU B O 1
ATOM 2422 N N . GLY B 1 100 ? -10.266 14.047 3.111 1 95.44 100 GLY B N 1
ATOM 2423 C CA . GLY B 1 100 ? -9.898 14.734 1.882 1 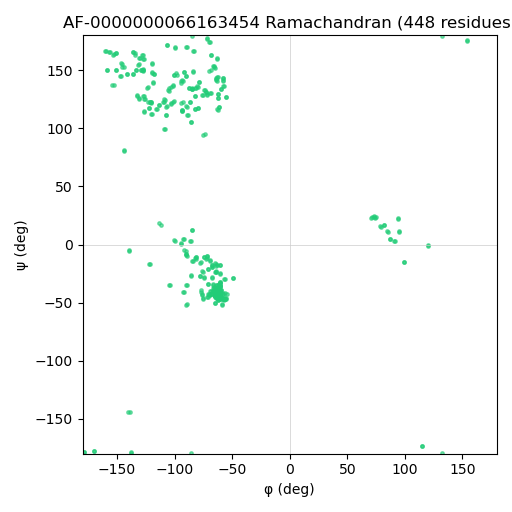95.44 100 GLY B CA 1
ATOM 2424 C C . GLY B 1 100 ? -9.18 13.836 0.889 1 95.44 100 GLY B C 1
ATOM 2425 O O . GLY B 1 100 ? -8.898 14.25 -0.239 1 95.44 100 GLY B O 1
ATOM 2426 N N . GLY B 1 101 ? -8.789 12.664 1.298 1 97.44 101 GLY B N 1
ATOM 2427 C CA . GLY B 1 101 ? -8.25 11.664 0.393 1 97.44 101 GLY B CA 1
ATOM 2428 C C . GLY B 1 101 ? -6.734 11.672 0.319 1 97.44 101 GLY B C 1
ATOM 2429 O O . GLY B 1 101 ? -6.141 11.008 -0.532 1 97.44 101 GLY B O 1
ATOM 2430 N N . ALA B 1 102 ? -6.059 12.422 1.26 1 98.06 102 ALA B N 1
ATOM 2431 C CA . ALA B 1 102 ? -4.613 12.609 1.15 1 98.06 102 ALA B CA 1
ATOM 2432 C C . ALA B 1 102 ? -3.885 11.914 2.297 1 98.06 102 ALA B C 1
ATOM 2434 O O . ALA B 1 102 ? -2.729 12.234 2.586 1 98.06 102 ALA B O 1
ATOM 2435 N N . LEU B 1 103 ? -4.461 10.984 3.008 1 98.31 103 LEU B N 1
ATOM 2436 C CA . LEU B 1 103 ? -4.012 10.453 4.289 1 98.31 103 LEU B CA 1
ATOM 2437 C C . LEU B 1 103 ? -2.588 9.914 4.184 1 98.31 103 LEU B C 1
ATOM 2439 O O . LEU B 1 103 ? -1.733 10.242 5.012 1 98.31 103 LEU B O 1
ATOM 2443 N N . VAL B 1 104 ? -2.303 9.219 3.068 1 98.81 104 VAL B N 1
ATOM 2444 C CA . VAL B 1 104 ? -0.985 8.594 3 1 98.81 104 VAL B CA 1
ATOM 2445 C C . VAL B 1 104 ? 0.085 9.664 2.805 1 98.81 104 VAL B C 1
ATOM 2447 O O . VAL B 1 104 ? 1.091 9.68 3.518 1 98.81 104 VAL B O 1
ATOM 2450 N N . ARG B 1 105 ? -0.146 10.609 1.895 1 98.81 105 ARG B N 1
ATOM 2451 C CA . ARG B 1 105 ? 0.825 11.672 1.657 1 98.81 105 ARG B CA 1
ATOM 2452 C C . ARG B 1 105 ? 0.949 12.578 2.875 1 98.81 105 ARG B C 1
ATOM 2454 O O . ARG B 1 105 ? 2.041 13.055 3.193 1 98.81 105 ARG B O 1
ATOM 2461 N N . GLU B 1 106 ? -0.211 12.812 3.537 1 98.81 106 GLU B N 1
ATOM 2462 C CA . GLU B 1 106 ? -0.171 13.578 4.777 1 98.81 106 GLU B CA 1
ATOM 2463 C C . GLU B 1 106 ? 0.723 12.906 5.816 1 98.81 106 GLU B C 1
ATOM 2465 O O . GLU B 1 106 ? 1.617 13.539 6.379 1 98.81 106 GLU B O 1
ATOM 2470 N N . LYS B 1 107 ? 0.53 11.672 6.082 1 98.88 107 LYS B N 1
ATOM 2471 C CA . LYS B 1 107 ? 1.274 10.953 7.113 1 98.88 107 LYS B CA 1
ATOM 2472 C C . LYS B 1 107 ? 2.764 10.914 6.789 1 98.88 107 LYS B C 1
ATOM 2474 O O . LYS B 1 107 ? 3.602 11.141 7.664 1 98.88 107 LYS B O 1
ATOM 2479 N N . MET B 1 108 ? 3.076 10.648 5.504 1 98.69 108 MET B N 1
ATOM 2480 C CA . MET B 1 108 ? 4.461 10.594 5.051 1 98.69 108 MET B CA 1
ATOM 2481 C C . MET B 1 108 ? 5.168 11.922 5.285 1 98.69 108 MET B C 1
ATOM 2483 O O . MET B 1 108 ? 6.336 11.953 5.676 1 98.69 108 MET B O 1
ATOM 2487 N N . THR B 1 109 ? 4.5 13.008 5.07 1 98.81 109 THR B N 1
ATOM 2488 C CA . THR B 1 109 ? 5.074 14.336 5.23 1 98.81 109 THR B CA 1
ATOM 2489 C C . THR B 1 109 ? 5.176 14.711 6.707 1 98.81 109 THR B C 1
ATOM 2491 O O . THR B 1 109 ? 6.227 15.148 7.172 1 98.81 109 THR B O 1
ATOM 2494 N N . GLU B 1 110 ? 4.137 14.398 7.406 1 98.81 110 GLU B N 1
ATOM 2495 C CA . GLU B 1 110 ? 3.99 14.922 8.766 1 98.81 110 GLU B CA 1
ATOM 2496 C C . GLU B 1 110 ? 4.859 14.141 9.75 1 98.81 110 GLU B C 1
ATOM 2498 O O . GLU B 1 110 ? 5.312 14.695 10.758 1 98.81 110 GLU B O 1
ATOM 2503 N N . VAL B 1 111 ? 5.133 12.914 9.453 1 98.25 111 VAL B N 1
ATOM 2504 C CA . VAL B 1 111 ? 6 12.133 10.32 1 98.25 111 VAL B CA 1
ATOM 2505 C C . VAL B 1 111 ? 7.422 12.688 10.273 1 98.25 111 VAL B C 1
ATOM 2507 O O . VAL B 1 111 ? 8.219 12.445 11.18 1 98.25 111 VAL B O 1
ATOM 2510 N N . GLN B 1 112 ? 7.75 13.469 9.234 1 97.75 112 GLN B N 1
ATOM 2511 C CA . GLN B 1 112 ? 9.094 14.008 9.062 1 97.75 112 GLN B CA 1
ATOM 2512 C C . GLN B 1 112 ? 9.219 15.391 9.703 1 97.75 112 GLN B C 1
ATOM 2514 O O . GLN B 1 112 ? 10.305 15.969 9.727 1 97.75 112 GLN B O 1
ATOM 2519 N N . ALA B 1 113 ? 8.172 15.898 10.195 1 98.75 113 ALA B N 1
ATOM 2520 C CA . ALA B 1 113 ? 8.18 17.234 10.773 1 98.75 113 ALA B CA 1
ATOM 2521 C C . ALA B 1 113 ? 8.562 17.203 12.25 1 98.75 113 ALA B C 1
ATOM 2523 O O . ALA B 1 113 ? 8.047 16.375 13.016 1 98.75 113 ALA B O 1
ATOM 2524 N N . LYS B 1 114 ? 9.438 18.094 12.656 1 98.69 114 LYS B N 1
ATOM 2525 C CA . LYS B 1 114 ? 9.781 18.219 14.07 1 98.69 114 LYS B CA 1
ATOM 2526 C C . LYS B 1 114 ? 8.555 18.578 14.898 1 98.69 114 LYS B C 1
ATOM 2528 O O . LYS B 1 114 ? 8.414 18.125 16.031 1 98.69 114 LYS B O 1
ATOM 2533 N N . ARG B 1 115 ? 7.695 19.391 14.312 1 98.75 115 ARG B N 1
ATOM 2534 C CA . ARG B 1 115 ? 6.457 19.812 14.953 1 98.75 115 ARG B CA 1
ATOM 2535 C C . ARG B 1 115 ? 5.27 19.641 14.016 1 98.75 115 ARG B C 1
ATOM 2537 O O . ARG B 1 115 ? 5.289 20.141 12.883 1 98.75 115 ARG B O 1
ATOM 2544 N N . LEU B 1 116 ? 4.309 18.953 14.484 1 98.88 116 LEU B N 1
ATOM 2545 C CA . LEU B 1 116 ? 3.047 18.875 13.758 1 98.88 116 LEU B CA 1
ATOM 2546 C C . LEU B 1 116 ? 1.966 19.688 14.461 1 98.88 116 LEU B C 1
ATOM 2548 O O . LEU B 1 116 ? 1.597 19.391 15.594 1 98.88 116 LEU B O 1
ATOM 2552 N N . ILE B 1 117 ? 1.479 20.672 13.758 1 98.94 117 ILE B N 1
ATOM 2553 C CA . ILE B 1 117 ? 0.436 21.562 14.266 1 98.94 117 ILE B CA 1
ATOM 2554 C C . ILE B 1 117 ? -0.879 21.266 13.547 1 98.94 117 ILE B C 1
ATOM 2556 O O . ILE B 1 117 ? -0.952 21.359 12.32 1 98.94 117 ILE B O 1
ATOM 2560 N N . ILE B 1 118 ? -1.862 20.984 14.367 1 98.88 118 ILE B N 1
ATOM 2561 C CA . ILE B 1 118 ? -3.176 20.703 13.805 1 98.88 118 ILE B CA 1
ATOM 2562 C C . ILE B 1 118 ? -4.07 21.938 13.938 1 98.88 118 ILE B C 1
ATOM 2564 O O . ILE B 1 118 ? -4.082 22.594 14.977 1 98.88 118 ILE B O 1
ATOM 2568 N N . ILE B 1 119 ? -4.777 22.203 12.852 1 98.75 119 ILE B N 1
ATOM 2569 C CA . ILE B 1 119 ? -5.742 23.297 12.867 1 98.75 119 ILE B CA 1
ATOM 2570 C C . ILE B 1 119 ? -7.125 22.766 12.492 1 98.75 119 ILE B C 1
ATOM 2572 O O . ILE B 1 119 ? -7.266 22 11.547 1 98.75 119 ILE B O 1
ATOM 2576 N N . ALA B 1 120 ? -8.125 23.203 13.258 1 97.62 120 ALA B N 1
ATOM 2577 C CA . ALA B 1 120 ? -9.484 22.719 13.016 1 97.62 120 ALA B CA 1
ATOM 2578 C C . ALA B 1 120 ? -10.516 23.656 13.641 1 97.62 120 ALA B C 1
ATOM 2580 O O . ALA B 1 120 ? -10.156 24.594 14.359 1 97.62 120 ALA B O 1
ATOM 2581 N N . ASP B 1 121 ? -11.742 23.484 13.266 1 96.44 121 ASP B N 1
ATOM 2582 C CA . ASP B 1 121 ? -12.836 24.078 14.023 1 96.44 121 ASP B CA 1
ATOM 2583 C C . ASP B 1 121 ? -13.32 23.141 15.125 1 96.44 121 ASP B C 1
ATOM 2585 O O . ASP B 1 121 ? -13.008 21.953 15.117 1 96.44 121 ASP B O 1
ATOM 2589 N N . HIS B 1 122 ? -14.156 23.641 16 1 96.06 122 HIS B N 1
ATOM 2590 C CA . HIS B 1 122 ? -14.523 22.938 17.234 1 96.06 122 HIS B CA 1
ATOM 2591 C C . HIS B 1 122 ? -15.344 21.688 16.938 1 96.06 122 HIS B C 1
ATOM 2593 O O . HIS B 1 122 ? -15.477 20.812 17.781 1 96.06 122 HIS B O 1
ATOM 2599 N N . THR B 1 123 ? -15.93 21.578 15.719 1 96.12 123 THR B N 1
ATOM 2600 C CA . THR B 1 123 ? -16.766 20.422 15.383 1 96.12 123 THR B CA 1
ATOM 2601 C C . THR B 1 123 ? -15.906 19.172 15.203 1 96.12 123 THR B C 1
ATOM 2603 O O . THR B 1 123 ? -16.422 18.062 15.172 1 96.12 123 THR B O 1
ATOM 2606 N N . LYS B 1 124 ? -14.547 19.297 15.156 1 97.56 124 LYS B N 1
ATOM 2607 C CA . LYS B 1 124 ? -13.648 18.172 14.93 1 97.56 124 LYS B CA 1
ATOM 2608 C C . LYS B 1 124 ? -13.25 17.5 16.25 1 97.56 124 LYS B C 1
ATOM 2610 O O . LYS B 1 124 ? -12.602 16.453 16.25 1 97.56 124 LYS B O 1
ATOM 2615 N N . LEU B 1 125 ? -13.602 18.156 17.344 1 97.94 125 LEU B N 1
ATOM 2616 C CA . LEU B 1 125 ? -13.312 17.562 18.656 1 97.94 125 LEU B CA 1
ATOM 2617 C C . LEU B 1 125 ? -14.273 16.406 18.938 1 97.94 125 LEU B C 1
ATOM 2619 O O . LEU B 1 125 ? -15.484 16.531 18.75 1 97.94 125 LEU B O 1
ATOM 2623 N N . VAL B 1 126 ? -13.656 15.312 19.391 1 98.38 126 VAL B N 1
ATOM 2624 C CA . VAL B 1 126 ? -14.461 14.148 19.75 1 98.38 126 VAL B CA 1
ATOM 2625 C C . VAL B 1 126 ? -13.992 13.594 21.094 1 98.38 126 VAL B C 1
ATOM 2627 O O . VAL B 1 126 ? -12.883 13.898 21.547 1 98.38 126 VAL B O 1
ATOM 2630 N N . THR B 1 127 ? -14.844 12.727 2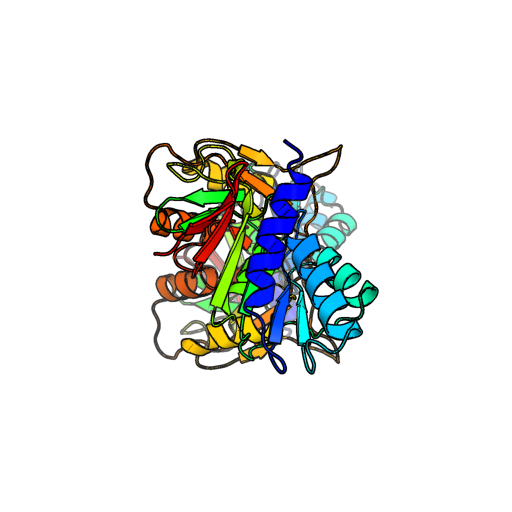1.703 1 97.56 127 THR B N 1
ATOM 2631 C CA . THR B 1 127 ? -14.484 12.07 22.953 1 97.56 127 THR B CA 1
ATOM 2632 C C . THR B 1 127 ? -13.688 10.797 22.688 1 97.56 127 THR B C 1
ATOM 2634 O O . THR B 1 127 ? -12.922 10.352 23.547 1 97.56 127 THR B O 1
ATOM 2637 N N . ARG B 1 128 ? -13.992 10.289 21.5 1 97.12 128 ARG B N 1
ATOM 2638 C CA . ARG B 1 128 ? -13.266 9.117 21.031 1 97.12 128 ARG B CA 1
ATOM 2639 C C . ARG B 1 128 ? -13.188 9.102 19.5 1 97.12 128 ARG B C 1
ATOM 2641 O O . ARG B 1 128 ? -14.102 9.57 18.828 1 97.12 128 ARG B O 1
ATOM 2648 N N . LEU B 1 129 ? -12.156 8.531 19.016 1 98.31 129 LEU B N 1
ATOM 2649 C CA . LEU B 1 129 ? -12.023 8.438 17.562 1 98.31 129 LEU B CA 1
ATOM 2650 C C . LEU B 1 129 ? -13.156 7.605 16.953 1 98.31 129 LEU B C 1
ATOM 26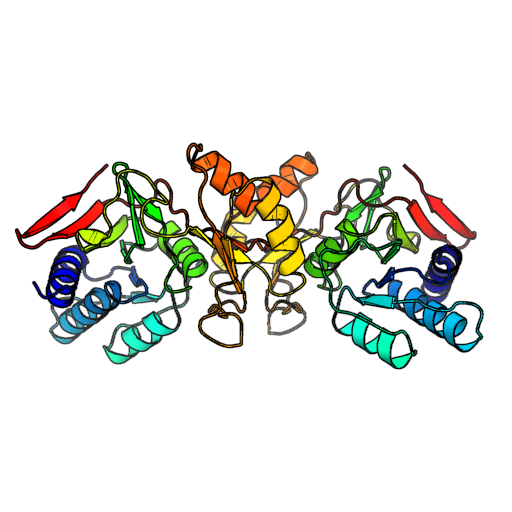52 O O . LEU B 1 129 ? -13.547 6.582 17.531 1 98.31 129 LEU B O 1
ATOM 2656 N N . GLY B 1 130 ? -13.57 7.996 15.836 1 97.62 130 GLY B N 1
ATOM 2657 C CA . GLY B 1 130 ? -14.641 7.293 15.148 1 97.62 130 GLY B CA 1
ATOM 2658 C C . GLY B 1 130 ? -16.016 7.773 15.555 1 97.62 130 GLY B C 1
ATOM 2659 O O . GLY B 1 130 ? -17.031 7.227 15.102 1 97.62 130 GLY B O 1
ATOM 2660 N N . GLU B 1 131 ? -16.078 8.789 16.359 1 97.38 131 GLU B N 1
ATOM 2661 C CA . GLU B 1 131 ? -17.344 9.297 16.891 1 97.38 131 GLU B CA 1
ATOM 2662 C C . GLU B 1 131 ? -18.156 9.992 15.797 1 97.38 131 GLU B C 1
ATOM 2664 O O . GLU B 1 131 ? -19.359 9.82 15.711 1 97.38 131 GLU B O 1
ATOM 2669 N N . LYS B 1 132 ? -17.547 10.781 14.953 1 97.19 132 LYS B N 1
ATOM 2670 C CA . LYS B 1 132 ? -18.281 11.641 14.016 1 97.19 132 LYS B CA 1
ATOM 2671 C C . LYS B 1 132 ? -17.891 11.336 12.57 1 97.19 132 LYS B C 1
ATOM 2673 O O . LYS B 1 132 ? -18.578 11.742 11.641 1 97.19 132 LYS B O 1
ATOM 2678 N N . ALA B 1 133 ? -16.781 10.648 12.383 1 97.31 133 ALA B N 1
ATOM 2679 C CA . ALA B 1 133 ? -16.25 10.398 11.039 1 97.31 133 ALA B CA 1
ATOM 2680 C C . ALA B 1 133 ? -15.789 8.953 10.898 1 97.31 133 ALA B C 1
ATOM 2682 O O . ALA B 1 133 ? -15.359 8.336 11.875 1 97.31 133 ALA B O 1
ATOM 2683 N N . PRO B 1 134 ? -15.945 8.391 9.664 1 98.5 134 PRO B N 1
ATOM 2684 C CA . PRO B 1 134 ? -15.328 7.082 9.438 1 98.5 134 PRO B CA 1
ATOM 2685 C C . PRO B 1 134 ? -13.805 7.148 9.422 1 98.5 134 PRO B C 1
ATOM 2687 O O . PRO B 1 134 ? -13.227 8.242 9.398 1 98.5 134 PRO B O 1
ATOM 2690 N N . LEU B 1 135 ? -13.18 6.043 9.562 1 98.88 135 LEU B N 1
ATOM 2691 C CA . LEU B 1 135 ? -11.742 5.934 9.391 1 98.88 135 LEU B CA 1
ATOM 2692 C C . LEU B 1 135 ? -11.383 5.637 7.941 1 98.88 135 LEU B C 1
ATOM 2694 O O . LEU B 1 135 ? -11.68 4.551 7.438 1 98.88 135 LEU B O 1
ATOM 2698 N N . PRO B 1 136 ? -10.766 6.574 7.238 1 98.88 136 PRO B N 1
ATOM 2699 C CA . PRO B 1 136 ? -10.312 6.277 5.879 1 98.88 136 PRO B CA 1
ATOM 2700 C C . PRO B 1 136 ? -9.156 5.281 5.844 1 98.88 136 PRO B C 1
ATOM 2702 O O . PRO B 1 136 ? -8.195 5.418 6.605 1 98.88 136 PRO B O 1
ATOM 2705 N N . ILE B 1 137 ? -9.289 4.297 5.043 1 98.94 137 ILE B N 1
ATOM 2706 C CA . ILE B 1 137 ? -8.25 3.309 4.777 1 98.94 137 ILE B CA 1
ATOM 2707 C C . ILE B 1 137 ? -7.934 3.281 3.283 1 98.94 137 ILE B C 1
ATOM 2709 O O . ILE B 1 137 ? -8.82 3.031 2.461 1 98.94 137 ILE B O 1
ATOM 2713 N N . GLU B 1 138 ? -6.676 3.627 2.951 1 98.94 138 GLU B N 1
ATOM 2714 C CA . GLU B 1 138 ? -6.262 3.594 1.552 1 98.94 138 GLU B CA 1
ATOM 2715 C C . GLU B 1 138 ? -5.875 2.18 1.125 1 98.94 138 GLU B C 1
ATOM 2717 O O . GLU B 1 138 ? -5.074 1.521 1.795 1 98.94 138 GLU B O 1
ATOM 2722 N N . ILE B 1 139 ? -6.473 1.682 0.007 1 98.94 139 ILE B N 1
ATOM 2723 C CA . ILE B 1 139 ? -6.273 0.303 -0.427 1 98.94 139 ILE B CA 1
ATOM 2724 C C . ILE B 1 139 ? -5.977 0.272 -1.925 1 98.94 139 ILE B C 1
ATOM 2726 O O . ILE B 1 139 ? -6.426 1.145 -2.672 1 98.94 139 ILE B O 1
ATOM 2730 N N . VAL B 1 140 ? -5.211 -0.719 -2.367 1 98.81 140 VAL B N 1
ATOM 2731 C CA . VAL B 1 140 ? -4.91 -0.911 -3.783 1 98.81 140 VAL B CA 1
ATOM 2732 C C . VAL B 1 140 ? -6.195 -1.229 -4.543 1 98.81 140 VAL B C 1
ATOM 2734 O O . VAL B 1 140 ? -7.039 -1.987 -4.059 1 98.81 140 VAL B O 1
ATOM 2737 N N . PRO B 1 141 ? -6.34 -0.701 -5.812 1 98.62 141 PRO B N 1
ATOM 2738 C CA . PRO B 1 141 ? -7.562 -0.953 -6.578 1 98.62 141 PRO B CA 1
ATOM 2739 C C . PRO B 1 141 ? -7.723 -2.42 -6.969 1 98.62 141 PRO B C 1
ATOM 2741 O O . PRO B 1 141 ? -8.828 -2.959 -6.922 1 98.62 141 PRO B O 1
ATOM 2744 N N . PHE B 1 142 ? -6.648 -3.088 -7.363 1 98.62 142 PHE B N 1
ATOM 2745 C CA . PHE B 1 142 ? -6.719 -4.492 -7.758 1 98.62 142 PHE B CA 1
ATOM 2746 C C . PHE B 1 142 ? -7.195 -5.355 -6.598 1 98.62 142 PHE B C 1
ATOM 2748 O O . PHE B 1 142 ? -6.594 -5.352 -5.52 1 98.62 142 PHE B O 1
ATOM 2755 N N . GLY B 1 143 ? -8.336 -6.004 -6.812 1 98.19 143 GLY B N 1
ATOM 2756 C CA . GLY B 1 143 ? -8.852 -6.906 -5.793 1 98.19 143 GLY B CA 1
ATOM 2757 C C . GLY B 1 143 ? -9.422 -6.18 -4.594 1 98.19 143 GLY B C 1
ATOM 2758 O O . GLY B 1 143 ? -9.422 -6.711 -3.48 1 98.19 143 GLY B O 1
ATOM 2759 N N . PHE B 1 144 ? -9.844 -4.965 -4.75 1 98.56 144 PHE B N 1
ATOM 2760 C CA . PHE B 1 144 ? -10.234 -4.137 -3.615 1 98.56 144 PHE B CA 1
ATOM 2761 C C . PHE B 1 144 ? -11.398 -4.77 -2.861 1 98.56 144 PHE B C 1
ATOM 2763 O O . PHE B 1 144 ? -11.484 -4.652 -1.638 1 98.56 144 PHE B O 1
ATOM 2770 N N . LEU B 1 145 ? -12.297 -5.477 -3.592 1 98.38 145 LEU B N 1
ATOM 2771 C CA . LEU B 1 145 ? -13.406 -6.121 -2.893 1 98.38 145 LEU B CA 1
ATOM 2772 C C . LEU B 1 145 ? -12.891 -7.191 -1.931 1 98.38 145 LEU B C 1
ATOM 2774 O O . LEU B 1 145 ? -13.422 -7.344 -0.83 1 98.38 145 LEU B O 1
ATOM 2778 N N . SER B 1 146 ? -11.875 -7.934 -2.326 1 98.31 146 SER B N 1
ATOM 2779 C CA . SER B 1 146 ? -11.273 -8.938 -1.456 1 98.31 146 SER B CA 1
ATOM 2780 C C . SER B 1 146 ? -10.594 -8.289 -0.254 1 98.31 146 SER B C 1
ATOM 2782 O O . SER B 1 146 ? -10.633 -8.828 0.854 1 98.31 146 SER B O 1
ATOM 2784 N N . THR B 1 147 ? -9.93 -7.176 -0.439 1 98.75 147 THR B N 1
ATOM 2785 C CA . THR B 1 147 ? -9.312 -6.434 0.655 1 98.75 147 THR B CA 1
ATOM 2786 C C . THR B 1 147 ? -10.367 -5.996 1.673 1 98.75 147 THR B C 1
ATOM 2788 O O . THR B 1 147 ? -10.172 -6.16 2.879 1 98.75 147 THR B O 1
ATOM 2791 N N . ILE B 1 148 ? -11.484 -5.48 1.167 1 98.69 148 ILE B N 1
ATOM 2792 C CA . ILE B 1 148 ? -12.57 -5.031 2.035 1 98.69 148 ILE B CA 1
ATOM 2793 C C . ILE B 1 148 ? -13.109 -6.215 2.842 1 98.69 148 ILE B C 1
ATOM 2795 O O . ILE B 1 148 ? -13.383 -6.086 4.035 1 98.69 148 ILE B O 1
ATOM 2799 N N . GLU B 1 149 ? -13.203 -7.379 2.193 1 98.25 149 GLU B N 1
ATOM 2800 C CA . GLU B 1 149 ? -13.664 -8.57 2.902 1 98.25 149 GLU B CA 1
ATOM 2801 C C . GLU B 1 149 ? -12.703 -8.945 4.027 1 98.25 149 GLU B C 1
ATOM 2803 O O . GLU B 1 149 ? -13.133 -9.328 5.117 1 98.25 149 GLU B O 1
ATOM 2808 N N . ARG B 1 150 ? -11.422 -8.844 3.812 1 98.25 150 ARG B N 1
ATOM 2809 C CA . ARG B 1 150 ? -10.438 -9.109 4.855 1 98.25 150 ARG B CA 1
ATOM 2810 C C . ARG B 1 150 ? -10.586 -8.133 6.016 1 98.25 150 ARG B C 1
ATOM 2812 O O . ARG B 1 150 ? -10.492 -8.523 7.18 1 98.25 150 ARG B O 1
ATOM 2819 N N . LEU B 1 151 ? -10.82 -6.883 5.742 1 98.75 151 LEU B N 1
ATOM 2820 C CA . LEU B 1 151 ? -10.984 -5.859 6.77 1 98.75 151 LEU B CA 1
ATOM 2821 C C . LEU B 1 151 ? -12.258 -6.098 7.578 1 98.75 151 LEU B C 1
ATOM 2823 O O . LEU B 1 151 ? -12.273 -5.875 8.789 1 98.75 151 LEU B O 1
ATOM 2827 N N . ARG B 1 152 ? -13.258 -6.605 6.926 1 97.94 152 ARG B N 1
ATOM 2828 C CA . ARG B 1 152 ? -14.547 -6.832 7.57 1 97.94 152 ARG B CA 1
ATOM 2829 C C . ARG B 1 152 ? -14.461 -7.961 8.594 1 97.94 152 ARG B C 1
ATOM 2831 O O . ARG B 1 152 ? -15.375 -8.141 9.406 1 97.94 152 ARG B O 1
ATOM 2838 N N . GLU B 1 153 ? -13.414 -8.688 8.531 1 97.75 153 GLU B N 1
ATOM 2839 C CA . GLU B 1 153 ? -13.227 -9.742 9.523 1 97.75 153 GLU B CA 1
ATOM 2840 C C . GLU B 1 153 ? -13.07 -9.156 10.922 1 97.75 153 GLU B C 1
ATOM 2842 O O . GLU B 1 153 ? -13.32 -9.844 11.922 1 97.75 153 GLU B O 1
ATOM 2847 N N . PHE B 1 154 ? -12.641 -7.859 11.055 1 98 154 PHE B N 1
ATOM 2848 C CA . PHE B 1 154 ? -12.422 -7.336 12.398 1 98 154 PHE B CA 1
ATOM 2849 C C . PHE B 1 154 ? -12.922 -5.898 12.508 1 98 154 PHE B C 1
ATOM 2851 O O . PHE B 1 154 ? -12.844 -5.289 13.578 1 98 154 PHE B O 1
ATOM 2858 N N . LEU B 1 155 ? -13.383 -5.293 11.422 1 98.44 155 LEU B N 1
ATOM 2859 C CA . LEU B 1 155 ? -14.047 -3.994 11.438 1 98.44 155 LEU B CA 1
ATOM 2860 C C . LEU B 1 155 ? -15.555 -4.152 11.258 1 98.44 155 LEU B C 1
ATOM 2862 O O . LEU B 1 155 ? -16 -4.973 10.453 1 98.44 155 LEU B O 1
ATOM 2866 N N . PRO B 1 156 ? -16.328 -3.473 12.031 1 97.31 156 PRO B N 1
ATOM 2867 C CA . PRO B 1 156 ? -17.766 -3.75 12.086 1 97.31 156 PRO B CA 1
ATOM 2868 C C . PRO B 1 156 ? -18.5 -3.32 10.812 1 97.31 156 PRO B C 1
ATOM 2870 O O . PRO B 1 156 ? -19.641 -3.725 10.586 1 97.31 156 PRO B O 1
ATOM 2873 N N . GLY B 1 157 ? -17.938 -2.41 10.016 1 96.62 157 GLY B N 1
ATOM 2874 C CA . GLY B 1 157 ? -18.578 -1.933 8.797 1 96.62 157 GLY B CA 1
ATOM 2875 C C . GLY B 1 157 ? -17.734 -0.929 8.031 1 96.62 157 GLY B C 1
ATOM 2876 O O . GLY B 1 157 ? -16.594 -0.669 8.398 1 96.62 157 GLY B O 1
ATOM 2877 N N . GLY B 1 158 ? -18.422 -0.442 6.84 1 98 158 GLY B N 1
ATOM 2878 C CA . GLY B 1 158 ? -17.781 0.548 5.992 1 98 158 GLY B CA 1
ATOM 2879 C C . GLY B 1 158 ? -18.25 0.505 4.555 1 98 158 GLY B C 1
ATOM 2880 O O . GLY B 1 158 ? -19.125 -0.304 4.203 1 98 158 GLY B O 1
ATOM 2881 N N . ARG B 1 159 ? -17.719 1.462 3.859 1 97.81 159 ARG B N 1
ATOM 2882 C CA . ARG B 1 159 ? -18.078 1.545 2.447 1 97.81 159 ARG B CA 1
ATOM 2883 C C . ARG B 1 159 ? -16.922 2.074 1.618 1 97.81 159 ARG B C 1
ATOM 2885 O O . ARG B 1 159 ? -16.141 2.914 2.088 1 97.81 159 ARG B O 1
ATOM 2892 N N . LEU B 1 160 ? -16.859 1.528 0.396 1 98.62 160 LEU B N 1
ATOM 2893 C CA . LEU B 1 160 ? -15.93 2.121 -0.557 1 98.62 160 LEU B CA 1
ATOM 2894 C C . LEU B 1 160 ? -16.312 3.566 -0.86 1 98.62 160 LEU B C 1
ATOM 2896 O O . LEU B 1 160 ? -17.469 3.863 -1.131 1 98.62 160 LEU B O 1
ATOM 2900 N N . ARG B 1 161 ? -15.336 4.531 -0.691 1 98.56 161 ARG B N 1
ATOM 2901 C CA . ARG B 1 161 ? -15.617 5.922 -1.031 1 98.56 161 ARG B CA 1
ATOM 2902 C C . ARG B 1 161 ? -15.914 6.074 -2.52 1 98.56 161 ARG B C 1
ATOM 2904 O O . ARG B 1 161 ? -15.047 5.832 -3.359 1 98.56 161 ARG B O 1
ATOM 2911 N N . GLN B 1 162 ? -17.172 6.512 -2.748 1 97.31 162 GLN B N 1
ATOM 2912 C CA . GLN B 1 162 ? -17.672 6.617 -4.117 1 97.31 162 GLN B CA 1
ATOM 2913 C C . GLN B 1 162 ? -18.594 7.816 -4.277 1 97.31 162 GLN B C 1
ATOM 2915 O O . GLN B 1 162 ? -19.812 7.664 -4.293 1 97.31 162 GLN B O 1
ATOM 2920 N N . PRO B 1 163 ? -18.062 9.023 -4.445 1 91.06 163 PRO B N 1
ATOM 2921 C CA . PRO B 1 163 ? -18.906 10.203 -4.59 1 91.06 163 PRO B CA 1
ATOM 2922 C C . PRO B 1 163 ? -19.781 10.164 -5.844 1 91.06 163 PRO B C 1
ATOM 2924 O O . PRO B 1 163 ? -20.828 10.797 -5.891 1 91.06 163 PRO B O 1
ATOM 2927 N N . GLY B 1 164 ? -19.562 9.359 -6.871 1 91.44 164 GLY B N 1
ATOM 2928 C CA . GLY B 1 164 ? -20.312 9.141 -8.094 1 91.44 164 GLY B CA 1
ATOM 2929 C C . GLY B 1 164 ? -20.359 7.68 -8.508 1 91.44 164 GLY B C 1
ATOM 2930 O O . GLY B 1 164 ? -20.562 6.797 -7.676 1 91.44 164 GLY B O 1
ATOM 2931 N N . ALA B 1 165 ? -20.328 7.5 -9.695 1 93.69 165 ALA B N 1
ATOM 2932 C CA . ALA B 1 165 ? -20.422 6.148 -10.227 1 93.69 165 ALA B CA 1
ATOM 2933 C C . ALA B 1 165 ? -19.094 5.406 -10.094 1 93.69 165 ALA B C 1
ATOM 2935 O O . ALA B 1 165 ? -19.047 4.18 -10.219 1 93.69 165 ALA B O 1
ATOM 2936 N N . GLN B 1 166 ? -18.078 6.164 -9.852 1 96.56 166 GLN B N 1
ATOM 2937 C CA . GLN B 1 166 ? -16.75 5.562 -9.789 1 96.56 166 GLN B CA 1
ATOM 2938 C C . GLN B 1 166 ? -16.109 5.762 -8.422 1 96.56 166 GLN B C 1
ATOM 2940 O O . GLN B 1 166 ? -16.391 6.754 -7.738 1 96.56 166 GLN B O 1
ATOM 2945 N N . PRO B 1 167 ? -15.328 4.812 -8.047 1 98 167 PRO B N 1
ATOM 2946 C CA . PRO B 1 167 ? -14.602 5.004 -6.793 1 98 167 PRO B CA 1
ATOM 2947 C C . PRO B 1 167 ? -13.719 6.254 -6.805 1 98 167 PRO B C 1
ATOM 2949 O O . PRO B 1 167 ? -13.211 6.641 -7.859 1 98 167 PRO B O 1
ATOM 2952 N N . TYR B 1 168 ? -13.648 6.906 -5.648 1 98.38 168 TYR B N 1
ATOM 2953 C CA . TYR B 1 168 ? -12.672 7.973 -5.469 1 98.38 168 TYR B CA 1
ATOM 2954 C C . TYR B 1 168 ? -11.258 7.449 -5.664 1 98.38 168 TYR B C 1
ATOM 2956 O O . TYR B 1 168 ? -10.906 6.375 -5.164 1 98.38 168 TYR B O 1
ATOM 2964 N N . VAL B 1 169 ? -10.406 8.148 -6.426 1 98.44 169 VAL B N 1
ATOM 2965 C CA . VAL B 1 169 ? -9.023 7.762 -6.66 1 98.44 169 VAL B CA 1
ATOM 2966 C C . VAL B 1 169 ? -8.086 8.781 -6.02 1 98.44 169 VAL B C 1
ATOM 2968 O O . VAL B 1 169 ? -8.18 9.984 -6.309 1 98.44 169 VAL B O 1
ATOM 2971 N N . THR B 1 170 ? -7.254 8.375 -5.098 1 98.44 170 THR B N 1
ATOM 2972 C CA . THR B 1 170 ? -6.316 9.25 -4.395 1 98.44 170 THR B CA 1
ATOM 2973 C C . THR B 1 170 ? -5.207 9.711 -5.336 1 98.44 170 THR B C 1
ATOM 2975 O O . THR B 1 170 ? -5.078 9.203 -6.449 1 98.44 170 THR B O 1
ATOM 2978 N N . ASP B 1 171 ? -4.359 10.609 -4.816 1 98.12 171 ASP B N 1
ATOM 2979 C CA . ASP B 1 171 ? -3.205 11.086 -5.574 1 98.12 171 ASP B CA 1
ATOM 2980 C C . ASP B 1 171 ? -2.215 9.953 -5.828 1 98.12 171 ASP B C 1
ATOM 2982 O O . ASP B 1 171 ? -1.355 10.055 -6.707 1 98.12 171 ASP B O 1
ATOM 2986 N N . ASN B 1 172 ? -2.324 8.844 -5.098 1 98.31 172 ASN B N 1
ATOM 2987 C CA . ASN B 1 172 ? -1.457 7.684 -5.27 1 98.31 172 ASN B CA 1
ATOM 2988 C C . ASN B 1 172 ? -2.082 6.652 -6.207 1 98.31 172 ASN B C 1
ATOM 2990 O O . ASN B 1 172 ? -1.519 5.578 -6.418 1 98.31 172 ASN B O 1
ATOM 2994 N N . GLY B 1 173 ? -3.258 6.941 -6.727 1 98.25 173 GLY B N 1
ATOM 2995 C CA . GLY B 1 173 ? -3.922 6.016 -7.629 1 98.25 173 GLY B CA 1
ATOM 2996 C C . GLY B 1 173 ? -4.664 4.902 -6.906 1 98.25 173 GLY B C 1
ATOM 2997 O O . GLY B 1 173 ? -4.992 3.879 -7.508 1 98.25 173 GLY B O 1
ATOM 2998 N N . ASN B 1 174 ? -4.906 5.059 -5.656 1 98.81 174 ASN B N 1
ATOM 2999 C CA . ASN B 1 174 ? -5.547 4.035 -4.836 1 98.81 174 ASN B CA 1
ATOM 3000 C C . ASN B 1 174 ? -6.988 4.402 -4.504 1 98.81 174 ASN B C 1
ATOM 3002 O O . ASN B 1 174 ? -7.457 5.484 -4.867 1 98.81 174 ASN B O 1
ATOM 3006 N N . TYR B 1 175 ? -7.684 3.475 -3.92 1 98.88 175 TYR B N 1
ATOM 3007 C CA . TYR B 1 175 ? -9.039 3.691 -3.426 1 98.88 175 TYR B CA 1
ATOM 3008 C C . TYR B 1 175 ? -9.039 3.936 -1.921 1 98.88 175 TYR B C 1
ATOM 3010 O O . TYR B 1 175 ? -7.996 3.828 -1.27 1 98.88 175 TYR B O 1
ATOM 3018 N N . ILE B 1 176 ? -10.188 4.348 -1.439 1 98.94 176 ILE B N 1
ATOM 3019 C CA . ILE B 1 176 ? -10.344 4.523 0.002 1 98.94 176 ILE B CA 1
ATOM 3020 C C . ILE B 1 176 ? -11.555 3.742 0.492 1 98.94 176 ILE B C 1
ATOM 3022 O O . ILE B 1 176 ? -12.641 3.834 -0.096 1 98.94 176 ILE B O 1
ATOM 3026 N N . PHE B 1 177 ? -11.375 2.912 1.432 1 98.94 177 PHE B N 1
ATOM 3027 C CA . PHE B 1 177 ? -12.445 2.307 2.209 1 98.94 177 PHE B CA 1
ATOM 3028 C C . PHE B 1 177 ? -12.711 3.104 3.48 1 98.94 177 PHE B C 1
ATOM 3030 O O . PHE B 1 177 ? -11.836 3.209 4.344 1 98.94 177 PHE B O 1
ATOM 3037 N N . ASP B 1 178 ? -13.898 3.697 3.631 1 98.88 178 ASP B N 1
ATOM 3038 C CA . ASP B 1 178 ? -14.305 4.418 4.836 1 98.88 178 ASP B CA 1
ATOM 3039 C C . ASP B 1 178 ? -14.906 3.467 5.867 1 98.88 178 ASP B C 1
ATOM 3041 O O . ASP B 1 178 ? -16.078 3.123 5.793 1 98.88 178 ASP B O 1
ATOM 3045 N N . ALA B 1 179 ? -14.156 3.18 6.891 1 98.88 179 ALA B N 1
ATOM 3046 C CA . ALA B 1 179 ? -14.484 2.096 7.812 1 98.88 179 ALA B CA 1
ATOM 3047 C C . ALA B 1 179 ? -15.133 2.637 9.086 1 98.88 179 ALA B C 1
ATOM 3049 O O . ALA B 1 179 ? -14.781 3.721 9.555 1 98.88 179 ALA B O 1
ATOM 3050 N N . GLN B 1 180 ? -16 1.903 9.594 1 98.5 180 GLN B N 1
ATOM 3051 C CA . GLN B 1 180 ? -16.484 2.127 10.953 1 98.5 180 GLN B CA 1
ATOM 3052 C C . GLN B 1 180 ? -15.539 1.522 11.984 1 98.5 180 GLN B C 1
ATOM 3054 O O . GLN B 1 180 ? -15.086 0.386 11.828 1 98.5 180 GLN B O 1
ATOM 3059 N N . LEU B 1 181 ? -15.273 2.297 13 1 98.25 181 LEU B N 1
ATOM 3060 C CA . LEU B 1 181 ? -14.422 1.787 14.07 1 98.25 181 LEU B CA 1
ATOM 3061 C C . LEU B 1 181 ? -15.234 0.975 15.07 1 98.25 181 LEU B C 1
ATOM 3063 O O . LEU B 1 181 ? -16.422 1.263 15.297 1 98.25 181 LEU B O 1
ATOM 3067 N N . PRO B 1 182 ? -14.562 -0.043 15.688 1 97.25 182 PRO B N 1
ATOM 3068 C CA . PRO B 1 182 ? -15.234 -0.754 16.781 1 97.25 182 PRO B CA 1
ATOM 3069 C C . PRO B 1 182 ? -15.539 0.148 17.969 1 97.25 182 PRO B C 1
ATOM 3071 O O . PRO B 1 182 ? -14.891 1.185 18.141 1 97.25 182 PRO B O 1
ATOM 3074 N N . ALA B 1 183 ? -16.484 -0.294 18.797 1 94.75 183 ALA B N 1
ATOM 3075 C CA . ALA B 1 183 ? -16.859 0.475 19.969 1 94.75 183 ALA B CA 1
ATOM 3076 C C . ALA B 1 183 ? -15.703 0.581 20.953 1 94.75 183 ALA B C 1
ATOM 3078 O O . ALA B 1 183 ? -15.492 1.629 21.562 1 94.75 183 ALA B O 1
ATOM 3079 N N . GLU B 1 184 ? -15.008 -0.519 21.109 1 95.56 184 GLU B N 1
ATOM 3080 C CA . GLU B 1 184 ? -13.812 -0.573 21.938 1 95.56 184 GLU B CA 1
ATOM 3081 C C . GLU B 1 184 ? -12.633 -1.151 21.156 1 95.56 184 GLU B C 1
ATOM 3083 O O . GLU B 1 184 ? -12.766 -2.176 20.484 1 95.56 184 GLU B O 1
ATOM 3088 N N . PHE B 1 185 ? -11.57 -0.364 21.219 1 97.06 185 PHE B N 1
ATOM 3089 C CA . PHE B 1 185 ? -10.375 -0.845 20.547 1 97.06 185 PHE B CA 1
ATOM 3090 C C . PHE B 1 185 ? -9.125 -0.173 21.094 1 97.06 185 PHE B C 1
ATOM 3092 O O . PHE B 1 185 ? -9.203 0.912 21.688 1 97.06 185 PHE B O 1
ATOM 3099 N N . ASP B 1 186 ? -8.062 -0.918 21.031 1 98 186 ASP B N 1
ATOM 3100 C CA . ASP B 1 186 ? -6.746 -0.313 21.188 1 98 186 ASP B CA 1
ATOM 3101 C C . ASP B 1 186 ? -6.266 0.309 19.875 1 98 186 ASP B C 1
ATOM 3103 O O . ASP B 1 186 ? -6.059 -0.397 18.891 1 98 186 ASP B O 1
ATOM 3107 N N . ALA B 1 187 ? -6.062 1.635 19.828 1 98.06 187 ALA B N 1
ATOM 3108 C CA . ALA B 1 187 ? -5.805 2.371 18.594 1 98.06 187 ALA B CA 1
ATOM 3109 C C . ALA B 1 187 ? -4.531 1.875 17.922 1 98.06 187 ALA B C 1
ATOM 3111 O O . ALA B 1 187 ? -4.496 1.707 16.703 1 98.06 187 ALA B O 1
ATOM 3112 N N . ARG B 1 188 ? -3.516 1.624 18.703 1 98.19 188 ARG B N 1
ATOM 3113 C CA . ARG B 1 188 ? -2.24 1.19 18.141 1 98.19 188 ARG B CA 1
ATOM 3114 C C . ARG B 1 188 ? -2.344 -0.22 17.578 1 98.19 188 ARG B C 1
ATOM 3116 O O . ARG B 1 188 ? -1.812 -0.501 16.5 1 98.19 188 ARG B O 1
ATOM 3123 N N . GLU B 1 189 ? -2.963 -1.045 18.297 1 98.44 189 GLU B N 1
ATOM 3124 C CA . GLU B 1 189 ? -3.164 -2.408 17.812 1 98.44 189 GLU B CA 1
ATOM 3125 C C . GLU B 1 189 ? -4.012 -2.424 16.547 1 98.44 189 GLU B C 1
ATOM 3127 O O . GLU B 1 189 ? -3.707 -3.15 15.602 1 98.44 189 GLU B O 1
ATOM 3132 N N . LEU B 1 190 ? -5.078 -1.67 16.562 1 98.62 190 LEU B N 1
ATOM 3133 C CA . LEU B 1 190 ? -5.961 -1.605 15.406 1 98.62 190 LEU B CA 1
ATOM 3134 C C . LEU B 1 190 ? -5.219 -1.072 14.18 1 98.62 190 LEU B C 1
ATOM 3136 O O . LEU B 1 190 ? -5.379 -1.598 13.078 1 98.62 190 LEU B O 1
ATOM 3140 N N . GLU B 1 191 ? -4.441 -0.017 14.383 1 98.69 191 GLU B N 1
ATOM 3141 C CA . GLU B 1 191 ? -3.652 0.524 13.273 1 98.69 191 GLU B CA 1
ATOM 3142 C C . GLU B 1 191 ? -2.732 -0.539 12.68 1 98.69 191 GLU B C 1
ATOM 3144 O O . GLU B 1 191 ? -2.645 -0.68 11.461 1 98.69 191 GLU B O 1
ATOM 3149 N N . ARG B 1 192 ? -2.066 -1.264 13.547 1 98.5 192 ARG B N 1
ATOM 3150 C CA . ARG B 1 192 ? -1.155 -2.314 13.109 1 98.5 192 ARG B CA 1
ATOM 3151 C C . ARG B 1 192 ? -1.895 -3.383 12.312 1 98.5 192 ARG B C 1
ATOM 3153 O O . ARG B 1 192 ? -1.41 -3.838 11.273 1 98.5 192 ARG B O 1
ATOM 3160 N N . ARG B 1 193 ? -3 -3.771 12.789 1 98.62 193 ARG B N 1
ATOM 3161 C CA . ARG B 1 193 ? -3.779 -4.816 12.133 1 98.62 193 ARG B CA 1
ATOM 3162 C C . ARG B 1 193 ? -4.262 -4.355 10.758 1 98.62 193 ARG B C 1
ATOM 3164 O O . ARG B 1 193 ? -4.188 -5.105 9.781 1 98.62 193 ARG B O 1
ATOM 3171 N N . ILE B 1 194 ? -4.75 -3.121 10.703 1 98.88 194 ILE B N 1
ATOM 3172 C CA . ILE B 1 194 ? -5.246 -2.582 9.438 1 98.88 194 ILE B CA 1
ATOM 3173 C C . ILE B 1 194 ? -4.098 -2.465 8.438 1 98.88 194 ILE B C 1
ATOM 3175 O O . ILE B 1 194 ? -4.184 -2.984 7.324 1 98.88 194 ILE B O 1
ATOM 3179 N N . LYS B 1 195 ? -3.004 -1.85 8.867 1 98.88 195 LYS B N 1
ATOM 3180 C CA . LYS B 1 195 ? -1.849 -1.677 7.996 1 98.88 195 LYS B CA 1
ATOM 3181 C C . LYS B 1 195 ? -1.302 -3.025 7.535 1 98.88 195 LYS B C 1
ATOM 3183 O O . LYS B 1 195 ? -0.862 -3.166 6.391 1 98.88 195 LYS B O 1
ATOM 3188 N N . GLY B 1 196 ? -1.352 -3.984 8.375 1 98.75 196 GLY B N 1
ATOM 3189 C CA . GLY B 1 196 ? -0.814 -5.305 8.078 1 98.75 196 GLY B CA 1
ATOM 3190 C C . GLY B 1 196 ? -1.68 -6.102 7.121 1 98.75 196 GLY B C 1
ATOM 3191 O O . GLY B 1 196 ? -1.252 -7.137 6.605 1 98.75 196 GLY B O 1
ATOM 3192 N N . THR B 1 197 ? -2.861 -5.66 6.84 1 98.81 197 THR B N 1
ATOM 3193 C CA . THR B 1 197 ? -3.789 -6.371 5.969 1 98.81 197 THR B CA 1
ATOM 3194 C C . THR B 1 197 ? -3.342 -6.281 4.512 1 98.81 197 THR B C 1
ATOM 3196 O O . THR B 1 197 ? -2.994 -5.199 4.027 1 98.81 197 THR B O 1
ATOM 3199 N N . LEU B 1 198 ? -3.316 -7.449 3.826 1 98.75 198 LEU B N 1
ATOM 3200 C CA . LEU B 1 198 ? -2.967 -7.512 2.412 1 98.75 198 LEU B CA 1
ATOM 3201 C C . LEU B 1 198 ? -3.867 -6.594 1.589 1 98.75 198 LEU B C 1
ATOM 3203 O O . LEU B 1 198 ? -5.094 -6.648 1.715 1 98.75 198 LEU B O 1
ATOM 3207 N N . GLY B 1 199 ? -3.312 -5.727 0.796 1 98.81 199 GLY B N 1
ATOM 3208 C CA . GLY B 1 199 ? -4.047 -4.801 -0.05 1 98.81 199 GLY B CA 1
ATOM 3209 C C . GLY B 1 199 ? -4.156 -3.408 0.544 1 98.81 199 GLY B C 1
ATOM 3210 O O . GLY B 1 199 ? -4.512 -2.457 -0.153 1 98.81 199 GLY B O 1
ATOM 3211 N N . VAL B 1 200 ? -3.875 -3.264 1.831 1 98.94 200 VAL B N 1
ATOM 3212 C CA . VAL B 1 200 ? -3.941 -1.966 2.492 1 98.94 200 VAL B CA 1
ATOM 3213 C C . VAL B 1 200 ? -2.627 -1.215 2.293 1 98.94 200 VAL B C 1
ATOM 3215 O O . VAL B 1 200 ? -1.548 -1.8 2.41 1 98.94 200 VAL B O 1
ATOM 3218 N N . VAL B 1 201 ? -2.748 0.073 1.934 1 98.94 201 VAL B N 1
ATOM 3219 C CA . VAL B 1 201 ? -1.579 0.938 1.821 1 98.94 201 VAL B CA 1
ATOM 3220 C C . VAL B 1 201 ? -1.299 1.607 3.164 1 98.94 201 VAL B C 1
ATOM 3222 O O . VAL B 1 201 ? -0.176 1.55 3.672 1 98.94 201 VAL B O 1
ATOM 3225 N N . ASP B 1 202 ? -2.307 2.211 3.713 1 98.88 202 ASP B N 1
ATOM 3226 C CA . ASP B 1 202 ? -2.195 2.781 5.051 1 98.88 202 ASP B CA 1
ATOM 3227 C C . ASP B 1 202 ? -3.562 3.211 5.582 1 98.88 202 ASP B C 1
ATOM 3229 O O . ASP B 1 202 ? -4.586 2.959 4.945 1 98.88 202 ASP B O 1
ATOM 3233 N N . THR B 1 203 ? -3.613 3.803 6.781 1 98.81 203 THR B N 1
ATOM 3234 C CA . THR B 1 203 ? -4.859 4.191 7.438 1 98.81 203 THR B CA 1
ATOM 3235 C C . THR B 1 203 ? -4.809 5.656 7.867 1 98.81 203 THR B C 1
ATOM 3237 O O . THR B 1 203 ? -3.725 6.223 8.039 1 98.81 203 THR B O 1
ATOM 3240 N N . GLY B 1 204 ? -5.984 6.199 8.148 1 98.81 204 GLY B N 1
ATOM 3241 C CA . GLY B 1 204 ? -6.121 7.59 8.547 1 98.81 204 GLY B CA 1
ATOM 3242 C C . GLY B 1 204 ? -5.914 7.801 10.039 1 98.81 204 GLY B C 1
ATOM 3243 O O . GLY B 1 204 ? -6.281 8.852 10.578 1 98.81 204 GLY B O 1
ATOM 3244 N N . LEU B 1 205 ? -5.406 6.832 10.781 1 98.88 205 LEU B N 1
ATOM 3245 C CA . LEU B 1 205 ? -5.043 7.031 12.18 1 98.88 205 LEU B CA 1
ATOM 3246 C C . LEU B 1 205 ? -3.691 7.727 12.297 1 98.88 205 LEU B C 1
ATOM 3248 O O . LEU B 1 205 ? -2.689 7.242 11.766 1 98.88 205 LEU B O 1
ATOM 3252 N N . PHE B 1 206 ? -3.691 8.875 12.867 1 98.81 206 PHE B N 1
ATOM 3253 C CA . PHE B 1 206 ? -2.479 9.602 13.227 1 98.81 206 PHE B CA 1
ATOM 3254 C C . PHE B 1 206 ? -2.293 9.617 14.742 1 98.81 206 PHE B C 1
ATOM 3256 O O . PHE B 1 206 ? -2.895 10.438 15.438 1 98.81 206 PHE B O 1
ATOM 3263 N N . LEU B 1 207 ? -1.432 8.727 15.25 1 98.69 207 LEU B N 1
ATOM 3264 C CA . LEU B 1 207 ? -1.336 8.469 16.672 1 98.69 207 LEU B CA 1
ATOM 3265 C C . LEU B 1 207 ? -0.031 9.016 17.25 1 98.69 207 LEU B C 1
ATOM 3267 O O . LEU B 1 207 ? 1.051 8.688 16.75 1 98.69 207 LEU B O 1
ATOM 3271 N N . GLY B 1 208 ? -0.124 9.859 18.219 1 98.06 208 GLY B N 1
ATOM 3272 C CA . GLY B 1 208 ? 1.036 10.375 18.922 1 98.06 208 GLY B CA 1
ATOM 3273 C C . GLY B 1 208 ? 1.88 11.32 18.094 1 98.06 208 GLY B C 1
ATOM 3274 O O . GLY B 1 208 ? 3.074 11.477 18.344 1 98.06 208 GLY B O 1
ATOM 3275 N N . MET B 1 209 ? 1.307 11.961 17.047 1 98.31 209 MET B N 1
ATOM 3276 C CA . MET B 1 209 ? 2.107 12.734 16.109 1 98.31 209 MET B CA 1
ATOM 3277 C C . MET B 1 209 ? 1.944 14.234 16.359 1 98.31 209 MET B C 1
ATOM 3279 O O . MET B 1 209 ? 2.898 15 16.219 1 98.31 209 MET B O 1
ATOM 3283 N N . ALA B 1 210 ? 0.768 14.633 16.75 1 98.75 210 ALA B N 1
ATOM 3284 C CA . ALA B 1 210 ? 0.458 16.062 16.859 1 98.75 210 ALA B CA 1
ATOM 3285 C C . ALA B 1 210 ? 1.103 16.672 18.109 1 98.75 210 ALA B C 1
ATOM 3287 O O . ALA B 1 210 ? 0.948 16.141 19.219 1 98.75 210 ALA B O 1
ATOM 3288 N N . GLU B 1 211 ? 1.792 17.734 17.906 1 98.44 211 GLU B N 1
ATOM 3289 C CA . GLU B 1 211 ? 2.33 18.5 19.031 1 98.44 211 GLU B CA 1
ATOM 3290 C C . GLU B 1 211 ? 1.238 19.312 19.719 1 98.44 211 GLU B C 1
ATOM 3292 O O . GLU B 1 211 ? 1.167 19.359 20.938 1 98.44 211 GLU B O 1
ATOM 3297 N N . ARG B 1 212 ? 0.482 19.953 18.938 1 98.06 212 ARG B N 1
ATOM 3298 C CA . ARG B 1 212 ? -0.623 20.766 19.438 1 98.06 212 ARG B CA 1
ATOM 3299 C C . ARG B 1 212 ? -1.694 20.953 18.359 1 98.06 212 ARG B C 1
ATOM 3301 O O . ARG B 1 212 ? -1.459 20.672 17.188 1 98.06 212 ARG B O 1
ATOM 3308 N N . ALA B 1 213 ? -2.799 21.406 18.828 1 98.75 213 ALA B N 1
ATOM 3309 C CA . ALA B 1 213 ? -3.918 21.719 17.938 1 98.75 213 ALA B CA 1
ATOM 3310 C C . ALA B 1 213 ? -4.5 23.094 18.281 1 98.75 213 ALA B C 1
ATOM 3312 O O . ALA B 1 213 ? -4.711 23.422 19.453 1 98.75 213 ALA B O 1
ATOM 3313 N N . PHE B 1 214 ? -4.598 23.875 17.25 1 98.62 214 PHE B N 1
ATOM 3314 C CA . PHE B 1 214 ? -5.402 25.094 17.359 1 98.62 214 PHE B CA 1
ATOM 3315 C C . PHE B 1 214 ? -6.824 24.844 16.875 1 98.62 214 PHE B C 1
ATOM 3317 O O . PHE B 1 214 ? -7.051 24.625 15.688 1 98.62 214 PHE B O 1
ATOM 3324 N N . VAL B 1 215 ? -7.754 24.953 17.828 1 98.25 215 VAL B N 1
ATOM 3325 C CA . VAL B 1 215 ? -9.156 24.656 17.516 1 98.25 215 VAL B CA 1
ATOM 3326 C C . VAL B 1 215 ? -9.992 25.922 17.672 1 98.25 215 VAL B C 1
ATOM 3328 O O . VAL B 1 215 ? -10.109 26.469 18.766 1 98.25 215 VAL B O 1
ATOM 3331 N N . ALA B 1 216 ? -10.516 26.297 16.547 1 96.62 216 ALA B N 1
ATOM 3332 C CA . ALA B 1 216 ? -11.297 27.531 16.547 1 96.62 216 ALA B CA 1
ATOM 3333 C C . ALA B 1 216 ? -12.742 27.25 16.969 1 96.62 216 ALA B C 1
ATOM 3335 O O . ALA B 1 216 ? -13.367 26.312 16.484 1 96.62 216 ALA B O 1
ATOM 3336 N N . ALA B 1 217 ? -13.211 28.125 17.859 1 94.88 217 ALA B N 1
ATOM 3337 C CA . ALA B 1 217 ? -14.594 28.125 18.344 1 94.88 217 ALA B CA 1
ATOM 3338 C C . ALA B 1 217 ? -15.156 29.531 18.391 1 94.88 217 ALA B C 1
ATOM 3340 O O . ALA B 1 217 ? -14.414 30.516 18.266 1 94.88 217 ALA B O 1
ATOM 3341 N N . PRO B 1 218 ? -16.484 29.609 18.531 1 92.19 218 PRO B N 1
ATOM 3342 C CA . PRO B 1 218 ? -17.078 30.953 18.562 1 92.19 218 PRO B CA 1
ATOM 3343 C C . PRO B 1 218 ? -16.484 31.828 19.656 1 92.19 218 PRO B C 1
ATOM 3345 O O . PRO B 1 218 ? -16.406 33.062 19.5 1 92.19 218 PRO B O 1
ATOM 3348 N N . ASP B 1 219 ? -16.078 31.203 20.688 1 92.31 219 ASP B N 1
ATOM 3349 C CA . ASP B 1 219 ? -15.578 31.984 21.812 1 92.31 219 ASP B CA 1
ATOM 3350 C C . ASP B 1 219 ? -14.07 32.188 21.703 1 92.31 219 ASP B C 1
ATOM 3352 O O . ASP B 1 219 ? -13.453 32.781 22.594 1 92.31 219 ASP B O 1
ATOM 3356 N N . GLY B 1 220 ? -13.531 31.719 20.609 1 93.06 220 GLY B N 1
ATOM 3357 C CA . GLY B 1 220 ? -12.102 31.922 20.391 1 93.06 220 GLY B CA 1
ATOM 3358 C C . GLY B 1 220 ? -11.383 30.656 19.969 1 93.06 220 GLY B C 1
ATOM 3359 O O . GLY B 1 220 ? -12.008 29.609 19.781 1 93.06 220 GLY B O 1
ATOM 3360 N N . VAL B 1 221 ? -10.07 30.812 19.75 1 96.06 221 VAL B N 1
ATOM 3361 C CA . VAL B 1 221 ? -9.242 29.672 19.359 1 96.06 221 VAL B CA 1
ATOM 3362 C C . VAL B 1 221 ? -8.625 29.031 20.609 1 96.06 221 VAL B C 1
ATOM 3364 O O . VAL B 1 221 ? -7.973 29.719 21.406 1 96.06 221 VAL B O 1
ATOM 3367 N N . GLN B 1 222 ? -8.914 27.797 20.75 1 96.38 222 GLN B N 1
ATOM 3368 C CA . GLN B 1 222 ? -8.312 27.031 21.844 1 96.38 222 GLN B CA 1
ATOM 3369 C C . GLN B 1 222 ? -7.062 26.297 21.375 1 96.38 222 GLN B C 1
ATOM 3371 O O . GLN B 1 222 ? -7.02 25.781 20.25 1 96.38 222 GLN B O 1
ATOM 3376 N N . GLU B 1 223 ? -6.113 26.312 22.25 1 97.12 223 GLU B N 1
ATOM 3377 C CA . GLU B 1 223 ? -4.902 25.531 22.016 1 97.12 223 GLU B CA 1
ATOM 3378 C C . GLU B 1 223 ? -4.898 24.25 22.844 1 97.12 223 GLU B C 1
ATOM 3380 O O . GLU B 1 223 ? -5.02 24.312 24.078 1 97.12 223 GLU B O 1
ATOM 3385 N N . LEU B 1 224 ? -4.809 23.156 22.172 1 97.44 224 LEU B N 1
ATOM 3386 C CA . LEU B 1 224 ? -4.73 21.859 22.844 1 97.44 224 LEU B CA 1
ATOM 3387 C C . LEU B 1 224 ? -3.314 21.312 22.766 1 97.44 224 LEU B C 1
ATOM 3389 O O . LEU B 1 224 ? -2.676 21.344 21.719 1 97.44 224 LEU B O 1
ATOM 3393 N N . THR B 1 225 ? -2.816 20.828 23.953 1 95.31 225 THR B N 1
ATOM 3394 C CA . THR B 1 225 ? -1.515 20.172 24.031 1 95.31 225 THR B CA 1
ATOM 3395 C C . THR B 1 225 ? -1.619 18.844 24.781 1 95.31 225 THR B C 1
ATOM 3397 O O . THR B 1 225 ? -2.627 18.578 25.438 1 95.31 225 THR B O 1
ATOM 3400 N N . ARG B 1 226 ? -0.536 17.969 24.531 1 85.75 226 ARG B N 1
ATOM 3401 C CA . ARG B 1 226 ? -0.531 16.688 25.25 1 85.75 226 ARG B CA 1
ATOM 3402 C C . ARG B 1 226 ? -0.115 16.859 26.703 1 85.75 226 ARG B C 1
ATOM 3404 O O . ARG B 1 226 ? 0.677 17.75 27.016 1 85.75 226 ARG B O 1
#

Nearest PDB structures (foldseek):
  1lk7-assembly1_D  TM=9.657E-01  e=1.945E-28  Pyrococcus horikoshii
  3ixq-assembly1_D  TM=9.379E-01  e=4.895E-28  Methanocaldococcus jannaschii
  3l7o-assembly1_B  TM=9.571E-01  e=1.691E-25  Streptococcus mutans UA159
  4gmk-assembly1_B  TM=9.438E-01  e=3.537E-25  Ligilactobacillus salivarius UCC118
  3uw1-assembly1_A  TM=9.130E-01  e=3.075E-22  Burkholderia thailandensis E264